Protein 6D9T (pdb70)

Radius of gyration: 21.42 Å; Cα contacts (8 Å, |Δi|>4): 744; chains: 1; bounding box: 48×50×57 Å

Nearest PDB structures (foldseek):
  6n1x-assembly1_A  TM=1.001E+00  e=7.919E-74  Staphylococcus aureus subsp. aureus CN1
  3mbo-assembly3_E  TM=9.743E-01  e=3.933E-44  Bacillus anthracis
  3mbo-assembly2_C  TM=9.658E-01  e=1.595E-43  Bacillus anthracis
  3mbo-assembly4_H  TM=9.726E-01  e=4.560E-43  Bacillus anthracis
  3mbo-assembly3_F  TM=9.568E-01  e=1.901E-43  Bacillus anthracis

B-factor: mean 25.34, std 11.76, range [9.3, 77.99]

Sequence (376 aa):
QGHMKIGITCYPSMGGSGIIATELGIKLAERGHEVHFITSNIPFRIRKPLPNMIFHQVEVNQYAVFQYPPYDITLSTKIAEVIKEYDLDLLHMHYAVPHAICGILAREMSGKDIKIMTTLHGTDITVLGYDHSSLQGAIKFGIEKSDIVTSVSKSLAQETHEIIETNKEIIPIYNFVRENEFPTKHNTALKSQFGIAPDEKVLIHVSNFRQVKRIDTIIETFAKVREKIPSKLILLGDGPELVPMRQLTKELNVEEDVLFLGKQDCCVSEFYQLSDLVLLLSEKESFGLTLLEAMKTGVVPIGSNAGGIKEVIKHGETGFVVDVGDCDSASDYAIRLLEDKVLYNKLQKNMLADIAERFGSELITDQYEYYYQKMLNE

Secondary structure (DSSP, 8-state):
----EEEEE--TTSHHHHHHHHHHHHHHHHTT-EEEEEEES-----SS--TTEEEEEE----TTT-SS--HHHHHHHHHHHHHHHHT-SEEEEESIIIIIHHHHHHHHHHTS--EEEEEE-SHHHHHHHH-GGGHHHHHHHHHHSSEEEESSHHHHHHHHHHH-----EEE------GGGS-S----TTTGGGT--TTSEEEEEES---GGG-HHHHHHHHHHHHHHS-EEEEEE---TTHHHHHHHHHHTT-GGGEEEEE--S-HHHHHTT-SEEEE--SS-SS-HHHHHHHHHTPEEEEESSTTHHHHS-BTTTBEEE-TT-HHHHHHHHHHHHH-HHHHHHHHHHHHHHHHHHH-HHHHHHHHHHHHHHHHT-

Solvent-accessible surface area: 16340 Å² total; per-residue (Å²): 201,40,113,4,46,0,0,0,0,2,72,10,75,44,54,28,12,0,81,1,0,13,31,0,0,22,18,0,4,97,82,38,12,39,0,0,0,0,0,13,81,65,107,42,79,50,106,64,122,54,129,37,12,57,61,22,67,18,110,41,69,87,148,100,119,77,158,176,75,18,39,76,96,31,0,0,70,44,0,4,83,2,2,136,128,78,75,0,32,0,0,0,0,1,19,0,19,28,0,0,48,1,0,15,63,0,35,124,78,16,75,67,115,1,30,0,0,0,0,2,21,12,46,6,24,74,49,3,71,182,75,131,100,75,48,48,33,0,74,83,0,0,56,103,3,52,13,1,0,0,2,0,121,24,2,10,117,44,3,69,112,63,3,126,14,158,48,117,12,27,55,2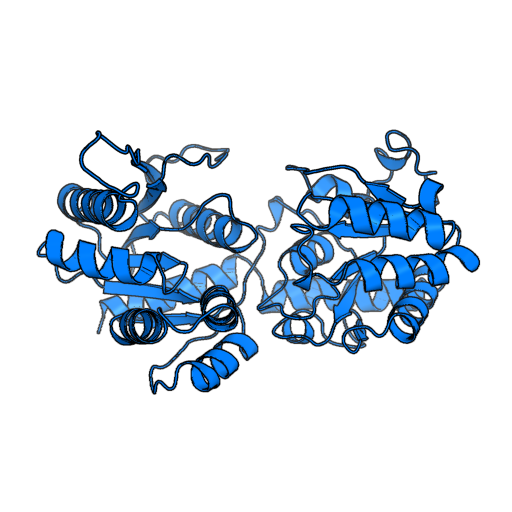,27,8,3,11,34,66,119,91,19,50,64,106,104,53,58,73,48,4,86,146,65,53,2,47,88,113,26,69,0,0,0,0,19,16,54,0,136,136,50,27,54,4,40,1,0,0,57,0,0,17,77,0,75,138,141,15,89,0,26,0,0,0,1,6,65,28,98,34,23,112,61,15,107,86,24,2,93,122,64,122,8,89,118,8,9,29,34,41,27,157,59,156,65,23,13,77,10,1,16,1,3,23,0,0,1,2,1,0,78,126,32,20,4,5,15,27,0,2,16,0,0,35,4,6,4,0,0,0,0,0,55,10,21,0,0,105,30,0,1,75,97,41,93,1,0,10,21,8,86,53,31,41,20,84,36,0,4,80,41,0,24,114,4,14,123,56,131,124,42,16,73,118,4,51,148,52,0,50,68,13,7,71,129,55,3,11,3,97,66,1,0,70,59,0,34,130,45,0,37,77,2,63,116,134

CATH classification: 3.40.50.2000 (+1 more: 3.40.50.2000)

InterPro domains:
  IPR001296 Glycosyl transferase, family 1 [PF00534] (186-345)
  IPR023881 N-acetyl-alpha-D-glucosaminyl L-malate synthase BshA [TIGR03999] (1-371)
  IPR028098 Glycosyltransferase subfamily 4-like, N-terminal domain [PF13439] (11-173)
  IPR050194 Glycosyltransferase group 1 [PTHR45947] (8-377)

Organism: Staphylococcus aureus (NCBI:txid1280)

Structure (mmCIF, N/CA/C/O backbone):
data_6D9T
#
_entry.id   6D9T
#
_cell.length_a   135.380
_cell.length_b   135.380
_cell.length_c   135.380
_cell.angle_alpha   90.000
_cell.angle_beta   90.000
_cell.angle_gamma   90.000
#
_symmetry.space_group_name_H-M   'P 2 3'
#
loop_
_entity.id
_entity.type
_entity.pdbx_description
1 polymer 'Glycosyl transferase'
2 non-polymer "URIDINE-5'-DIPHOSPHATE"
3 water water
#
loop_
_atom_site.group_PDB
_atom_site.id
_atom_site.type_symbol
_atom_site.label_atom_id
_atom_site.label_alt_id
_atom_site.label_comp_id
_atom_site.label_asym_id
_atom_site.label_entity_id
_atom_site.label_seq_id
_atom_site.pdbx_PDB_ins_code
_atom_site.Cartn_x
_atom_site.Cartn_y
_atom_site.Cartn_z
_atom_site.occupancy
_atom_site.B_iso_or_equiv
_atom_site.auth_seq_id
_atom_site.auth_comp_id
_atom_site.auth_asym_id
_atom_site.auth_atom_id
_atom_site.pdbx_PDB_model_num
ATOM 1 N N . GLN A 1 18 ? -42.338 -3.442 -34.147 1.00 42.67 -2 GLN A N 1
ATOM 2 C CA . GLN A 1 18 ? -41.506 -3.800 -32.998 1.00 46.26 -2 GLN A CA 1
ATOM 3 C C . GLN A 1 18 ? -40.732 -2.598 -32.447 1.00 41.79 -2 GLN A C 1
ATOM 4 O O . GLN A 1 18 ? -40.640 -1.550 -33.092 1.00 43.85 -2 GLN A O 1
ATOM 10 N N . GLY A 1 19 ? -40.168 -2.760 -31.252 1.00 24.91 -1 GLY A N 1
ATOM 11 C CA . GLY A 1 19 ? -39.479 -1.671 -30.594 1.00 27.51 -1 GLY A CA 1
ATOM 12 C C . GLY A 1 19 ? -40.242 -1.060 -29.431 1.00 25.82 -1 GLY A C 1
ATOM 13 O O . GLY A 1 19 ? -41.029 -1.736 -28.760 1.00 23.87 -1 GLY A O 1
ATOM 14 N N . HIS A 1 20 ? -40.005 0.229 -29.201 1.00 17.14 0 HIS A N 1
ATOM 15 C CA . HIS A 1 20 ? -40.522 0.938 -28.036 1.00 18.85 0 HIS A CA 1
ATOM 16 C C . HIS A 1 20 ? -42.050 0.939 -28.023 1.00 17.37 0 HIS A C 1
ATOM 17 O O . HIS A 1 20 ? -42.699 1.139 -29.056 1.00 17.85 0 HIS A O 1
ATOM 24 N N . MET A 1 21 ? -42.622 0.692 -26.844 1.00 17.24 1 MET A N 1
ATOM 25 C CA . MET A 1 21 ? -44.066 0.717 -26.650 1.00 17.83 1 MET A CA 1
ATOM 26 C C . MET A 1 21 ? -44.437 1.636 -25.489 1.00 16.59 1 MET A C 1
ATOM 27 O O . MET A 1 21 ? -43.676 1.809 -24.525 1.00 15.64 1 MET A O 1
ATOM 32 N N . LYS A 1 22 ? -45.624 2.230 -25.600 1.00 14.87 2 LYS A N 1
ATOM 33 C CA . LYS A 1 22 ? -46.224 3.042 -24.546 1.00 16.73 2 LYS A CA 1
ATOM 34 C C . LYS A 1 22 ? -47.337 2.197 -23.927 1.00 14.42 2 LYS A C 1
ATOM 35 O O . LYS A 1 22 ? -48.343 1.909 -24.585 1.00 14.67 2 LYS A O 1
ATOM 41 N N . ILE A 1 23 ? -47.154 1.792 -22.674 1.00 13.42 3 ILE A N 1
ATOM 42 C CA . ILE A 1 23 ? -47.937 0.719 -22.061 1.00 11.96 3 ILE A CA 1
ATOM 43 C C . ILE A 1 23 ? -48.635 1.257 -20.815 1.00 12.92 3 ILE A C 1
ATOM 44 O O . ILE A 1 23 ? -47.986 1.867 -19.962 1.00 15.19 3 ILE A O 1
ATOM 49 N N . GLY A 1 24 ? -49.936 0.995 -20.691 1.00 13.99 4 GLY A N 1
ATOM 50 C CA . GLY A 1 24 ? -50.672 1.223 -19.450 1.00 14.21 4 GLY A CA 1
ATOM 51 C C . GLY A 1 24 ? -50.944 -0.093 -18.740 1.00 13.31 4 GLY A C 1
ATOM 52 O O . GLY A 1 24 ? -51.450 -1.041 -19.346 1.00 16.35 4 GLY A O 1
ATOM 53 N N . ILE A 1 25 ? -50.603 -0.140 -17.451 1.00 12.07 5 ILE A N 1
ATOM 54 C CA . ILE A 1 25 ? -50.726 -1.349 -16.637 1.00 14.58 5 ILE A CA 1
ATOM 55 C C . ILE A 1 25 ? -51.689 -1.057 -15.495 1.00 12.38 5 ILE A C 1
ATOM 56 O O . ILE A 1 25 ? -51.532 -0.058 -14.785 1.00 12.20 5 ILE A O 1
ATOM 61 N N . THR A 1 26 ? -52.661 -1.936 -15.297 1.00 11.20 6 THR A N 1
ATOM 62 C CA . THR A 1 26 ? -53.552 -1.807 -14.153 1.00 10.73 6 THR A CA 1
ATOM 63 C C . THR A 1 26 ? -53.582 -3.119 -13.392 1.00 13.73 6 THR A C 1
ATOM 64 O O . THR A 1 26 ? -53.778 -4.183 -13.984 1.00 12.03 6 THR A O 1
ATOM 68 N N . CYS A 1 27 ? -53.377 -3.031 -12.084 1.00 12.31 7 CYS A N 1
ATOM 69 C CA . CYS A 1 27 ? -53.482 -4.162 -11.176 1.00 13.67 7 CYS A CA 1
ATOM 70 C C . CYS A 1 27 ? -53.868 -3.607 -9.812 1.00 17.32 7 CYS A C 1
ATOM 71 O O . CYS A 1 27 ? -54.016 -2.396 -9.641 1.00 17.31 7 CYS A O 1
ATOM 74 N N . TYR A 1 28 ? -54.040 -4.506 -8.841 1.00 15.40 8 TYR A N 1
ATOM 75 C CA . TYR A 1 28 ? -54.070 -4.113 -7.438 1.00 23.77 8 TYR A CA 1
ATOM 76 C C . TYR A 1 28 ? -52.636 -4.222 -6.926 1.00 25.78 8 TYR A C 1
ATOM 77 O O . TYR A 1 28 ? -52.173 -5.333 -6.658 1.00 22.09 8 TYR A O 1
ATOM 86 N N . PRO A 1 29 ? -51.897 -3.120 -6.777 1.00 27.85 9 PRO A N 1
ATOM 87 C CA . PRO A 1 29 ? -50.452 -3.251 -6.487 1.00 36.11 9 PRO A CA 1
ATOM 88 C C . PRO A 1 29 ? -50.130 -4.008 -5.197 1.00 41.48 9 PRO A C 1
ATOM 89 O O . PRO A 1 29 ? -49.034 -4.571 -5.084 1.00 38.56 9 PRO A O 1
ATOM 93 N N . SER A 1 30 ? -51.053 -4.088 -4.241 1.00 37.14 10 SER A N 1
ATOM 94 C CA . SER A 1 30 ? -50.760 -4.729 -2.965 1.00 58.30 10 SER A CA 1
ATOM 95 C C . SER A 1 30 ? -51.424 -6.082 -2.760 1.00 54.13 10 SER A C 1
ATOM 96 O O . SER A 1 30 ? -51.123 -6.750 -1.766 1.00 60.53 10 SER A O 1
ATOM 99 N N . MET A 1 31 ? -52.255 -6.506 -3.670 1.00 46.38 11 MET A N 1
ATOM 100 C CA . MET A 1 31 ? -52.904 -7.760 -3.472 1.00 53.88 11 MET A CA 1
ATOM 101 C C . MET A 1 31 ? -52.064 -8.923 -3.987 1.00 53.87 11 MET A C 1
ATOM 102 O O . MET A 1 31 ? -51.958 -9.133 -5.175 1.00 40.69 11 MET A O 1
ATOM 104 N N . GLY A 1 32 ? -51.469 -9.628 -3.040 1.00 47.53 12 GLY A N 1
ATOM 105 C CA . GLY A 1 32 ? -50.666 -10.804 -3.271 1.00 39.46 12 GLY A CA 1
ATOM 106 C C . GLY A 1 32 ? -49.655 -10.818 -4.383 1.00 34.89 12 GLY A C 1
ATOM 107 O O . GLY A 1 32 ? -49.049 -9.829 -4.746 1.00 26.18 12 GLY A O 1
ATOM 108 N N . GLY A 1 33 ? -49.500 -12.015 -4.911 1.00 27.78 13 GLY A N 1
ATOM 109 C CA . GLY A 1 33 ? -48.590 -12.276 -5.969 1.00 25.50 13 GLY A CA 1
ATOM 110 C C . GLY A 1 33 ? -48.859 -11.490 -7.224 1.00 23.06 13 GLY A C 1
ATOM 111 O O . GLY A 1 33 ? -47.966 -10.987 -7.810 1.00 19.66 13 GLY A O 1
ATOM 112 N N . SER A 1 34 ? -50.122 -11.401 -7.597 1.00 21.17 14 SER A N 1
ATOM 113 C CA . SER A 1 34 ? -50.497 -10.709 -8.783 1.00 17.19 14 SER A CA 1
ATOM 114 C C . SER A 1 34 ? -50.016 -9.266 -8.834 1.00 18.29 14 SER A C 1
ATOM 115 O O . SER A 1 34 ? -49.523 -8.834 -9.807 1.00 19.12 14 SER A O 1
ATOM 118 N N . GLY A 1 35 ? -50.172 -8.548 -7.745 1.00 18.52 15 GLY A N 1
ATOM 119 C CA . GLY A 1 35 ? -49.739 -7.158 -7.732 1.00 19.45 15 GLY A CA 1
ATOM 120 C C . GLY A 1 35 ? -48.230 -7.024 -7.819 1.00 24.27 15 GLY A C 1
ATOM 121 O O . GLY A 1 35 ? -47.717 -6.084 -8.433 1.00 19.55 15 GLY A O 1
ATOM 122 N N . ILE A 1 36 ? -47.501 -7.960 -7.198 1.00 16.81 16 ILE A N 1
ATOM 123 C CA . ILE A 1 36 ? -46.040 -7.983 -7.287 1.00 19.33 16 ILE A CA 1
ATOM 124 C C . ILE A 1 36 ? -45.606 -8.244 -8.724 1.00 16.35 16 ILE A C 1
ATOM 125 O O . ILE A 1 36 ? -44.708 -7.583 -9.254 1.00 19.22 16 ILE A O 1
ATOM 130 N N . ILE A 1 37 ? -46.217 -9.246 -9.355 1.00 15.56 17 ILE A N 1
ATOM 131 C CA . ILE A 1 37 ? -45.873 -9.609 -10.729 1.00 15.96 17 ILE A CA 1
ATOM 132 C C . ILE A 1 37 ? -46.110 -8.437 -11.669 1.00 17.21 17 ILE A C 1
ATOM 133 O O . ILE A 1 37 ? -45.245 -8.086 -12.482 1.00 14.58 17 ILE A O 1
ATOM 138 N N . ALA A 1 38 ? -47.303 -7.834 -11.597 1.00 15.31 18 ALA A N 1
ATOM 139 C CA . ALA A 1 38 ? -47.619 -6.743 -12.515 1.00 16.28 18 ALA A CA 1
ATOM 140 C C . ALA A 1 38 ? -46.649 -5.583 -12.338 1.00 15.26 18 ALA A C 1
ATOM 141 O O . ALA A 1 38 ? -46.224 -4.962 -13.319 1.00 14.97 18 ALA A O 1
ATOM 143 N N . THR A 1 39 ? -46.299 -5.272 -11.091 1.00 14.74 19 THR A N 1
ATOM 144 C CA . THR A 1 39 ? -45.386 -4.166 -10.829 1.00 14.97 19 THR A CA 1
ATOM 145 C C . THR A 1 39 ? -43.977 -4.496 -11.329 1.00 18.56 19 THR A C 1
ATOM 146 O O . THR A 1 39 ? -43.362 -3.704 -12.052 1.00 14.27 19 THR A O 1
ATOM 150 N N . GLU A 1 40 ? -43.458 -5.676 -10.963 1.00 15.51 20 GLU A N 1
ATOM 151 C CA . GLU A 1 40 ? -42.101 -6.051 -11.375 1.00 21.08 20 GLU A CA 1
ATOM 152 C C . GLU A 1 40 ? -41.995 -6.162 -12.890 1.00 17.11 20 GLU A C 1
ATOM 153 O O . GLU A 1 40 ? -40.978 -5.778 -13.473 1.00 18.15 20 GLU A O 1
ATOM 159 N N . LEU A 1 41 ? -43.049 -6.654 -13.556 1.00 13.45 21 LEU A N 1
ATOM 160 C CA . LEU A 1 41 ? -43.040 -6.666 -15.019 1.00 14.26 21 LEU A CA 1
ATOM 161 C C . LEU A 1 41 ? -42.929 -5.251 -15.587 1.00 16.10 21 LEU A C 1
ATOM 162 O O . LEU A 1 41 ? -42.127 -4.990 -16.497 1.00 13.50 21 LEU A O 1
ATOM 167 N N . GLY A 1 42 ? -43.733 -4.319 -15.067 1.00 14.75 22 GLY A N 1
ATOM 168 C CA . GLY A 1 42 ? -43.624 -2.940 -15.524 1.00 14.86 22 GLY A CA 1
ATOM 169 C C . GLY A 1 42 ? -42.233 -2.367 -15.309 1.00 16.47 22 GLY A C 1
ATOM 170 O O . GLY A 1 42 ? -41.697 -1.665 -16.172 1.00 16.74 22 GLY A O 1
ATOM 171 N N . ILE A 1 43 ? -41.619 -2.678 -14.167 1.00 15.27 23 ILE A N 1
ATOM 172 C CA . ILE A 1 43 ? -40.262 -2.192 -13.906 1.00 18.90 23 ILE A CA 1
ATOM 173 C C . ILE A 1 43 ? -39.279 -2.766 -14.925 1.00 15.88 23 ILE A C 1
ATOM 174 O O . ILE A 1 43 ? -38.444 -2.038 -15.476 1.00 17.90 23 ILE A O 1
ATOM 179 N N . LYS A 1 44 ? -39.363 -4.078 -15.191 1.00 15.40 24 LYS A N 1
ATOM 180 C CA . LYS A 1 44 ? -38.507 -4.691 -16.208 1.00 19.93 24 LYS A CA 1
ATOM 181 C C . LYS A 1 44 ? -38.682 -4.015 -17.562 1.00 21.57 24 LYS A C 1
ATOM 182 O O . LYS A 1 44 ? -37.697 -3.744 -18.262 1.00 15.55 24 LYS A O 1
ATOM 188 N N . LEU A 1 45 ? -39.934 -3.751 -17.958 1.00 12.73 25 LEU A N 1
ATOM 189 C CA . LEU A 1 45 ? -40.188 -3.098 -19.239 1.00 11.72 25 LEU A CA 1
ATOM 190 C C . LEU A 1 45 ? -39.622 -1.687 -19.256 1.00 14.91 25 LEU A C 1
ATOM 191 O O . LEU A 1 45 ? -39.047 -1.252 -20.267 1.00 14.70 25 LEU A O 1
ATOM 196 N N . ALA A 1 46 ? -39.769 -0.952 -18.141 1.00 12.57 26 ALA A N 1
ATOM 197 C CA . ALA A 1 46 ? -39.238 0.408 -18.083 1.00 15.84 26 ALA A CA 1
ATOM 198 C C . ALA A 1 46 ? -37.712 0.403 -18.125 1.00 15.56 26 ALA A C 1
ATOM 199 O O . ALA A 1 46 ? -37.102 1.276 -18.751 1.00 17.87 26 ALA A O 1
ATOM 201 N N . GLU A 1 47 ? -37.081 -0.580 -17.477 1.00 17.34 27 GLU A N 1
ATOM 202 C CA . GLU A 1 47 ? -35.622 -0.664 -17.520 1.00 23.40 27 GLU A CA 1
ATOM 203 C C . GLU A 1 47 ? -35.118 -0.930 -18.938 1.00 22.28 27 GLU A C 1
ATOM 204 O O . GLU A 1 47 ? -34.003 -0.532 -19.288 1.00 24.28 27 GLU A O 1
ATOM 210 N N . ARG A 1 48 ? -35.932 -1.565 -19.779 1.00 18.04 28 ARG A N 1
ATOM 211 C CA . ARG A 1 48 ? -35.571 -1.750 -21.183 1.00 19.88 28 ARG A CA 1
ATOM 212 C C . ARG A 1 48 ? -35.746 -0.499 -22.014 1.00 23.78 28 ARG A C 1
ATOM 213 O O . ARG A 1 48 ? -35.255 -0.459 -23.150 1.00 24.95 28 ARG A O 1
ATOM 221 N N . GLY A 1 49 ? -36.449 0.502 -21.491 1.00 18.54 29 GLY A N 1
ATOM 222 C CA . GLY A 1 49 ? -36.707 1.726 -22.208 1.00 18.09 29 GLY A CA 1
ATOM 223 C C . GLY A 1 49 ? -38.133 1.911 -22.683 1.00 19.66 29 GLY A C 1
ATOM 224 O O . GLY A 1 49 ? -38.417 2.947 -23.288 1.00 17.23 29 GLY A O 1
ATOM 225 N N . HIS A 1 50 ? -39.039 0.959 -22.449 1.00 17.71 30 HIS A N 1
ATOM 226 C CA . HIS A 1 50 ? -40.441 1.217 -22.775 1.00 17.22 30 HIS A CA 1
ATOM 227 C C . HIS A 1 50 ? -40.985 2.319 -21.867 1.00 15.66 30 HIS A C 1
ATOM 228 O O . HIS A 1 50 ? -40.477 2.560 -20.771 1.00 15.80 30 HIS A O 1
ATOM 235 N N . GLU A 1 51 ? -42.033 2.994 -22.332 1.00 16.43 31 GLU A N 1
ATOM 236 C CA . GLU A 1 51 ? -42.685 4.015 -21.521 1.00 14.28 31 GLU A CA 1
ATOM 237 C C . GLU A 1 51 ? -43.848 3.356 -20.786 1.00 16.57 31 GLU A C 1
ATOM 238 O O . GLU A 1 51 ? -44.820 2.912 -21.410 1.00 16.06 31 GLU A O 1
ATOM 244 N N . VAL A 1 52 ? -43.739 3.280 -19.464 1.00 11.75 32 VAL A N 1
ATOM 245 C CA . VAL A 1 52 ? -44.624 2.460 -18.645 1.00 12.89 32 VAL A CA 1
ATOM 246 C C . VAL A 1 52 ? -45.445 3.375 -17.741 1.00 19.28 32 VAL A C 1
ATOM 247 O O . VAL A 1 52 ? -44.888 4.195 -16.997 1.00 15.04 32 VAL A O 1
ATOM 251 N N . HIS A 1 53 ? -46.769 3.240 -17.819 1.00 14.26 33 HIS A N 1
ATOM 252 C CA . HIS A 1 53 ? -47.710 4.005 -16.997 1.00 12.62 33 HIS A CA 1
ATOM 253 C C . HIS A 1 53 ? -48.522 3.024 -16.168 1.00 13.09 33 HIS A C 1
ATOM 254 O O . HIS A 1 53 ? -49.292 2.235 -16.728 1.00 18.56 33 HIS A O 1
ATOM 261 N N . PHE A 1 54 ? -48.366 3.071 -14.846 1.00 12.25 34 PHE A N 1
ATOM 262 C CA . PHE A 1 54 ? -49.296 2.363 -13.969 1.00 12.74 34 PHE A CA 1
ATOM 263 C C . PHE A 1 54 ? -50.510 3.240 -13.718 1.00 16.94 34 PHE A C 1
ATOM 264 O O . PHE A 1 54 ? -50.383 4.452 -13.558 1.00 14.93 34 PHE A O 1
ATOM 272 N N . ILE A 1 55 ? -51.689 2.629 -13.703 1.00 13.45 35 ILE A N 1
ATOM 273 C CA . ILE A 1 55 ? -52.927 3.337 -13.387 1.00 11.94 35 ILE A CA 1
ATOM 274 C C . ILE A 1 55 ? -53.674 2.467 -12.395 1.00 16.16 35 ILE A C 1
ATOM 275 O O . ILE A 1 55 ? -54.213 1.417 -12.763 1.00 13.83 35 ILE A O 1
ATOM 280 N N . THR A 1 56 ? -53.667 2.873 -11.135 1.00 13.68 36 THR A N 1
ATOM 281 C CA . THR A 1 56 ? -54.251 2.084 -10.062 1.00 19.87 36 THR A CA 1
ATOM 282 C C . THR A 1 56 ? -55.042 3.029 -9.164 1.00 22.43 36 THR A C 1
ATOM 283 O O . THR A 1 56 ? -55.069 4.247 -9.383 1.00 20.80 36 THR A O 1
ATOM 287 N N . SER A 1 57 ? -55.720 2.466 -8.167 1.00 21.12 37 SER A N 1
ATOM 288 C CA . SER A 1 57 ? -56.261 3.311 -7.116 1.00 26.63 37 SER A CA 1
ATOM 289 C C . SER A 1 57 ? -55.110 3.752 -6.217 1.00 31.92 37 SER A C 1
ATOM 290 O O . SER A 1 57 ? -53.970 3.307 -6.379 1.00 29.87 37 SER A O 1
ATOM 293 N N . ASN A 1 58 ? -55.393 4.650 -5.270 1.00 33.65 38 ASN A N 1
ATOM 294 C CA . ASN A 1 58 ? -54.308 5.203 -4.455 1.00 38.69 38 ASN A CA 1
ATOM 295 C C . ASN A 1 58 ? -53.879 4.144 -3.440 1.00 49.41 38 ASN A C 1
ATOM 296 O O . ASN A 1 58 ? -54.236 4.161 -2.260 1.00 49.40 38 ASN A O 1
ATOM 301 N N . ILE A 1 59 ? -53.088 3.199 -3.934 1.00 52.08 39 ILE A N 1
ATOM 302 C CA . ILE A 1 59 ? -52.515 2.104 -3.160 1.00 48.38 39 ILE A CA 1
ATOM 303 C C . ILE A 1 59 ? -51.010 2.128 -3.420 1.00 53.02 39 ILE A C 1
ATOM 304 O O . ILE A 1 59 ? -50.586 2.110 -4.586 1.00 50.43 39 ILE A O 1
ATOM 309 N N . PRO A 1 60 ? -50.239 2.243 -2.359 1.00 64.53 40 PRO A N 1
ATOM 310 C CA . PRO A 1 60 ? -48.771 2.296 -2.356 1.00 60.75 40 PRO A CA 1
ATOM 311 C C . PRO A 1 60 ? -48.065 1.198 -3.176 1.00 63.69 40 PRO A C 1
ATOM 312 O O . PRO A 1 60 ? -48.597 0.134 -3.325 1.00 55.61 40 PRO A O 1
ATOM 316 N N . PHE A 1 61 ? -46.843 1.501 -3.615 1.00 68.40 41 PHE A N 1
ATOM 317 C CA . PHE A 1 61 ? -45.994 0.709 -4.501 1.00 64.70 41 PHE A CA 1
ATOM 318 C C . PHE A 1 61 ? -44.530 0.402 -4.064 1.00 68.96 41 PHE A C 1
ATOM 319 O O . PHE A 1 61 ? -43.982 -0.612 -4.381 1.00 62.52 41 PHE A O 1
ATOM 327 N N . ARG A 1 62 ? -43.873 1.316 -3.391 1.00 68.62 42 ARG A N 1
ATOM 328 C CA . ARG A 1 62 ? -42.529 1.106 -2.889 1.00 71.95 42 ARG A CA 1
ATOM 329 C C . ARG A 1 62 ? -41.406 1.011 -3.910 1.00 71.81 42 ARG A C 1
ATOM 330 O O . ARG A 1 62 ? -40.521 0.236 -3.716 1.00 74.92 42 ARG A O 1
ATOM 331 N N . ILE A 1 63 ? -41.471 1.767 -4.994 1.00 66.52 43 ILE A N 1
ATOM 332 C CA . ILE A 1 63 ? -40.462 1.752 -6.041 1.00 67.28 43 ILE A CA 1
ATOM 333 C C . ILE A 1 63 ? -39.179 2.333 -5.489 1.00 66.71 43 ILE A C 1
ATOM 334 O O . ILE A 1 63 ? -39.195 3.400 -4.938 1.00 67.47 43 ILE A O 1
ATOM 339 N N . ARG A 1 64 ? -38.072 1.651 -5.690 1.00 65.63 44 ARG A N 1
ATOM 340 C CA . ARG A 1 64 ? -36.787 2.085 -5.181 1.00 62.38 44 ARG A CA 1
ATOM 341 C C . ARG A 1 64 ? -36.038 3.099 -6.020 1.00 57.73 44 ARG A C 1
ATOM 342 O O . ARG A 1 64 ? -35.397 3.952 -5.489 1.00 57.68 44 ARG A O 1
ATOM 344 N N . LYS A 1 65 ? -36.100 2.985 -7.328 1.00 55.75 45 LYS A N 1
ATOM 345 C CA . LYS A 1 65 ? -35.391 3.933 -8.183 1.00 53.67 45 LYS A CA 1
ATOM 346 C C . LYS A 1 65 ? -36.402 4.607 -9.098 1.00 48.33 45 LYS A C 1
ATOM 347 O O . LYS A 1 65 ? -37.071 3.916 -9.895 1.00 38.35 45 LYS A O 1
ATOM 349 N N . PRO A 1 66 ? -36.572 5.925 -9.015 1.00 43.30 46 PRO A N 1
ATOM 350 C CA . PRO A 1 66 ? -37.450 6.608 -9.973 1.00 33.88 46 PRO A CA 1
ATOM 351 C C . PRO A 1 66 ? -36.876 6.543 -11.379 1.00 32.99 46 PRO A C 1
ATOM 352 O O . PRO A 1 66 ? -35.665 6.644 -11.586 1.00 33.11 46 PRO A O 1
ATOM 356 N N . LEU A 1 67 ? -37.758 6.346 -12.350 1.00 24.53 47 LEU A N 1
ATOM 357 C CA . LEU A 1 67 ? -37.346 6.403 -13.738 1.00 22.06 47 LEU A CA 1
ATOM 358 C C . LEU A 1 67 ? -38.191 7.427 -14.474 1.00 25.82 47 LEU A C 1
ATOM 359 O O . LEU A 1 67 ? -39.406 7.500 -14.242 1.00 25.72 47 LEU A O 1
ATOM 364 N N . PRO A 1 68 ? -37.590 8.226 -15.363 1.00 25.85 48 PRO A N 1
ATOM 365 C CA . PRO A 1 68 ? -38.382 9.218 -16.103 1.00 23.90 48 PRO A CA 1
ATOM 366 C C . PRO A 1 68 ? -39.408 8.601 -17.026 1.00 25.46 48 PRO A C 1
ATOM 367 O O . PRO A 1 68 ? -40.387 9.271 -17.369 1.00 25.77 48 PRO A O 1
ATOM 371 N N . ASN A 1 69 ? -39.224 7.347 -17.438 1.00 22.32 49 ASN A N 1
ATOM 372 C CA . ASN A 1 69 ? -40.132 6.691 -18.369 1.00 21.61 49 ASN A CA 1
ATOM 373 C C . ASN A 1 69 ? -41.088 5.729 -17.668 1.00 21.57 49 ASN A C 1
ATOM 374 O O . ASN A 1 69 ? -41.681 4.864 -18.326 1.00 23.20 49 ASN A O 1
ATOM 379 N N . MET A 1 70 ? -41.230 5.846 -16.345 1.00 20.09 50 MET A N 1
ATOM 380 C CA . MET A 1 70 ? -42.158 5.028 -15.565 1.00 19.61 50 MET A CA 1
ATOM 381 C C . MET A 1 70 ? -42.966 5.943 -14.653 1.00 24.93 50 MET A C 1
ATOM 382 O O . MET A 1 70 ? -42.424 6.498 -13.692 1.00 26.16 50 MET A O 1
ATOM 387 N N . ILE A 1 71 ? -44.263 6.082 -14.932 1.00 16.50 51 ILE A N 1
ATOM 388 C CA . ILE A 1 71 ? -45.114 7.043 -14.237 1.00 15.78 51 ILE A CA 1
ATOM 389 C C . ILE A 1 71 ? -46.263 6.300 -13.567 1.00 19.72 51 ILE A C 1
ATOM 390 O O . ILE A 1 71 ? -46.941 5.482 -14.204 1.00 13.45 51 ILE A O 1
ATOM 395 N N . PHE A 1 72 ? -46.496 6.616 -12.297 1.00 16.63 52 PHE A N 1
ATOM 396 C CA . PHE A 1 72 ? -47.546 6.000 -11.495 1.00 15.11 52 PHE A CA 1
ATOM 397 C C . PHE A 1 72 ? -48.703 6.980 -11.389 1.00 18.24 52 PHE A C 1
ATOM 398 O O . PHE A 1 72 ? -48.584 8.036 -10.755 1.00 16.09 52 PHE A O 1
ATOM 406 N N . HIS A 1 73 ? -49.797 6.651 -12.057 1.00 15.02 53 HIS A N 1
ATOM 407 C CA . HIS A 1 73 ? -51.028 7.424 -11.994 1.00 14.23 53 HIS A CA 1
ATOM 408 C C . HIS A 1 73 ? -51.954 6.762 -10.986 1.00 20.33 53 HIS A C 1
ATOM 409 O O . HIS A 1 73 ? -52.112 5.537 -10.992 1.00 17.36 53 HIS A O 1
ATOM 416 N N . GLN A 1 74 ? -52.545 7.554 -10.104 1.00 18.30 54 GLN A N 1
ATOM 417 C CA . GLN A 1 74 ? -53.378 6.960 -9.074 1.00 20.03 54 GLN A CA 1
ATOM 418 C C . GLN A 1 74 ? -54.650 7.768 -8.907 1.00 27.99 54 GLN A C 1
ATOM 419 O O . GLN A 1 74 ? -54.670 8.987 -9.088 1.00 23.59 54 GLN A O 1
ATOM 425 N N . VAL A 1 75 ? -55.712 7.071 -8.555 1.00 21.35 55 VAL A N 1
ATOM 426 C CA . VAL A 1 75 ? -57.032 7.669 -8.526 1.00 29.35 55 VAL A CA 1
ATOM 427 C C . VAL A 1 75 ? -57.641 7.428 -7.151 1.00 26.98 55 VAL A C 1
ATOM 428 O O . VAL A 1 75 ? -57.454 6.358 -6.562 1.00 25.33 55 VAL A O 1
ATOM 432 N N . GLU A 1 76 ? -58.291 8.462 -6.602 1.00 24.97 56 GLU A N 1
ATOM 433 C CA . GLU A 1 76 ? -59.077 8.340 -5.377 1.00 32.06 56 GLU A CA 1
ATOM 434 C C . GLU A 1 76 ? -60.484 7.871 -5.726 1.00 22.19 56 GLU A C 1
ATOM 435 O O . GLU A 1 76 ? -61.070 8.332 -6.707 1.00 27.06 56 GLU A O 1
ATOM 441 N N . VAL A 1 77 ? -61.029 6.965 -4.920 1.00 20.68 57 VAL A N 1
ATOM 442 C CA . VAL A 1 77 ? -62.409 6.497 -5.076 1.00 30.09 57 VAL A CA 1
ATOM 443 C C . VAL A 1 77 ? -63.233 7.028 -3.895 1.00 28.16 57 VAL A C 1
ATOM 444 O O . VAL A 1 77 ? -63.082 6.546 -2.770 1.00 33.58 57 VAL A O 1
ATOM 448 N N . ASN A 1 78 ? -63.915 8.120 -4.116 1.00 43.43 58 ASN A N 1
ATOM 449 C CA . ASN A 1 78 ? -64.701 8.730 -3.075 1.00 36.63 58 ASN A CA 1
ATOM 450 C C . ASN A 1 78 ? -66.161 8.400 -3.185 1.00 38.19 58 ASN A C 1
ATOM 451 O O . ASN A 1 78 ? -66.601 8.107 -4.220 1.00 44.45 58 ASN A O 1
ATOM 456 N N . GLN A 1 79 ? -66.938 8.499 -2.108 1.00 54.95 59 GLN A N 1
ATOM 457 C CA . GLN A 1 79 ? -68.383 8.175 -2.168 1.00 56.40 59 GLN A CA 1
ATOM 458 C C . GLN A 1 79 ? -69.393 9.298 -2.502 1.00 53.42 59 GLN A C 1
ATOM 459 O O . GLN A 1 79 ? -70.440 8.959 -3.032 1.00 60.20 59 GLN A O 1
ATOM 465 N N . TYR A 1 80 ? -69.148 10.561 -2.118 1.00 61.40 60 TYR A N 1
ATOM 466 C CA . TYR A 1 80 ? -69.982 11.796 -2.457 1.00 57.46 60 TYR A CA 1
ATOM 467 C C . TYR A 1 80 ? -71.438 12.099 -1.987 1.00 56.46 60 TYR A C 1
ATOM 468 O O . TYR A 1 80 ? -72.010 13.188 -2.233 1.00 61.71 60 TYR A O 1
ATOM 477 N N . ALA A 1 81 ? -72.036 11.123 -1.396 1.00 47.95 61 ALA A N 1
ATOM 478 C CA . ALA A 1 81 ? -73.433 11.058 -0.960 1.00 46.70 61 ALA A CA 1
ATOM 479 C C . ALA A 1 81 ? -74.405 10.731 -2.069 1.00 46.22 61 ALA A C 1
ATOM 480 O O . ALA A 1 81 ? -75.543 10.551 -1.771 1.00 54.45 61 ALA A O 1
ATOM 482 N N . VAL A 1 82 ? -73.964 10.665 -3.304 1.00 32.06 62 VAL A N 1
ATOM 483 C CA . VAL A 1 82 ? -74.832 10.258 -4.357 1.00 33.41 62 VAL A CA 1
ATOM 484 C C . VAL A 1 82 ? -74.600 8.796 -4.754 1.00 28.57 62 VAL A C 1
ATOM 485 O O . VAL A 1 82 ? -75.485 8.116 -4.992 1.00 29.90 62 VAL A O 1
ATOM 489 N N . PHE A 1 83 ? -73.380 8.332 -4.805 1.00 33.47 63 PHE A N 1
ATOM 490 C CA . PHE A 1 83 ? -73.119 6.938 -5.157 1.00 29.43 63 PHE A CA 1
ATOM 491 C C . PHE A 1 83 ? -73.473 6.023 -3.983 1.00 31.52 63 PHE A C 1
ATOM 492 O O . PHE A 1 83 ? -73.095 6.304 -2.842 1.00 28.64 63 PHE A O 1
ATOM 500 N N . GLN A 1 84 ? -74.170 4.909 -4.260 1.00 23.45 64 GLN A N 1
ATOM 501 C CA . GLN A 1 84 ? -74.408 3.929 -3.200 1.00 29.75 64 GLN A CA 1
ATOM 502 C C . GLN A 1 84 ? -73.148 3.151 -2.869 1.00 27.18 64 GLN A C 1
ATOM 503 O O . GLN A 1 84 ? -72.987 2.688 -1.740 1.00 24.36 64 GLN A O 1
ATOM 509 N N . TYR A 1 85 ? -72.266 2.967 -3.844 1.00 24.31 65 TYR A N 1
ATOM 510 C CA . TYR A 1 85 ? -70.991 2.292 -3.684 1.00 25.51 65 TYR A CA 1
ATOM 511 C C . TYR A 1 85 ? -69.890 3.162 -4.269 1.00 27.05 65 TYR A C 1
ATOM 512 O O . TYR A 1 85 ? -70.132 3.908 -5.222 1.00 25.40 65 TYR A O 1
ATOM 521 N N . PRO A 1 86 ? -68.681 3.091 -3.719 1.00 30.12 66 PRO A N 1
ATOM 522 C CA . PRO A 1 86 ? -67.547 3.807 -4.321 1.00 29.57 66 PRO A CA 1
ATOM 523 C C . PRO A 1 86 ? -67.325 3.347 -5.752 1.00 21.29 66 PRO A C 1
ATOM 524 O O . PRO A 1 86 ? -67.190 2.144 -6.020 1.00 23.76 66 PRO A O 1
ATOM 528 N N . PRO A 1 87 ? -67.331 4.268 -6.707 1.00 21.41 67 PRO A N 1
ATOM 529 C CA . PRO A 1 87 ? -67.332 3.875 -8.134 1.00 22.62 67 PRO A CA 1
ATOM 530 C C . PRO A 1 87 ? -65.921 3.618 -8.659 1.00 19.37 67 PRO A C 1
ATOM 531 O O . PRO A 1 87 ? -65.388 4.356 -9.500 1.00 17.45 67 PRO A O 1
ATOM 535 N N . TYR A 1 88 ? -65.324 2.529 -8.172 1.00 21.36 68 TYR A N 1
ATOM 536 C CA . TYR A 1 88 ? -63.976 2.139 -8.578 1.00 21.17 68 TYR A CA 1
ATOM 537 C C . TYR A 1 88 ? -63.883 1.960 -10.085 1.00 19.96 68 TYR A C 1
ATOM 538 O O . TYR A 1 88 ? -63.021 2.557 -10.744 1.00 18.35 68 TYR A O 1
ATOM 547 N N . ASP A 1 89 ? -64.749 1.111 -10.645 1.00 13.64 69 ASP A N 1
ATOM 548 C CA . ASP A 1 89 ? -64.640 0.762 -12.054 1.00 20.82 69 ASP A CA 1
ATOM 549 C C . ASP A 1 89 ? -64.665 2.019 -12.919 1.00 22.63 69 ASP A C 1
ATOM 550 O O . ASP A 1 89 ? -63.804 2.206 -13.784 1.00 20.90 69 ASP A O 1
ATOM 555 N N . ILE A 1 90 ? -65.588 2.942 -12.637 1.00 15.93 70 ILE A N 1
ATOM 556 C CA . ILE A 1 90 ? -65.731 4.122 -13.489 1.00 17.59 70 ILE A CA 1
ATOM 557 C C . ILE A 1 90 ? -64.579 5.097 -13.286 1.00 18.72 70 ILE A C 1
ATOM 558 O O . ILE A 1 90 ? -64.064 5.680 -14.248 1.00 19.28 70 ILE A O 1
ATOM 563 N N . THR A 1 91 ? -64.203 5.347 -12.032 1.00 14.31 71 THR A N 1
ATOM 564 C CA . THR A 1 91 ? -63.104 6.264 -11.757 1.00 17.86 71 THR A CA 1
ATOM 565 C C . THR A 1 91 ? -61.796 5.754 -12.357 1.00 17.19 71 THR A C 1
ATOM 566 O O . THR A 1 91 ? -61.031 6.527 -12.944 1.00 17.70 71 THR A O 1
ATOM 570 N N . LEU A 1 92 ? -61.531 4.451 -12.230 1.00 15.00 72 LEU A N 1
ATOM 571 C CA . LEU A 1 92 ? -60.326 3.877 -12.824 1.00 17.40 72 LEU A CA 1
ATOM 572 C C . LEU A 1 92 ? -60.369 3.961 -14.346 1.00 17.24 72 LEU A C 1
ATOM 573 O O . LEU A 1 92 ? -59.391 4.371 -14.982 1.00 14.46 72 LEU A O 1
ATOM 578 N N . SER A 1 93 ? -61.502 3.587 -14.951 1.00 16.17 73 SER A N 1
ATOM 579 C CA . SER A 1 93 ? -61.586 3.628 -16.409 1.00 16.61 73 SER A CA 1
ATOM 580 C C . SER A 1 93 ? -61.403 5.048 -16.929 1.00 16.28 73 SER A C 1
ATOM 581 O O . SER A 1 93 ? -60.762 5.261 -17.968 1.00 13.56 73 SER A O 1
ATOM 584 N N . THR A 1 94 ? -61.964 6.034 -16.218 1.00 13.61 74 THR A N 1
ATOM 585 C CA . THR A 1 94 ? -61.790 7.428 -16.624 1.00 14.01 74 THR A CA 1
ATOM 586 C C . THR A 1 94 ? -60.320 7.825 -16.569 1.00 15.93 74 THR A C 1
ATOM 587 O O . THR A 1 94 ? -59.818 8.530 -17.455 1.00 13.38 74 THR A O 1
ATOM 591 N N . LYS A 1 95 ? -59.617 7.390 -15.526 1.00 13.52 75 LYS A N 1
ATOM 592 C CA . LYS A 1 95 ? -58.206 7.737 -15.404 1.00 13.83 75 LYS A CA 1
ATOM 593 C C . LYS A 1 95 ? -57.374 7.058 -16.492 1.00 12.90 75 LYS A C 1
ATOM 594 O O . LYS A 1 95 ? -56.500 7.692 -17.095 1.00 17.44 75 LYS A O 1
ATOM 600 N N . ILE A 1 96 ? -57.629 5.774 -16.763 1.00 13.34 76 ILE A N 1
ATOM 601 C CA . ILE A 1 96 ? -56.930 5.100 -17.855 1.00 11.03 76 ILE A CA 1
ATOM 602 C C . ILE A 1 96 ? -57.147 5.851 -19.162 1.00 17.92 76 ILE A C 1
ATOM 603 O O . ILE A 1 96 ? -56.203 6.107 -19.919 1.00 14.39 76 ILE A O 1
ATOM 608 N N . ALA A 1 97 ? -58.398 6.240 -19.433 1.00 14.06 77 ALA A N 1
ATOM 609 C CA . ALA A 1 97 ? -58.696 6.933 -20.681 1.00 17.12 77 ALA A CA 1
ATOM 610 C C . ALA A 1 97 ? -57.957 8.261 -20.754 1.00 16.45 77 ALA A C 1
ATOM 611 O O . ALA A 1 97 ? -57.493 8.670 -21.823 1.00 16.10 77 ALA A O 1
ATOM 613 N N . GLU A 1 98 ? -57.819 8.943 -19.617 1.00 14.85 78 GLU A N 1
ATOM 614 C CA . GLU A 1 98 ? -57.119 10.219 -19.621 1.00 17.67 78 GLU A CA 1
ATOM 615 C C . GLU A 1 98 ? -55.624 10.023 -19.891 1.00 21.81 78 GLU A C 1
ATOM 616 O O . GLU A 1 98 ? -54.999 10.841 -20.579 1.00 16.24 78 GLU A O 1
ATOM 622 N N . VAL A 1 99 ? -55.042 8.927 -19.388 1.00 15.09 79 VAL A N 1
ATOM 623 C CA . VAL A 1 99 ? -53.643 8.630 -19.697 1.00 15.51 79 VAL A CA 1
ATOM 624 C C . VAL A 1 99 ? -53.478 8.223 -21.160 1.00 14.47 79 VAL A C 1
ATOM 625 O O . VAL A 1 99 ? -52.491 8.595 -21.810 1.00 17.55 79 VAL A O 1
ATOM 629 N N . ILE A 1 100 ? -54.413 7.425 -21.691 1.00 13.95 80 ILE A N 1
ATOM 630 C CA . ILE A 1 100 ? -54.370 7.065 -23.112 1.00 16.60 80 ILE A CA 1
ATOM 631 C C . ILE A 1 100 ? -54.297 8.315 -23.975 1.00 22.02 80 ILE A C 1
ATOM 632 O O . ILE A 1 100 ? -53.512 8.396 -24.926 1.00 20.83 80 ILE A O 1
ATOM 637 N N . LYS A 1 101 ? -55.140 9.301 -23.671 1.00 16.66 81 LYS A N 1
ATOM 638 C CA . LYS A 1 101 ? -55.204 10.496 -24.505 1.00 23.26 81 LYS A CA 1
ATOM 639 C C . LYS A 1 101 ? -53.982 11.381 -24.295 1.00 21.81 81 LYS A C 1
ATOM 640 O O . LYS A 1 101 ? -53.427 11.926 -25.259 1.00 23.69 81 LYS A O 1
ATOM 646 N N . GLU A 1 102 ? -53.537 11.523 -23.044 1.00 17.29 82 GLU A N 1
ATOM 647 C CA . GLU A 1 102 ? -52.430 12.424 -22.754 1.00 17.86 82 GLU A CA 1
ATOM 648 C C . GLU A 1 102 ? -51.097 11.882 -23.259 1.00 23.12 82 GLU A C 1
ATOM 649 O O . GLU A 1 102 ? -50.229 12.662 -23.658 1.00 19.16 82 GLU A O 1
ATOM 655 N N . TYR A 1 103 ? -50.893 10.565 -23.232 1.00 18.65 83 TYR A N 1
ATOM 656 C CA . TYR A 1 103 ? -49.594 10.001 -23.571 1.00 19.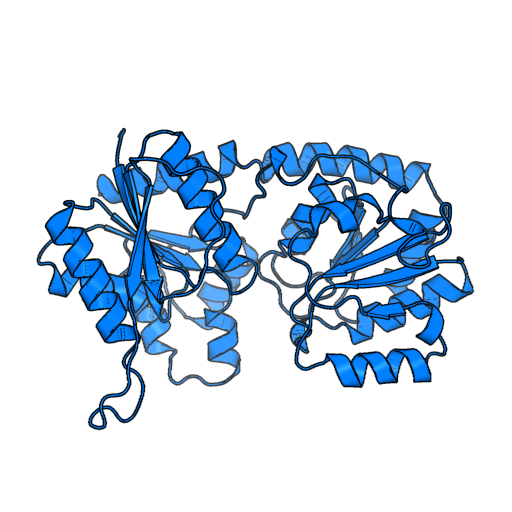77 83 TYR A CA 1
ATOM 657 C C . TYR A 1 103 ? -49.623 9.128 -24.820 1.00 22.45 83 TYR A C 1
ATOM 658 O O . TYR A 1 103 ? -48.590 8.553 -25.174 1.00 20.92 83 TYR A O 1
ATOM 667 N N . ASP A 1 104 ? -50.774 9.015 -25.486 1.00 16.24 84 ASP A N 1
ATOM 668 C CA . ASP A 1 104 ? -50.930 8.248 -26.723 1.00 21.36 84 ASP A CA 1
ATOM 669 C C . ASP A 1 104 ? -50.467 6.797 -26.553 1.00 25.89 84 ASP A C 1
ATOM 670 O O . ASP A 1 104 ? -49.676 6.271 -27.346 1.00 20.98 84 ASP A O 1
ATOM 675 N N . LEU A 1 105 ? -50.994 6.139 -25.515 1.00 21.27 85 LEU A N 1
ATOM 676 C CA . LEU A 1 105 ? -50.616 4.760 -25.210 1.00 15.90 85 LEU A CA 1
ATOM 677 C C . LEU A 1 105 ? -50.902 3.822 -26.379 1.00 16.10 85 LEU A C 1
ATOM 678 O O . LEU A 1 105 ? -51.907 3.970 -27.084 1.00 16.15 85 LEU A O 1
ATOM 683 N N . ASP A 1 106 ? -50.015 2.834 -26.562 1.00 14.85 86 ASP A N 1
ATOM 684 C CA . ASP A 1 106 ? -50.202 1.803 -27.584 1.00 15.60 86 ASP A CA 1
ATOM 685 C C . ASP A 1 106 ? -51.092 0.661 -27.106 1.00 18.13 86 ASP A C 1
ATOM 686 O O . ASP A 1 106 ? -51.841 0.075 -27.901 1.00 17.06 86 ASP A O 1
ATOM 691 N N . LEU A 1 107 ? -50.989 0.289 -25.833 1.00 13.21 87 LEU A N 1
ATOM 692 C CA . LEU A 1 107 ? -51.686 -0.898 -25.365 1.00 16.02 87 LEU A CA 1
ATOM 693 C C . LEU A 1 107 ? -51.910 -0.790 -23.867 1.00 14.74 87 LEU A C 1
ATOM 694 O O . LEU A 1 107 ? -51.241 -0.025 -23.164 1.00 13.91 87 LEU A O 1
ATOM 699 N N . LEU A 1 108 ? -52.868 -1.582 -23.401 1.00 14.10 88 LEU A N 1
ATOM 700 C CA . LEU A 1 108 ? -53.159 -1.749 -21.993 1.00 13.61 88 LEU A CA 1
ATOM 701 C C . LEU A 1 108 ? -52.816 -3.176 -21.597 1.00 16.09 88 LEU A C 1
ATOM 702 O O . LEU A 1 108 ? -53.059 -4.118 -22.360 1.00 13.69 88 LEU A O 1
ATOM 707 N N . HIS A 1 109 ? -52.272 -3.335 -20.403 1.00 10.62 89 HIS A N 1
ATOM 708 C CA . HIS A 1 109 ? -52.077 -4.653 -19.812 1.00 13.97 89 HIS A CA 1
ATOM 709 C C . HIS A 1 109 ? -52.869 -4.662 -18.504 1.00 11.34 89 HIS A C 1
ATOM 710 O O . HIS A 1 109 ? -52.442 -4.060 -17.510 1.00 12.74 89 HIS A O 1
ATOM 717 N N . MET A 1 110 ? -54.022 -5.338 -18.525 1.00 9.99 90 MET A N 1
ATOM 718 C CA . MET A 1 110 ? -54.935 -5.437 -17.384 1.00 12.58 90 MET A CA 1
ATOM 719 C C . MET A 1 110 ? -54.730 -6.766 -16.666 1.00 13.98 90 MET A C 1
ATOM 720 O O . MET A 1 110 ? -54.691 -7.822 -17.304 1.00 13.12 90 MET A O 1
ATOM 725 N N . HIS A 1 111 ? -54.628 -6.719 -15.344 1.00 10.45 91 HIS A N 1
ATOM 726 C CA . HIS A 1 111 ? -54.500 -7.926 -14.542 1.00 11.89 91 HIS A CA 1
ATOM 727 C C . HIS A 1 111 ? -55.835 -8.218 -13.860 1.00 11.17 91 HIS A C 1
ATOM 728 O O . HIS A 1 111 ? -56.308 -7.407 -13.054 1.00 13.09 91 HIS A O 1
ATOM 735 N N . TYR A 1 112 ? -56.405 -9.388 -14.177 1.00 10.66 92 TYR A N 1
ATOM 736 C CA . TYR A 1 112 ? -57.716 -9.908 -13.768 1.00 12.90 92 TYR A CA 1
ATOM 737 C C . TYR A 1 112 ? -58.747 -9.577 -14.835 1.00 14.38 92 TYR A C 1
ATOM 738 O O . TYR A 1 112 ? -58.805 -8.435 -15.307 1.00 13.96 92 TYR A O 1
ATOM 747 N N . ALA A 1 113 ? -59.566 -10.559 -15.213 1.00 11.64 93 ALA A N 1
ATOM 748 C CA . ALA A 1 113 ? -60.692 -10.270 -16.093 1.00 14.64 93 ALA A CA 1
ATOM 749 C C . ALA A 1 113 ? -61.660 -9.284 -15.440 1.00 13.49 93 ALA A C 1
ATOM 750 O O . ALA A 1 113 ? -62.137 -8.353 -16.098 1.00 15.72 93 ALA A O 1
ATOM 752 N N . VAL A 1 114 ? -61.962 -9.464 -14.155 1.00 12.10 94 VAL A N 1
ATOM 753 C CA . VAL A 1 114 ? -62.754 -8.509 -13.389 1.00 14.05 94 VAL A CA 1
ATOM 754 C C . VAL A 1 114 ? -61.944 -8.094 -12.168 1.00 13.12 94 VAL A C 1
ATOM 755 O O . VAL A 1 114 ? -61.365 -8.953 -11.501 1.00 13.95 94 VAL A O 1
ATOM 759 N N . PRO A 1 115 ? -61.866 -6.798 -11.848 1.00 14.41 95 PRO A N 1
ATOM 760 C CA . PRO A 1 115 ? -62.577 -5.791 -12.645 1.00 13.24 95 PRO A CA 1
ATOM 761 C C . PRO A 1 115 ? -61.780 -5.267 -13.857 1.00 16.57 95 PRO A C 1
ATOM 762 O O . PRO A 1 115 ? -62.338 -4.564 -14.700 1.00 12.70 95 PRO A O 1
ATOM 766 N N . HIS A 1 116 ? -60.498 -5.639 -13.974 1.00 12.48 96 HIS A N 1
ATOM 767 C CA . HIS A 1 116 ? -59.583 -4.774 -14.722 1.00 13.01 96 HIS A CA 1
ATOM 768 C C . HIS A 1 116 ? -59.678 -4.923 -16.233 1.00 10.78 96 HIS A C 1
ATOM 769 O O . HIS A 1 116 ? -59.581 -3.915 -16.938 1.00 12.42 96 HIS A O 1
ATOM 776 N N . ALA A 1 117 ? -59.895 -6.132 -16.773 1.00 9.33 97 ALA A N 1
ATOM 777 C CA . ALA A 1 117 ? -60.151 -6.213 -18.213 1.00 12.09 97 ALA A CA 1
ATOM 778 C C . ALA A 1 117 ? -61.345 -5.344 -18.608 1.00 13.32 97 ALA A C 1
ATOM 779 O O . ALA A 1 117 ? -61.307 -4.640 -19.628 1.00 11.74 97 ALA A O 1
ATOM 781 N N . ILE A 1 118 ? -62.407 -5.366 -17.801 1.00 13.17 98 ILE A N 1
ATOM 782 C CA . ILE A 1 118 ? -63.587 -4.559 -18.113 1.00 11.10 98 ILE A CA 1
ATOM 783 C C . ILE A 1 118 ? -63.245 -3.075 -18.057 1.00 13.71 98 ILE A C 1
ATOM 784 O O . ILE A 1 118 ? -63.654 -2.300 -18.929 1.00 15.24 98 ILE A O 1
ATOM 789 N N . CYS A 1 119 ? -62.483 -2.657 -17.032 1.00 11.64 99 CYS A N 1
ATOM 790 C CA . CYS A 1 119 ? -62.039 -1.265 -16.957 1.00 12.43 99 CYS A CA 1
ATOM 791 C C . CYS A 1 119 ? -61.258 -0.858 -18.200 1.00 13.56 99 CYS A C 1
ATOM 792 O O . CYS A 1 119 ? -61.455 0.240 -18.732 1.00 14.75 99 CYS A O 1
ATOM 795 N N . GLY A 1 120 ? -60.351 -1.717 -18.666 1.00 13.80 100 GLY A N 1
ATOM 796 C CA . GLY A 1 120 ? -59.596 -1.386 -19.864 1.00 12.50 100 GLY A CA 1
ATOM 797 C C . GLY A 1 120 ? -60.485 -1.280 -21.088 1.00 12.96 100 GLY A C 1
ATOM 798 O O . GLY A 1 120 ? -60.311 -0.390 -21.928 1.00 12.54 100 GLY A O 1
ATOM 799 N N . ILE A 1 121 ? -61.447 -2.192 -21.205 1.00 13.92 101 ILE A N 1
ATOM 800 C CA . ILE A 1 121 ? -62.391 -2.158 -22.317 1.00 15.77 101 ILE A CA 1
ATOM 801 C C . ILE A 1 121 ? -63.227 -0.884 -22.269 1.00 16.19 101 ILE A C 1
ATOM 802 O O . ILE A 1 121 ? -63.440 -0.222 -23.292 1.00 13.90 101 ILE A O 1
ATOM 807 N N . LEU A 1 122 ? -63.702 -0.511 -21.080 1.00 14.80 102 LEU A N 1
ATOM 808 C CA . LEU A 1 122 ? -64.428 0.749 -20.951 1.00 15.35 102 LEU A CA 1
ATOM 809 C C . LEU A 1 122 ? -63.528 1.941 -21.262 1.00 17.52 102 LEU A C 1
ATOM 810 O O . LEU A 1 122 ? -63.939 2.874 -21.964 1.00 15.37 102 LEU A O 1
ATOM 815 N N . ALA A 1 123 ? -62.289 1.927 -20.755 1.00 15.47 103 ALA A N 1
ATOM 816 C CA . ALA A 1 123 ? -61.374 3.037 -21.024 1.00 15.06 103 ALA A CA 1
ATOM 817 C C . ALA A 1 123 ? -61.083 3.169 -22.514 1.00 15.53 103 ALA A C 1
ATOM 818 O O . ALA A 1 123 ? -60.923 4.280 -23.028 1.00 15.19 103 ALA A O 1
ATOM 820 N N . ARG A 1 124 ? -61.003 2.046 -23.229 1.00 16.44 104 ARG A N 1
ATOM 821 C CA . ARG A 1 124 ? -60.840 2.122 -24.678 1.00 17.05 104 ARG A CA 1
ATOM 822 C C . ARG A 1 124 ? -61.981 2.909 -25.318 1.00 19.65 104 ARG A C 1
ATOM 823 O O . ARG A 1 124 ? -61.748 3.791 -26.154 1.00 19.59 104 ARG A O 1
ATOM 831 N N . GLU A 1 125 ? -63.225 2.612 -24.928 1.00 17.57 105 GLU A N 1
ATOM 832 C CA . GLU A 1 125 ? -64.366 3.369 -25.443 1.00 19.39 105 GLU A CA 1
ATOM 833 C C . GLU A 1 125 ? -64.244 4.838 -25.084 1.00 18.18 105 GLU A C 1
ATOM 834 O O . GLU A 1 125 ? -64.404 5.714 -25.938 1.00 18.62 105 GLU A O 1
ATOM 840 N N . MET A 1 126 ? -63.959 5.124 -23.813 1.00 17.09 106 MET A N 1
ATOM 841 C CA . MET A 1 126 ? -63.877 6.508 -23.368 1.00 16.17 106 MET A CA 1
ATOM 842 C C . MET A 1 126 ? -62.777 7.278 -24.089 1.00 22.30 106 MET A C 1
ATOM 843 O O . MET A 1 126 ? -62.915 8.484 -24.304 1.00 23.75 106 MET A O 1
ATOM 848 N N . SER A 1 127 ? -61.679 6.610 -24.462 1.00 18.12 107 SER A N 1
ATOM 849 C CA . SER A 1 127 ? -60.556 7.313 -25.073 1.00 16.21 107 SER A CA 1
ATOM 850 C C . SER A 1 127 ? -60.788 7.628 -26.542 1.00 23.12 107 SER A C 1
ATOM 851 O O . SER A 1 127 ? -60.124 8.520 -27.084 1.00 26.55 107 SER A O 1
ATOM 854 N N . GLY A 1 128 ? -61.692 6.908 -27.198 1.00 18.63 108 GLY A N 1
ATOM 855 C CA . GLY A 1 128 ? -61.862 7.036 -28.627 1.00 25.65 108 GLY A CA 1
ATOM 856 C C . GLY A 1 128 ? -60.727 6.477 -29.459 1.00 32.15 108 GLY A C 1
ATOM 857 O O . GLY A 1 128 ? -60.738 6.652 -30.680 1.00 30.77 108 GLY A O 1
ATOM 858 N N . LYS A 1 129 ? -59.743 5.820 -28.849 1.00 26.17 109 LYS A N 1
ATOM 859 C CA . LYS A 1 129 ? -58.631 5.213 -29.570 1.00 26.94 109 LYS A CA 1
ATOM 860 C C . LYS A 1 129 ? -58.794 3.698 -29.565 1.00 29.54 109 LYS A C 1
ATOM 861 O O . LYS A 1 129 ? -59.147 3.112 -28.540 1.00 27.55 109 LYS A O 1
ATOM 867 N N . ASP A 1 130 ? -58.525 3.058 -30.703 1.00 28.30 110 ASP A N 1
ATOM 868 C CA . ASP A 1 130 ? -58.579 1.599 -30.771 1.00 35.66 110 ASP A CA 1
ATOM 869 C C . ASP A 1 130 ? -57.259 1.027 -30.244 1.00 33.44 110 ASP A C 1
ATOM 870 O O . ASP A 1 130 ? -56.410 0.516 -30.977 1.00 37.08 110 ASP A O 1
ATOM 875 N N . ILE A 1 131 ? -57.102 1.131 -28.937 1.00 22.73 111 ILE A N 1
ATOM 876 C CA . ILE A 1 131 ? -55.935 0.614 -28.234 1.00 18.51 111 ILE A CA 1
ATOM 877 C C . ILE A 1 131 ? -56.068 -0.901 -28.069 1.00 21.62 111 ILE A C 1
ATOM 878 O O . ILE A 1 131 ? -57.173 -1.441 -27.963 1.00 18.12 111 ILE A O 1
ATOM 883 N N . LYS A 1 132 ? -54.938 -1.605 -28.076 1.00 16.22 112 LYS A N 1
ATOM 884 C CA . LYS A 1 132 ? -54.917 -3.047 -27.865 1.00 17.89 112 LYS A CA 1
ATOM 885 C C . LYS A 1 132 ? -54.896 -3.353 -26.370 1.00 15.33 112 LYS A C 1
ATOM 886 O O . LYS A 1 132 ? -54.342 -2.593 -25.576 1.00 14.87 112 LYS A O 1
ATOM 892 N N . ILE A 1 133 ? -55.506 -4.473 -25.985 1.00 13.28 113 ILE A N 1
ATOM 893 C CA . ILE A 1 133 ? -55.621 -4.835 -24.574 1.00 11.16 113 ILE A CA 1
ATOM 894 C C . ILE A 1 133 ? -55.162 -6.274 -24.391 1.00 11.85 113 ILE A C 1
ATOM 895 O O . ILE A 1 133 ? -55.752 -7.192 -24.969 1.00 13.65 113 ILE A O 1
ATOM 900 N N . MET A 1 134 ? -54.132 -6.470 -23.573 1.00 12.46 114 MET A N 1
ATOM 901 C CA . MET A 1 134 ? -53.791 -7.787 -23.060 1.00 11.25 114 MET A CA 1
ATOM 902 C C . MET A 1 134 ? -54.373 -7.920 -21.659 1.00 12.59 114 MET A C 1
ATOM 903 O O . MET A 1 134 ? -54.246 -7.002 -20.844 1.00 11.11 114 MET A O 1
ATOM 908 N N . THR A 1 135 ? -55.009 -9.054 -21.382 1.00 12.38 115 THR A N 1
ATOM 909 C CA . THR A 1 135 ? -55.467 -9.376 -20.036 1.00 11.77 115 THR A CA 1
ATOM 910 C C . THR A 1 135 ? -54.716 -10.599 -19.542 1.00 12.78 115 THR A C 1
ATOM 911 O O . THR A 1 135 ? -54.598 -11.589 -20.270 1.00 12.86 115 THR A O 1
ATOM 915 N N . THR A 1 136 ? -54.201 -10.525 -18.317 1.00 11.08 116 THR A N 1
ATOM 916 C CA . THR A 1 136 ? -53.553 -11.659 -17.664 1.00 12.31 116 THR A CA 1
ATOM 917 C C . THR A 1 136 ? -54.428 -12.184 -16.534 1.00 13.09 116 THR A C 1
ATOM 918 O O . THR A 1 136 ? -54.844 -11.424 -15.651 1.00 12.04 116 THR A O 1
ATOM 922 N N . LEU A 1 137 ? -54.711 -13.480 -16.587 1.00 11.74 117 LEU A N 1
ATOM 923 C CA . LEU A 1 137 ? -55.494 -14.178 -15.578 1.00 10.34 117 LEU A CA 1
ATOM 924 C C . LEU A 1 137 ? -54.567 -14.728 -14.506 1.00 15.90 117 LEU A C 1
ATOM 925 O O . LEU A 1 137 ? -53.571 -15.388 -14.817 1.00 12.15 117 LEU A O 1
ATOM 930 N N . HIS A 1 138 ? -54.902 -14.465 -13.246 1.00 13.04 118 HIS A N 1
ATOM 931 C CA . HIS A 1 138 ? -54.114 -14.942 -12.122 1.00 14.30 118 HIS A CA 1
ATOM 932 C C . HIS A 1 138 ? -54.849 -15.991 -11.301 1.00 18.95 118 HIS A C 1
ATOM 933 O O . HIS A 1 138 ? -54.272 -16.546 -10.364 1.00 16.26 118 HIS A O 1
ATOM 940 N N . GLY A 1 139 ? -56.094 -16.296 -11.637 1.00 16.10 119 GLY A N 1
ATOM 941 C CA . GLY A 1 139 ? -56.873 -17.266 -10.904 1.00 13.36 119 GLY A CA 1
ATOM 942 C C . GLY A 1 139 ? -57.999 -16.662 -10.092 1.00 16.70 119 GLY A C 1
ATOM 943 O O . GLY A 1 139 ? -58.914 -17.396 -9.702 1.00 15.48 119 GLY A O 1
ATOM 944 N N . THR A 1 140 ? -57.983 -15.340 -9.855 1.00 12.62 120 THR A N 1
ATOM 945 C CA . THR A 1 140 ? -59.032 -14.729 -9.034 1.00 15.58 120 THR A CA 1
ATOM 946 C C . THR A 1 140 ? -60.398 -14.817 -9.701 1.00 16.74 120 THR A C 1
ATOM 947 O O . THR A 1 140 ? -61.425 -14.816 -9.008 1.00 13.91 120 THR A O 1
ATOM 951 N N . ASP A 1 141 ? -60.441 -14.863 -11.037 1.00 14.55 121 ASP A N 1
ATOM 952 C CA . ASP A 1 141 ? -61.733 -14.966 -11.707 1.00 17.27 121 ASP A CA 1
ATOM 953 C C . ASP A 1 141 ? -62.394 -16.314 -11.442 1.00 22.18 121 ASP A C 1
ATOM 954 O O . ASP A 1 141 ? -63.624 -16.383 -11.334 1.00 19.03 121 ASP A O 1
ATOM 959 N N . ILE A 1 142 ? -61.604 -17.384 -11.294 1.00 15.12 122 ILE A N 1
ATOM 960 C CA . ILE A 1 142 ? -62.164 -18.667 -10.871 1.00 17.50 122 ILE A CA 1
ATOM 961 C C . ILE A 1 142 ? -62.701 -18.563 -9.451 1.00 17.46 122 ILE A C 1
ATOM 962 O O . ILE A 1 142 ? -63.815 -19.013 -9.157 1.00 17.92 122 ILE A O 1
ATOM 967 N N . THR A 1 143 ? -61.914 -17.960 -8.556 1.00 16.68 123 THR A N 1
ATOM 968 C CA . THR A 1 143 ? -62.298 -17.808 -7.154 1.00 15.30 123 THR A CA 1
ATOM 969 C C . THR A 1 143 ? -63.634 -17.083 -7.008 1.00 22.64 123 THR A C 1
ATOM 970 O O . THR A 1 143 ? -64.511 -17.519 -6.256 1.00 18.54 123 THR A O 1
ATOM 974 N N . VAL A 1 144 ? -63.785 -15.953 -7.699 1.00 16.51 124 VAL A N 1
ATOM 975 C CA . VAL A 1 144 ? -65.028 -15.178 -7.657 1.00 20.07 124 VAL A CA 1
ATOM 976 C C . VAL A 1 144 ? -66.222 -16.058 -8.014 1.00 23.72 124 VAL A C 1
ATOM 977 O O . VAL A 1 144 ? -67.270 -16.025 -7.355 1.00 22.56 124 VAL A O 1
ATOM 981 N N . LEU A 1 145 ? -66.084 -16.844 -9.083 1.00 22.17 125 LEU A N 1
ATOM 982 C CA . LEU A 1 145 ? -67.195 -17.663 -9.555 1.00 25.01 125 LEU A CA 1
ATOM 983 C C . LEU A 1 145 ? -67.494 -18.808 -8.607 1.00 28.89 125 LEU A C 1
ATOM 984 O O . LEU A 1 145 ? -68.629 -19.296 -8.569 1.00 30.84 125 LEU A O 1
ATOM 989 N N . GLY A 1 146 ? -66.494 -19.261 -7.852 1.00 26.91 126 GLY A N 1
ATOM 990 C CA . GLY A 1 146 ? -66.763 -20.223 -6.802 1.00 25.20 126 GLY A CA 1
ATOM 991 C C . GLY A 1 146 ? -67.716 -19.686 -5.750 1.00 31.06 126 GLY A C 1
ATOM 992 O O . GLY A 1 146 ? -68.447 -20.455 -5.120 1.00 37.36 126 GLY A O 1
ATOM 993 N N . TYR A 1 147 ? -67.721 -18.367 -5.536 1.00 22.32 127 TYR A N 1
ATOM 994 C CA . TYR A 1 147 ? -68.601 -17.806 -4.513 1.00 28.24 127 TYR A CA 1
ATOM 995 C C . TYR A 1 147 ? -69.994 -17.531 -5.052 1.00 35.74 127 TYR A C 1
ATOM 996 O O . TYR A 1 147 ? -70.987 -17.859 -4.391 1.00 34.63 127 TYR A O 1
ATOM 1005 N N . ASP A 1 148 ? -70.089 -16.946 -6.243 1.00 25.16 128 ASP A N 1
ATOM 1006 C CA . ASP A 1 148 ? -71.385 -16.838 -6.898 1.00 33.60 128 ASP A CA 1
ATOM 1007 C C . ASP A 1 148 ? -71.187 -16.483 -8.363 1.00 27.61 128 ASP A C 1
ATOM 1008 O O . ASP A 1 148 ? -70.182 -15.888 -8.757 1.00 27.20 128 ASP A O 1
ATOM 1013 N N . HIS A 1 149 ? -72.183 -16.833 -9.157 1.00 18.11 129 HIS A N 1
ATOM 1014 C CA . HIS A 1 149 ? -72.084 -16.755 -10.601 1.00 25.22 129 HIS A CA 1
ATOM 1015 C C . HIS A 1 149 ? -72.592 -15.439 -11.187 1.00 20.00 129 HIS A C 1
ATOM 1016 O O . HIS A 1 149 ? -72.773 -15.364 -12.403 1.00 24.21 129 HIS A O 1
ATOM 1023 N N A SER A 1 150 ? -72.823 -14.405 -10.368 0.56 22.38 130 SER A N 1
ATOM 1024 N N B SER A 1 150 ? -72.782 -14.397 -10.366 0.44 22.37 130 SER A N 1
ATOM 1025 C CA A SER A 1 150 ? -73.279 -13.135 -10.935 0.56 23.21 130 SER A CA 1
ATOM 1026 C CA B SER A 1 150 ? -73.271 -13.124 -10.898 0.44 23.23 130 SER A CA 1
ATOM 1027 C C A SER A 1 150 ? -72.345 -12.655 -12.046 0.56 24.63 130 SER A C 1
ATOM 1028 C C B SER A 1 150 ? -72.335 -12.538 -11.954 0.44 24.60 130 SER A C 1
ATOM 1029 O O A SER A 1 150 ? -72.807 -12.185 -13.092 0.56 23.35 130 SER A O 1
ATOM 1030 O O B SER A 1 150 ? -72.795 -11.832 -12.859 0.44 22.97 130 SER A O 1
ATOM 1035 N N . LEU A 1 151 ? -71.032 -12.810 -11.860 1.00 18.26 131 LEU A N 1
ATOM 1036 C CA . LEU A 1 151 ? -70.040 -12.228 -12.767 1.00 23.48 131 LEU A CA 1
ATOM 1037 C C . LEU A 1 151 ? -69.619 -13.154 -13.909 1.00 19.70 131 LEU A C 1
ATOM 1038 O O . LEU A 1 151 ? -68.686 -12.820 -14.650 1.00 19.59 131 LEU A O 1
ATOM 1043 N N . GLN A 1 152 ? -70.285 -14.296 -14.078 1.00 16.75 132 GLN A N 1
ATOM 1044 C CA . GLN A 1 152 ? -69.923 -15.229 -15.143 1.00 18.79 132 GLN A CA 1
ATOM 1045 C C . GLN A 1 152 ? -69.856 -14.540 -16.505 1.00 19.31 132 GLN A C 1
ATOM 1046 O O . GLN A 1 152 ? -68.896 -14.719 -17.266 1.00 18.29 132 GLN A O 1
ATOM 1052 N N . GLY A 1 153 ? -70.875 -13.740 -16.828 1.00 16.10 133 GLY A N 1
ATOM 1053 C CA . GLY A 1 153 ? -70.909 -13.087 -18.131 1.00 18.54 133 GLY A CA 1
ATOM 1054 C C . GLY A 1 153 ? -69.891 -11.972 -18.278 1.00 16.53 133 GLY A C 1
ATOM 1055 O O . GLY A 1 153 ? -69.397 -11.716 -19.380 1.00 14.27 133 GLY A O 1
ATOM 1056 N N . ALA A 1 154 ? -69.585 -11.280 -17.185 1.00 16.50 134 ALA A N 1
ATOM 1057 C CA . ALA A 1 154 ? -68.562 -10.240 -17.221 1.00 17.96 134 ALA A CA 1
ATOM 1058 C C . ALA A 1 154 ? -67.181 -10.843 -17.456 1.00 12.08 134 ALA A C 1
ATOM 1059 O O . ALA A 1 154 ? -66.382 -10.301 -18.230 1.00 14.83 134 ALA A O 1
ATOM 10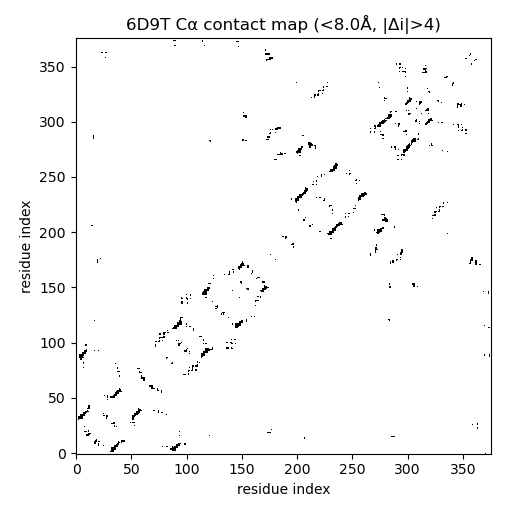61 N N . ILE A 1 155 ? -66.895 -11.977 -16.811 1.00 13.33 135 ILE A N 1
ATOM 1062 C CA . ILE A 1 155 ? -65.598 -12.623 -16.982 1.00 12.90 135 ILE A CA 1
ATOM 1063 C C . ILE A 1 155 ? -65.437 -13.120 -18.413 1.00 16.39 135 ILE A C 1
ATOM 1064 O O . ILE A 1 155 ? -64.399 -12.893 -19.044 1.00 13.45 135 ILE A O 1
ATOM 1069 N N . LYS A 1 156 ? -66.471 -13.771 -18.962 1.00 12.21 136 LYS A N 1
ATOM 1070 C CA . LYS A 1 156 ? -66.432 -14.186 -20.366 1.00 16.22 136 LYS A CA 1
ATOM 1071 C C . LYS A 1 156 ? -66.218 -13.000 -21.299 1.00 16.86 136 LYS A C 1
ATOM 1072 O O . LYS A 1 156 ? -65.411 -13.078 -22.236 1.00 18.59 136 LYS A O 1
ATOM 1078 N N . PHE A 1 157 ? -66.922 -11.889 -21.054 1.00 12.75 137 PHE A N 1
ATOM 1079 C CA . PHE A 1 157 ? -66.783 -10.705 -21.899 1.00 14.22 137 PHE A CA 1
ATOM 1080 C C . PHE A 1 157 ? -65.383 -10.103 -21.799 1.00 18.79 137 PHE A C 1
ATOM 1081 O O . PHE A 1 157 ? -64.773 -9.745 -22.816 1.00 18.49 137 PHE A O 1
ATOM 1089 N N . GLY A 1 158 ? -64.868 -9.953 -20.579 1.00 15.66 138 GLY A N 1
ATOM 1090 C CA . GLY A 1 158 ? -63.537 -9.379 -20.422 1.00 16.50 138 GLY A CA 1
ATOM 1091 C C . GLY A 1 158 ? -62.470 -10.209 -21.112 1.00 15.42 138 GLY A C 1
ATOM 1092 O O . GLY A 1 158 ? -61.561 -9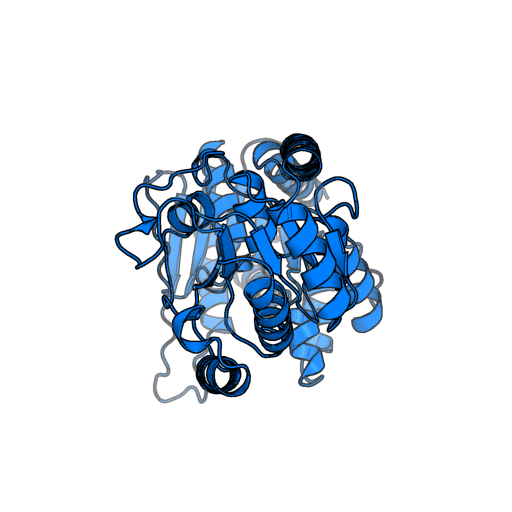.669 -21.751 1.00 16.12 138 GLY A O 1
ATOM 1093 N N . ILE A 1 159 ? -62.590 -11.537 -21.021 1.00 12.89 139 ILE A N 1
ATOM 1094 C CA . ILE A 1 159 ? -61.679 -12.435 -21.728 1.00 16.40 139 ILE A CA 1
ATOM 1095 C C . ILE A 1 159 ? -61.841 -12.286 -23.242 1.00 19.44 139 ILE A C 1
ATOM 1096 O O . ILE A 1 159 ? -60.865 -12.093 -23.979 1.00 15.16 139 ILE A O 1
ATOM 1101 N N . GLU A 1 160 ? -63.080 -12.360 -23.731 1.00 15.82 140 GLU A N 1
ATOM 1102 C CA . GLU A 1 160 ? -63.276 -12.449 -25.173 1.00 20.54 140 GLU A CA 1
ATOM 1103 C C . GLU A 1 160 ? -63.051 -11.117 -25.871 1.00 17.43 140 GLU A C 1
ATOM 1104 O O . GLU A 1 160 ? -62.682 -11.104 -27.046 1.00 19.12 140 GLU A O 1
ATOM 1110 N N . LYS A 1 161 ? -63.246 -9.994 -25.188 1.00 15.07 141 LYS A N 1
ATOM 1111 C CA . LYS A 1 161 ? -63.007 -8.705 -25.829 1.00 16.01 141 LYS A CA 1
ATOM 1112 C C . LYS A 1 161 ? -61.587 -8.195 -25.619 1.00 17.70 141 LYS A C 1
ATOM 1113 O O . LYS A 1 161 ? -61.245 -7.133 -26.149 1.00 18.83 141 LYS A O 1
ATOM 1119 N N . SER A 1 162 ? -60.758 -8.912 -24.855 1.00 17.08 142 SER A N 1
ATOM 1120 C CA . SER A 1 162 ? -59.326 -8.619 -24.834 1.00 13.96 142 SER A CA 1
ATOM 1121 C C . SER A 1 162 ? -58.682 -9.083 -26.138 1.00 21.56 142 SER A C 1
ATOM 1122 O O . SER A 1 162 ? -59.124 -10.047 -26.765 1.00 20.40 142 SER A O 1
ATOM 1125 N N . ASP A 1 163 ? -57.628 -8.379 -26.560 1.00 15.78 143 ASP A N 1
ATOM 1126 C CA . ASP A 1 163 ? -56.970 -8.789 -27.797 1.00 21.46 143 ASP A CA 1
ATOM 1127 C C . ASP A 1 163 ? -56.106 -10.031 -27.600 1.00 20.85 143 ASP A C 1
ATOM 1128 O O . ASP A 1 163 ? -56.123 -10.934 -28.444 1.00 18.67 143 ASP A O 1
ATOM 1133 N N . ILE A 1 164 ? -55.384 -10.122 -26.483 1.00 15.63 144 ILE A N 1
ATOM 1134 C CA . ILE A 1 164 ? -54.667 -11.339 -26.104 1.00 14.84 144 ILE A CA 1
ATOM 1135 C C . ILE A 1 164 ? -54.943 -11.620 -24.633 1.00 13.85 144 ILE A C 1
ATOM 1136 O O . ILE A 1 164 ? -54.995 -10.693 -23.819 1.00 13.80 144 ILE A O 1
ATOM 1141 N N . VAL A 1 165 ? -55.130 -12.890 -24.286 1.00 10.50 145 VAL A N 1
ATOM 1142 C CA . VAL A 1 165 ? -55.332 -13.297 -22.897 1.00 14.13 145 VAL A CA 1
ATOM 1143 C C . VAL A 1 165 ? -54.203 -14.247 -22.527 1.00 15.48 145 VAL A C 1
ATOM 1144 O O . VAL A 1 165 ? -53.914 -15.188 -23.277 1.00 14.98 145 VAL A O 1
ATOM 1148 N N . THR A 1 166 ? -53.554 -13.994 -21.388 1.00 12.16 146 THR A N 1
ATOM 1149 C CA . THR A 1 166 ? -52.535 -14.890 -20.865 1.00 11.72 146 THR A CA 1
ATOM 1150 C C . THR A 1 166 ? -52.970 -15.440 -19.515 1.00 15.82 146 THR A C 1
ATOM 1151 O O . THR A 1 166 ? -53.897 -14.925 -18.880 1.00 12.40 146 THR A O 1
ATOM 1155 N N . SER A 1 167 ? -52.308 -16.516 -19.086 1.00 12.04 147 SER A N 1
ATOM 1156 C CA . SER A 1 167 ? -52.548 -17.082 -17.761 1.00 13.94 147 SER A CA 1
ATOM 1157 C C . SER A 1 167 ? -51.208 -17.447 -17.141 1.00 15.83 147 SER A C 1
ATOM 1158 O O . SER A 1 167 ? -50.264 -17.799 -17.853 1.00 13.79 147 SER A O 1
ATOM 1161 N N . VAL A 1 168 ? -51.129 -17.363 -15.807 1.00 13.47 148 VAL A N 1
ATOM 1162 C CA . VAL A 1 168 ? -49.851 -17.588 -15.135 1.00 12.91 148 VAL A CA 1
ATOM 1163 C C . VAL A 1 168 ? -49.476 -19.061 -15.050 1.00 17.47 148 VAL A C 1
ATOM 1164 O O . VAL A 1 168 ? -48.362 -19.372 -14.619 1.00 14.16 148 VAL A O 1
ATOM 1168 N N . SER A 1 169 ? -50.348 -19.982 -15.468 1.00 14.26 149 SER A N 1
ATOM 1169 C CA . SER A 1 169 ? -49.948 -21.384 -15.594 1.00 16.80 149 SER A CA 1
ATOM 1170 C C . SER A 1 169 ? -50.799 -22.069 -16.659 1.00 19.32 149 SER A C 1
ATOM 1171 O O . SER A 1 169 ? -51.827 -21.541 -17.099 1.00 14.90 149 SER A O 1
ATOM 1174 N N . LYS A 1 170 ? -50.357 -23.268 -17.076 1.00 15.14 150 LYS A N 1
ATOM 1175 C CA . LYS A 1 170 ? -51.155 -24.044 -18.026 1.00 18.72 150 LYS A CA 1
ATOM 1176 C C . LYS A 1 170 ? -52.418 -24.565 -17.358 1.00 18.94 150 LYS A C 1
ATOM 1177 O O . LYS A 1 170 ? -53.487 -24.625 -17.982 1.00 17.43 150 LYS A O 1
ATOM 1183 N N . SER A 1 171 ? -52.297 -24.968 -16.095 1.00 16.36 151 SER A N 1
ATOM 1184 C CA . SER A 1 171 ? -53.450 -25.413 -15.320 1.00 18.44 151 SER A CA 1
ATOM 1185 C C . SER A 1 171 ? -54.543 -24.352 -15.301 1.00 21.48 151 SER A C 1
ATOM 1186 O O . SER A 1 171 ? -55.726 -24.652 -15.509 1.00 20.81 151 SER A O 1
ATOM 1189 N N . LEU A 1 172 ? -54.162 -23.092 -15.070 1.00 18.16 152 LEU A N 1
ATOM 1190 C CA . LEU A 1 172 ? -55.160 -22.028 -15.042 1.00 16.36 152 LEU A CA 1
ATOM 1191 C C . LEU A 1 172 ? -55.812 -21.839 -16.412 1.00 16.87 152 LEU A C 1
ATOM 1192 O O . LEU A 1 172 ? -57.027 -21.610 -16.498 1.00 17.96 152 LEU A O 1
ATOM 1197 N N . ALA A 1 173 ? -55.034 -21.930 -17.498 1.00 15.08 153 ALA A N 1
ATOM 1198 C CA . ALA A 1 173 ? -55.653 -21.822 -18.821 1.00 18.41 153 ALA A CA 1
ATOM 1199 C C . ALA A 1 173 ? -56.691 -22.920 -19.029 1.00 21.25 153 ALA A C 1
ATOM 1200 O O . ALA A 1 173 ? -57.782 -22.664 -19.551 1.00 20.02 153 ALA A O 1
ATOM 1202 N N . GLN A 1 174 ? -56.381 -24.133 -18.609 1.00 22.19 154 GLN A N 1
ATOM 1203 C CA . GLN A 1 174 ? -57.283 -25.277 -18.737 1.00 23.53 154 GLN A CA 1
ATOM 1204 C C . GLN A 1 174 ? -58.568 -25.075 -17.915 1.00 23.05 154 GLN A C 1
ATOM 1205 O O . GLN A 1 174 ? -59.628 -25.208 -18.398 1.00 19.71 154 GLN A O 1
ATOM 1211 N N . GLU A 1 175 ? -58.396 -24.724 -16.668 1.00 17.49 155 GLU A N 1
ATOM 1212 C CA . GLU A 1 175 ? -59.470 -24.440 -15.763 1.00 25.51 155 GLU A CA 1
ATOM 1213 C C . GLU A 1 175 ? -60.386 -23.308 -16.263 1.00 22.68 155 GLU A C 1
ATOM 1214 O O . GLU A 1 175 ? -61.536 -23.384 -16.136 1.00 23.50 155 GLU A O 1
ATOM 1220 N N . THR A 1 176 ? -59.818 -22.284 -16.853 1.00 18.53 156 THR A N 1
ATOM 1221 C CA . THR A 1 176 ? -60.566 -21.197 -17.389 1.00 18.10 156 THR A CA 1
ATOM 1222 C C . THR A 1 176 ? -61.496 -21.699 -18.497 1.00 24.83 156 THR A C 1
ATOM 1223 O O . THR A 1 176 ? -62.645 -21.398 -18.484 1.00 22.05 156 THR A O 1
ATOM 1227 N N . HIS A 1 177 ? -60.961 -22.483 -19.420 1.00 21.21 157 HIS A N 1
ATOM 1228 C CA . HIS A 1 177 ? -61.760 -23.039 -20.501 1.00 28.61 157 HIS A CA 1
ATOM 1229 C C . HIS A 1 177 ? -62.873 -23.907 -20.013 1.00 25.24 157 HIS A C 1
ATOM 1230 O O . HIS A 1 177 ? -63.894 -23.922 -20.566 1.00 32.68 157 HIS A O 1
ATOM 1237 N N . GLU A 1 178 ? -62.640 -24.613 -18.948 1.00 28.24 158 GLU A N 1
ATOM 1238 C CA . GLU A 1 178 ? -63.596 -25.490 -18.356 1.00 28.76 158 GLU A CA 1
ATOM 1239 C C . GLU A 1 178 ? -64.749 -24.752 -17.702 1.00 39.19 158 GLU A C 1
ATOM 1240 O O . GLU A 1 178 ? -65.874 -25.100 -17.884 1.00 36.87 158 GLU A O 1
ATOM 1246 N N . ILE A 1 179 ? -64.423 -23.744 -16.930 1.0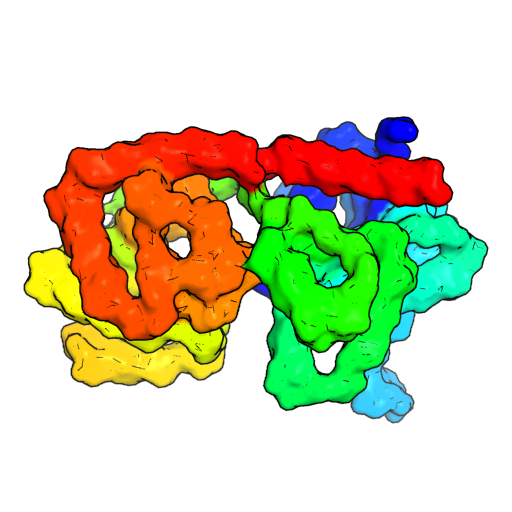0 25.53 159 ILE A N 1
ATOM 1247 C CA . ILE A 1 179 ? -65.356 -23.002 -16.166 1.00 26.83 159 ILE A CA 1
ATOM 1248 C C . ILE A 1 179 ? -66.057 -21.832 -16.876 1.00 29.51 159 ILE A C 1
ATOM 1249 O O . ILE A 1 179 ? -67.168 -21.582 -16.637 1.00 26.66 159 ILE A O 1
ATOM 1254 N N . ILE A 1 180 ? -65.368 -21.176 -17.771 1.00 24.16 160 ILE A N 1
ATOM 1255 C CA . ILE A 1 180 ? -65.883 -20.042 -18.473 1.00 28.37 160 ILE A CA 1
ATOM 1256 C C . ILE A 1 180 ? -66.555 -20.428 -19.762 1.00 37.82 160 ILE A C 1
ATOM 1257 O O . ILE A 1 180 ? -67.414 -19.778 -20.200 1.00 46.15 160 ILE A O 1
ATOM 1262 N N . GLU A 1 181 ? -66.115 -21.453 -20.405 1.00 31.53 161 GLU A N 1
ATOM 1263 C CA . GLU A 1 181 ? -66.766 -21.924 -21.624 1.00 42.25 161 GLU A CA 1
ATOM 1264 C C . GLU A 1 181 ? -66.573 -20.895 -22.731 1.00 39.15 161 GLU A C 1
ATOM 1265 O O . GLU A 1 181 ? -67.506 -20.194 -23.139 1.00 37.98 161 GLU A O 1
ATOM 1271 N N . THR A 1 182 ? -65.333 -20.795 -23.205 1.00 36.12 162 THR A N 1
ATOM 1272 C CA . THR A 1 182 ? -64.946 -19.832 -24.218 1.00 32.13 162 THR A CA 1
ATOM 1273 C C . THR A 1 182 ? -63.950 -20.489 -25.159 1.00 29.62 162 THR A C 1
ATOM 1274 O O . THR A 1 182 ? -63.152 -21.335 -24.751 1.00 32.87 162 THR A O 1
ATOM 1278 N N . ASN A 1 183 ? -63.962 -20.092 -26.399 1.00 32.84 163 ASN A N 1
ATOM 1279 C CA . ASN A 1 183 ? -63.024 -20.601 -27.351 1.00 38.79 163 ASN A CA 1
ATOM 1280 C C . ASN A 1 183 ? -61.752 -19.717 -27.419 1.00 35.36 163 ASN A C 1
ATOM 1281 O O . ASN A 1 183 ? -60.865 -20.011 -28.150 1.00 25.53 163 ASN A O 1
ATOM 1286 N N . LYS A 1 184 ? -61.718 -18.634 -26.651 1.00 24.48 164 LYS A N 1
ATOM 1287 C CA . LYS A 1 184 ? -60.626 -17.716 -26.646 1.00 23.27 164 LYS A CA 1
ATOM 1288 C C . LYS A 1 184 ? -59.290 -18.355 -26.329 1.00 18.40 164 LYS A C 1
ATOM 1289 O O . LYS A 1 184 ? -59.177 -19.031 -25.406 1.00 21.30 164 LYS A O 1
ATOM 1295 N N . GLU A 1 185 ? -58.307 -18.098 -27.147 1.00 18.65 165 GLU A N 1
ATOM 1296 C CA . GLU A 1 185 ? -56.981 -18.587 -26.911 1.00 20.10 165 GLU A CA 1
ATOM 1297 C C . GLU A 1 185 ? -56.364 -17.950 -25.637 1.00 21.55 165 GLU A C 1
ATOM 1298 O O . GLU A 1 185 ? -56.396 -16.791 -25.465 1.00 17.71 165 GLU A O 1
ATOM 1304 N N . ILE A 1 186 ? -55.859 -18.770 -24.756 1.00 18.31 166 ILE A N 1
ATOM 1305 C CA . ILE A 1 186 ? -55.231 -18.288 -23.529 1.00 18.77 166 ILE A CA 1
ATOM 1306 C C . ILE A 1 186 ? -53.783 -18.748 -23.550 1.00 21.05 166 ILE A C 1
ATOM 1307 O O . ILE A 1 186 ? -53.511 -19.951 -23.636 1.00 25.41 166 ILE A O 1
ATOM 1312 N N . ILE A 1 187 ? -52.858 -17.794 -23.494 1.00 16.92 167 ILE A N 1
ATOM 1313 C CA . ILE A 1 187 ? -51.433 -18.066 -23.640 1.00 18.61 167 ILE A CA 1
ATOM 1314 C C . ILE A 1 187 ? -50.846 -18.254 -22.241 1.00 16.59 167 ILE A C 1
ATOM 1315 O O . ILE A 1 187 ? -50.820 -17.283 -21.468 1.00 17.19 167 ILE A O 1
ATOM 1320 N N . PRO A 1 188 ? -50.366 -19.441 -21.881 1.00 18.40 168 PRO A N 1
ATOM 1321 C CA . PRO A 1 188 ? -49.687 -19.573 -20.581 1.00 15.10 168 PRO A CA 1
ATOM 1322 C C . PRO A 1 188 ? -48.352 -18.842 -20.616 1.00 17.44 168 PRO A C 1
ATOM 1323 O O . PRO A 1 188 ? -47.516 -19.090 -21.485 1.00 15.10 168 PRO A O 1
ATOM 1327 N N . ILE A 1 189 ? -48.174 -17.902 -19.694 1.00 13.57 169 ILE A N 1
ATOM 1328 C CA . ILE A 1 189 ? -46.890 -17.240 -19.470 1.00 13.78 169 ILE A CA 1
ATOM 1329 C C . ILE A 1 189 ? -46.637 -17.262 -17.973 1.00 14.84 169 ILE A C 1
ATOM 1330 O O . ILE A 1 189 ? -47.392 -16.651 -17.210 1.00 14.88 169 ILE A O 1
ATOM 1335 N N . TYR A 1 190 ? -45.581 -17.960 -17.558 1.00 14.00 170 TYR A N 1
ATOM 1336 C CA . TYR A 1 190 ? -45.314 -18.195 -16.147 1.00 12.84 170 TYR A CA 1
ATOM 1337 C C . TYR A 1 190 ? -44.951 -16.903 -15.409 1.00 16.15 170 TYR A C 1
ATOM 1338 O O . TYR A 1 190 ? -44.557 -15.893 -16.005 1.00 13.04 170 TYR A O 1
ATOM 1347 N N . ASN A 1 191 ? -45.094 -16.950 -14.082 1.00 11.35 171 ASN A N 1
ATOM 1348 C CA . ASN A 1 191 ? -44.578 -15.906 -13.216 1.00 14.63 171 ASN A CA 1
ATOM 1349 C C . ASN A 1 191 ? -43.057 -16.035 -13.095 1.00 16.98 171 ASN A C 1
ATOM 1350 O O . ASN A 1 191 ? -42.453 -17.028 -13.518 1.00 14.73 171 ASN A O 1
ATOM 1355 N N . PHE A 1 192 ? -42.451 -15.020 -12.480 1.00 15.17 172 PHE A N 1
ATOM 1356 C CA . PHE A 1 192 ? -41.005 -14.883 -12.334 1.00 15.59 172 PHE A CA 1
ATOM 1357 C C . PHE A 1 192 ? -40.736 -14.111 -11.049 1.00 17.29 172 PHE A C 1
ATOM 1358 O O . PHE A 1 192 ? -41.633 -13.477 -10.491 1.00 15.68 172 PHE A O 1
ATOM 1366 N N . VAL A 1 193 ? -39.484 -14.132 -10.600 1.00 14.75 173 VAL A N 1
ATOM 1367 C CA . VAL A 1 193 ? -39.032 -13.228 -9.548 1.00 14.02 173 VAL A CA 1
ATOM 1368 C C . VAL A 1 193 ? -37.847 -12.455 -10.103 1.00 17.21 173 VAL A C 1
ATOM 1369 O O . VAL A 1 193 ? -37.144 -12.924 -11.006 1.00 19.58 173 VAL A O 1
ATOM 1373 N N . ARG A 1 194 ? -37.651 -11.246 -9.594 1.00 18.27 174 ARG A N 1
ATOM 1374 C CA . ARG A 1 194 ? -36.485 -10.469 -9.987 1.00 25.82 174 ARG A CA 1
ATOM 1375 C C . ARG A 1 194 ? -35.288 -10.992 -9.213 1.00 22.43 174 ARG A C 1
ATOM 1376 O O . ARG A 1 194 ? -35.279 -10.984 -7.977 1.00 18.78 174 ARG A O 1
ATOM 1384 N N . GLU A 1 195 ? -34.289 -11.455 -9.955 1.00 23.57 175 GLU A N 1
ATOM 1385 C CA . GLU A 1 195 ? -33.238 -12.278 -9.372 1.00 23.41 175 GLU A CA 1
ATOM 1386 C C . GLU A 1 195 ? -32.454 -11.514 -8.311 1.00 26.51 175 GLU A C 1
ATOM 1387 O O . GLU A 1 195 ? -32.145 -12.068 -7.250 1.00 27.28 175 GLU A O 1
ATOM 1393 N N . ASN A 1 196 ? -32.178 -10.227 -8.537 1.00 22.48 176 ASN A N 1
ATOM 1394 C CA . ASN A 1 196 ? -31.413 -9.499 -7.527 1.00 33.39 176 ASN A CA 1
ATOM 1395 C C . ASN A 1 196 ? -32.224 -9.169 -6.278 1.00 31.53 176 ASN A C 1
ATOM 1396 O O . ASN A 1 196 ? -31.625 -8.795 -5.267 1.00 33.14 176 ASN A O 1
ATOM 1401 N N . GLU A 1 197 ? -33.555 -9.281 -6.319 1.00 26.06 177 GLU A N 1
ATOM 1402 C CA . GLU A 1 197 ? -34.352 -9.175 -5.100 1.00 27.43 177 GLU A CA 1
ATOM 1403 C C . GLU A 1 197 ? -34.260 -10.430 -4.243 1.00 21.09 177 GLU A C 1
ATOM 1404 O O . GLU A 1 197 ? -34.586 -10.387 -3.050 1.00 22.86 177 GLU A O 1
ATOM 1410 N N . PHE A 1 198 ? -33.852 -11.549 -4.828 1.00 16.31 178 PHE A N 1
ATOM 1411 C CA . PHE A 1 198 ? -33.808 -12.835 -4.135 1.00 19.98 178 PHE A CA 1
ATOM 1412 C C . PHE A 1 198 ? -32.474 -13.503 -4.428 1.00 26.95 178 PHE A C 1
ATOM 1413 O O . PHE A 1 198 ? -32.402 -14.489 -5.175 1.00 24.40 178 PHE A O 1
ATOM 1421 N N . PRO A 1 199 ? -31.390 -12.977 -3.857 1.00 25.18 179 PRO A N 1
ATOM 1422 C CA . PRO A 1 199 ? -30.088 -13.635 -3.999 1.00 25.81 179 PRO A CA 1
ATOM 1423 C C . PRO A 1 199 ? -30.134 -15.058 -3.458 1.00 28.62 179 PRO A C 1
ATOM 1424 O O . PRO A 1 199 ? -30.770 -15.337 -2.438 1.00 24.21 179 PRO A O 1
ATOM 1428 N N . THR A 1 200 ? -29.461 -15.964 -4.156 1.00 23.28 180 THR A N 1
ATOM 1429 C CA . THR A 1 200 ? -29.363 -17.345 -3.695 1.00 21.49 180 THR A CA 1
ATOM 1430 C C . THR A 1 200 ? -28.326 -17.387 -2.579 1.00 28.83 180 THR A C 1
ATOM 1431 O O . THR A 1 200 ? -27.120 -17.351 -2.833 1.00 28.52 180 THR A O 1
ATOM 1435 N N . LYS A 1 201 ? -28.786 -17.443 -1.334 1.00 27.26 181 LYS A N 1
ATOM 1436 C CA . LYS A 1 201 ? -27.843 -17.441 -0.225 1.00 30.05 181 LYS A CA 1
ATOM 1437 C C . LYS A 1 201 ? -28.556 -17.877 1.041 1.00 32.79 181 LYS A C 1
ATOM 1438 O O . LYS A 1 201 ? -29.77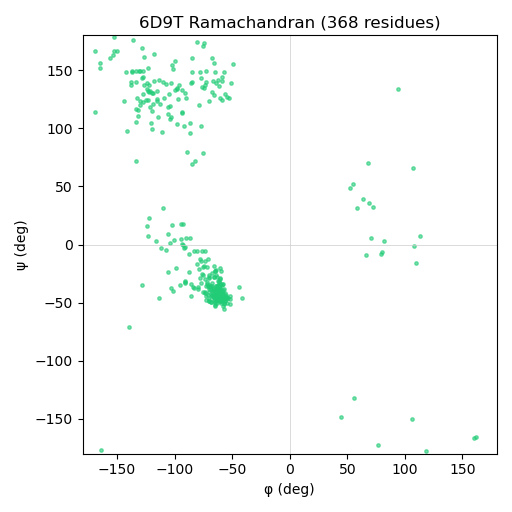1 -17.696 1.181 1.00 26.73 181 LYS A O 1
ATOM 1444 N N . HIS A 1 202 ? -27.785 -18.467 1.948 1.00 26.53 182 HIS A N 1
ATOM 1445 C CA . HIS A 1 202 ? -28.252 -18.848 3.271 1.00 32.05 182 HIS A CA 1
ATOM 1446 C C . HIS A 1 202 ? -27.583 -17.938 4.292 1.00 38.07 182 HIS A C 1
ATOM 1447 O O . HIS A 1 202 ? -26.404 -17.600 4.154 1.00 35.11 182 HIS A O 1
ATOM 1454 N N . ASN A 1 203 ? -28.345 -17.514 5.297 1.00 30.29 183 ASN A N 1
ATOM 1455 C CA . ASN A 1 203 ? -27.822 -16.642 6.342 1.00 36.24 183 ASN A CA 1
ATOM 1456 C C . ASN A 1 203 ? -28.470 -17.015 7.665 1.00 36.93 183 ASN A C 1
ATOM 1457 O O . ASN A 1 203 ? -29.698 -17.015 7.775 1.00 33.33 183 ASN A O 1
ATOM 1462 N N . THR A 1 204 ? -27.653 -17.332 8.667 1.00 34.83 184 THR A N 1
ATOM 1463 C CA . THR A 1 204 ? -28.166 -17.673 9.989 1.00 36.84 184 THR A CA 1
ATOM 1464 C C . THR A 1 204 ? -28.070 -16.515 10.975 1.00 35.79 184 THR A C 1
ATOM 1465 O O . THR A 1 204 ? -28.423 -16.689 12.146 1.00 36.56 184 THR A O 1
ATOM 1469 N N . ALA A 1 205 ? -27.622 -15.338 10.525 1.00 34.81 185 ALA A N 1
ATOM 1470 C CA . ALA A 1 205 ? -27.345 -14.237 11.444 1.00 40.59 185 ALA A CA 1
ATOM 1471 C C . ALA A 1 205 ? -28.606 -13.754 12.148 1.00 43.53 185 ALA A C 1
ATOM 1472 O O . ALA A 1 205 ? -28.565 -13.402 13.333 1.00 42.81 185 ALA A O 1
ATOM 1474 N N . LEU A 1 206 ? -29.734 -13.715 11.438 1.00 39.01 186 LEU A N 1
ATOM 1475 C CA . LEU A 1 206 ? -30.977 -13.233 12.024 1.00 36.81 186 LEU A CA 1
ATOM 1476 C C . LEU A 1 206 ? -31.726 -14.289 12.818 1.00 34.80 186 LEU A C 1
ATOM 1477 O O . LEU A 1 206 ? -32.741 -13.950 13.435 1.00 31.57 186 LEU A O 1
ATOM 1482 N N . LYS A 1 207 ? -31.267 -15.547 12.818 1.00 28.92 187 LYS A N 1
ATOM 1483 C CA . LYS A 1 207 ? -32.046 -16.604 13.453 1.00 29.16 187 LYS A CA 1
ATOM 1484 C C . LYS A 1 207 ? -32.206 -16.352 14.941 1.00 29.46 187 LYS A C 1
ATOM 1485 O O . LYS A 1 207 ? -33.311 -16.476 15.480 1.00 24.95 187 LYS A O 1
ATOM 1491 N N . SER A 1 208 ? -31.118 -15.972 15.616 1.00 31.25 188 SER A N 1
ATOM 1492 C CA . SER A 1 208 ? -31.155 -15.811 17.068 1.00 35.48 188 SER A CA 1
ATOM 1493 C C . SER A 1 208 ? -32.128 -14.708 17.486 1.00 31.30 188 SER A C 1
ATOM 1494 O O . SER A 1 208 ? -32.911 -14.889 18.427 1.00 36.39 188 SER A O 1
ATOM 1497 N N . GLN A 1 209 ? -32.085 -13.556 16.799 1.00 35.04 189 GLN A N 1
ATOM 1498 C CA . GLN A 1 209 ? -33.063 -12.477 16.984 1.00 31.94 189 GLN A CA 1
ATOM 1499 C C . GLN A 1 209 ? -34.486 -12.992 17.136 1.00 34.95 189 GLN A C 1
ATOM 1500 O O . GLN A 1 209 ? -35.253 -12.533 17.994 1.00 30.75 189 GLN A O 1
ATOM 1506 N N . PHE A 1 210 ? -34.870 -13.920 16.265 1.00 28.51 190 PHE A N 1
ATOM 1507 C CA . PHE A 1 210 ? -36.233 -14.421 16.223 1.00 28.77 190 PHE A CA 1
ATOM 1508 C C . PHE A 1 210 ? -36.407 -15.686 17.052 1.00 31.48 190 PHE A C 1
ATOM 1509 O O . PHE A 1 210 ? -37.408 -16.395 16.892 1.00 37.37 190 PHE A O 1
ATOM 1517 N N . GLY A 1 211 ? -35.473 -15.957 17.960 1.00 34.14 191 GLY A N 1
ATOM 1518 C CA . GLY A 1 211 ? -35.609 -17.090 18.854 1.00 32.81 191 GLY A CA 1
ATOM 1519 C C . GLY A 1 211 ? -35.408 -18.431 18.191 1.00 36.56 191 GLY A C 1
ATOM 1520 O O . GLY A 1 211 ? -36.043 -19.413 18.592 1.00 34.46 191 GLY A O 1
ATOM 1521 N N . ILE A 1 212 ? -34.552 -18.501 17.175 1.00 32.39 192 ILE A N 1
ATOM 1522 C CA . ILE A 1 212 ? -34.239 -19.751 16.492 1.00 32.14 192 ILE A CA 1
ATOM 1523 C C . ILE A 1 212 ? -32.768 -20.063 16.737 1.00 29.12 192 ILE A C 1
ATOM 1524 O O . ILE A 1 212 ? -31.892 -19.263 16.383 1.00 30.80 192 ILE A O 1
ATOM 1529 N N . ALA A 1 213 ? -32.464 -21.212 17.284 1.00 35.09 193 ALA A N 1
ATOM 1530 C CA . ALA A 1 213 ? -31.066 -21.568 17.456 1.00 39.09 193 ALA A CA 1
ATOM 1531 C C . ALA A 1 213 ? -30.413 -21.692 16.093 1.00 48.45 193 ALA A C 1
ATOM 1532 O O . ALA A 1 213 ? -30.963 -22.246 15.192 1.00 43.07 193 ALA A O 1
ATOM 1534 N N . PRO A 1 214 ? -29.200 -21.196 15.970 1.00 52.73 194 PRO A N 1
ATOM 1535 C CA . PRO A 1 214 ? -28.427 -21.171 14.722 1.00 56.84 194 PRO A CA 1
ATOM 1536 C C . PRO A 1 214 ? -28.410 -22.438 13.835 1.00 56.19 194 PRO A C 1
ATOM 1537 O O . PRO A 1 214 ? -28.419 -22.313 12.617 1.00 48.67 194 PRO A O 1
ATOM 1541 N N . ASP A 1 215 ? -28.400 -23.598 14.458 1.00 50.75 195 ASP A N 1
ATOM 1542 C CA . ASP A 1 215 ? -28.418 -24.858 13.805 1.00 57.76 195 ASP A CA 1
ATOM 1543 C C . ASP A 1 215 ? -29.780 -25.415 13.485 1.00 57.03 195 ASP A C 1
ATOM 1544 O O . ASP A 1 215 ? -29.858 -26.186 12.573 1.00 50.22 195 ASP A O 1
ATOM 1549 N N . GLU A 1 216 ? -30.836 -25.004 14.214 1.00 47.48 196 GLU A N 1
ATOM 1550 C CA . GLU A 1 216 ? -32.211 -25.501 14.135 1.00 41.98 196 GLU A CA 1
ATOM 1551 C C . GLU A 1 216 ? -32.763 -25.510 12.734 1.00 23.23 196 GLU A C 1
ATOM 1552 O O . GLU A 1 216 ? -32.505 -24.633 12.011 1.00 31.48 196 GLU A O 1
ATOM 1558 N N . LYS A 1 217 ? -33.482 -26.534 12.348 1.00 24.98 197 LYS A N 1
ATOM 1559 C CA . LYS A 1 217 ? -34.069 -26.548 11.012 1.00 24.62 197 LYS A CA 1
ATOM 1560 C C . LYS A 1 217 ? -35.297 -25.635 10.986 1.00 25.70 197 LYS A C 1
ATOM 1561 O O . LYS A 1 217 ? -36.037 -25.550 11.965 1.00 23.04 197 LYS A O 1
ATOM 1567 N N . VAL A 1 218 ? -35.508 -24.942 9.868 1.00 22.90 198 VAL A N 1
ATOM 1568 C CA . VAL A 1 218 ? -36.586 -23.959 9.754 1.00 19.64 198 VAL A CA 1
ATOM 1569 C C . VAL A 1 218 ? -37.454 -24.301 8.553 1.00 17.97 198 VAL A C 1
ATOM 1570 O O . VAL A 1 218 ? -36.952 -24.420 7.429 1.00 18.34 198 VAL A O 1
ATOM 1574 N N . LEU A 1 219 ? -38.752 -24.466 8.793 1.00 15.86 199 LEU A N 1
ATOM 1575 C CA . LEU A 1 219 ? -39.749 -24.559 7.738 1.00 18.71 199 LEU A CA 1
ATOM 1576 C C . LEU A 1 219 ? -40.487 -23.223 7.665 1.00 17.11 199 LEU A C 1
ATOM 1577 O O . LEU A 1 219 ? -40.774 -22.616 8.697 1.00 17.99 199 LEU A O 1
ATOM 1582 N N . ILE A 1 220 ? -40.765 -22.748 6.451 1.00 14.20 200 ILE A N 1
ATOM 1583 C CA . ILE A 1 220 ? -41.413 -21.448 6.289 1.00 15.35 200 ILE A CA 1
ATOM 1584 C C . ILE A 1 220 ? -42.649 -21.591 5.409 1.00 17.95 200 ILE A C 1
ATOM 1585 O O . ILE A 1 220 ? -42.675 -22.397 4.469 1.00 14.89 200 ILE A O 1
ATOM 1590 N N . HIS A 1 221 ? -43.685 -20.817 5.740 1.00 15.79 201 HIS A N 1
ATOM 1591 C CA . HIS A 1 221 ? -44.851 -20.644 4.893 1.00 16.92 201 HIS A CA 1
ATOM 1592 C C . HIS A 1 221 ? -45.225 -19.167 4.915 1.00 14.28 201 HIS A C 1
ATOM 1593 O O . HIS A 1 221 ? -45.174 -18.525 5.966 1.00 15.72 201 HIS A O 1
ATOM 1600 N N . VAL A 1 222 ? -45.603 -18.644 3.753 1.00 13.68 202 VAL A N 1
ATOM 1601 C CA . VAL A 1 222 ? -45.886 -17.223 3.545 1.00 14.18 202 VAL A CA 1
ATOM 1602 C C . VAL A 1 222 ? -47.200 -17.127 2.781 1.00 15.81 202 VAL A C 1
ATOM 1603 O O . VAL A 1 222 ? -47.272 -17.586 1.636 1.00 13.62 202 VAL A O 1
ATOM 1607 N N . SER A 1 223 ? -48.233 -16.533 3.390 1.00 15.00 203 SER A N 1
ATOM 1608 C CA . SER A 1 223 ? -49.496 -16.393 2.664 1.00 16.37 203 SER A CA 1
ATOM 1609 C C . SER A 1 223 ? -50.407 -15.365 3.332 1.00 18.25 203 SER A C 1
ATOM 1610 O O . SER A 1 223 ? -50.058 -14.734 4.335 1.00 15.06 203 SER A O 1
ATOM 1613 N N . ASN A 1 224 ? -51.608 -15.238 2.754 1.00 19.03 204 ASN A N 1
ATOM 1614 C CA . ASN A 1 224 ? -52.700 -14.393 3.221 1.00 20.54 204 ASN A CA 1
ATOM 1615 C C . ASN A 1 224 ? -53.583 -15.089 4.251 1.00 20.20 204 ASN A C 1
ATOM 1616 O O . ASN A 1 224 ? -54.619 -14.535 4.636 1.00 18.02 204 ASN A O 1
ATOM 1621 N N . PHE A 1 225 ? -53.218 -16.298 4.693 1.00 11.17 205 PHE A N 1
ATOM 1622 C CA . PHE A 1 225 ? -53.940 -16.979 5.772 1.00 14.41 205 PHE A CA 1
ATOM 1623 C C . PHE A 1 225 ? -55.423 -17.186 5.433 1.00 15.39 205 PHE A C 1
ATOM 1624 O O . PHE A 1 225 ? -56.278 -17.208 6.318 1.00 15.78 205 PHE A O 1
ATOM 1632 N N . ARG A 1 226 ? -55.747 -17.368 4.156 1.00 14.59 206 ARG A N 1
ATOM 1633 C CA . ARG A 1 226 ? -57.101 -17.780 3.820 1.00 18.35 206 ARG A CA 1
ATOM 1634 C C . ARG A 1 226 ? -57.225 -19.301 3.914 1.00 19.84 206 ARG A C 1
ATOM 1635 O O . ARG A 1 226 ? -56.226 -20.032 3.894 1.00 15.64 206 ARG A O 1
ATOM 1643 N N . GLN A 1 227 ? -58.478 -19.777 4.029 1.00 17.84 207 GLN A N 1
ATOM 1644 C CA . GLN A 1 227 ? -58.713 -21.215 4.200 1.00 19.16 207 GLN A CA 1
ATOM 1645 C C . GLN A 1 227 ? -58.148 -22.021 3.035 1.00 13.59 207 GLN A C 1
ATOM 1646 O O . GLN A 1 227 ? -57.662 -23.141 3.235 1.00 18.63 207 GLN A O 1
ATOM 1652 N N . VAL A 1 228 ? -58.176 -21.457 1.824 1.00 11.83 208 VAL A N 1
ATOM 1653 C CA . VAL A 1 228 ? -57.659 -22.139 0.640 1.00 17.86 208 VAL A CA 1
ATOM 1654 C C . VAL A 1 228 ? -56.171 -22.471 0.758 1.00 20.18 208 VAL A C 1
ATOM 1655 O O . VAL A 1 228 ? -55.674 -23.356 0.049 1.00 19.84 208 VAL A O 1
ATOM 1659 N N . LYS A 1 229 ? -55.440 -21.793 1.648 1.00 15.75 209 LYS A N 1
ATOM 1660 C CA . LYS A 1 229 ? -54.014 -22.078 1.792 1.00 15.96 209 LYS A CA 1
ATOM 1661 C C . LYS A 1 229 ? -53.740 -23.346 2.591 1.00 16.82 209 LYS A C 1
ATOM 1662 O O . LYS A 1 229 ? -52.598 -23.825 2.588 1.00 16.41 209 LYS A O 1
ATOM 1668 N N . ARG A 1 230 ? -54.750 -23.891 3.272 1.00 16.85 210 ARG A N 1
ATOM 1669 C CA . ARG A 1 230 ? -54.626 -25.132 4.038 1.00 18.48 210 ARG A CA 1
ATOM 1670 C C . ARG A 1 230 ? -53.443 -25.070 5.006 1.00 20.72 210 ARG A C 1
ATOM 1671 O O . ARG A 1 230 ? -52.618 -25.983 5.081 1.00 18.06 210 ARG A O 1
ATOM 1679 N N . ILE A 1 231 ? -53.364 -23.971 5.764 1.00 15.89 211 ILE A N 1
ATOM 1680 C CA . ILE A 1 231 ? -52.353 -23.879 6.814 1.00 15.67 211 ILE A CA 1
ATOM 1681 C C . ILE A 1 231 ? -52.580 -24.935 7.891 1.00 18.84 211 ILE A C 1
ATOM 1682 O O . ILE A 1 231 ? -51.631 -25.331 8.586 1.00 17.52 211 ILE A O 1
ATOM 1687 N N . ASP A 1 232 ? -53.811 -25.451 8.011 1.00 18.29 212 ASP A N 1
ATOM 1688 C CA . ASP A 1 232 ? -54.034 -26.596 8.891 1.00 19.56 212 ASP A CA 1
ATOM 1689 C C . ASP A 1 232 ? -53.178 -27.790 8.472 1.00 20.72 212 ASP A C 1
ATOM 1690 O O . ASP A 1 232 ? -52.574 -28.449 9.323 1.00 17.82 212 ASP A O 1
ATOM 1695 N N . THR A 1 233 ? -53.100 -28.077 7.167 1.00 18.05 213 THR A N 1
ATOM 1696 C CA . THR A 1 233 ? -52.238 -29.164 6.705 1.00 21.78 213 THR A CA 1
ATOM 1697 C C . THR A 1 233 ? -50.771 -28.856 6.990 1.00 18.75 213 THR A C 1
ATOM 1698 O O . THR A 1 233 ? -49.988 -29.755 7.325 1.00 19.62 213 THR A O 1
ATOM 1702 N N . ILE A 1 234 ? -50.388 -27.583 6.871 1.00 16.59 214 ILE A N 1
ATOM 1703 C CA . ILE A 1 234 ? -49.004 -27.175 7.097 1.00 16.91 214 ILE A CA 1
ATOM 1704 C C . ILE A 1 234 ? -48.614 -27.350 8.560 1.00 18.76 214 ILE A C 1
ATOM 1705 O O . ILE A 1 234 ? -47.517 -27.831 8.871 1.00 18.46 214 ILE A O 1
ATOM 1710 N N . ILE A 1 235 ? -49.489 -26.947 9.479 1.00 15.63 215 ILE A N 1
ATOM 1711 C CA . ILE A 1 235 ? -49.190 -27.098 10.898 1.00 18.12 215 ILE A CA 1
ATOM 1712 C C . ILE A 1 235 ? -49.231 -28.572 11.308 1.00 19.20 215 ILE A C 1
ATOM 1713 O O . ILE A 1 235 ? -48.438 -29.015 12.149 1.00 20.28 215 ILE A O 1
ATOM 1718 N N . GLU A 1 236 ? -50.149 -29.355 10.724 1.00 18.92 216 GLU A N 1
ATOM 1719 C CA . GLU A 1 236 ? -50.172 -30.794 10.993 1.00 22.63 216 GLU A CA 1
ATOM 1720 C C . GLU A 1 236 ? -48.905 -31.466 10.477 1.00 25.70 216 GLU A C 1
ATOM 1721 O O . GLU A 1 236 ? -48.317 -32.318 11.155 1.00 21.68 216 GLU A O 1
ATOM 1727 N N . THR A 1 237 ? -48.480 -31.104 9.265 1.00 21.26 217 THR A N 1
ATOM 1728 C CA . THR A 1 237 ? -47.195 -31.558 8.748 1.00 20.45 217 THR A CA 1
ATOM 1729 C C . THR A 1 237 ? -46.064 -31.225 9.710 1.00 21.09 217 THR A C 1
ATOM 1730 O O . THR A 1 237 ? -45.261 -32.092 10.067 1.00 22.98 217 THR A O 1
ATOM 1734 N N . PHE A 1 238 ? -45.992 -29.968 10.150 1.00 17.82 218 PHE A N 1
ATOM 1735 C CA . PHE A 1 238 ? -44.904 -29.560 11.028 1.00 18.97 218 PHE A CA 1
ATOM 1736 C C . PHE A 1 238 ? -44.907 -30.330 12.342 1.00 25.13 218 PHE A C 1
ATOM 1737 O O . PHE A 1 238 ? -43.839 -30.642 12.886 1.00 21.13 218 PHE A O 1
ATOM 1745 N N . ALA A 1 239 ? -46.093 -30.598 12.895 1.00 19.42 219 ALA A N 1
ATOM 1746 C CA . ALA A 1 239 ? -46.160 -31.329 14.156 1.00 26.47 219 ALA A CA 1
ATOM 1747 C C . ALA A 1 239 ? -45.534 -32.711 14.017 1.00 27.04 219 ALA A C 1
ATOM 1748 O O . ALA A 1 239 ? -44.803 -33.160 14.908 1.00 28.97 219 ALA A O 1
ATOM 1750 N N . LYS A 1 240 ? -45.792 -33.392 12.896 1.00 26.35 220 LYS A N 1
ATOM 1751 C CA . LYS A 1 240 ? -45.151 -34.684 12.659 1.00 26.28 220 LYS A CA 1
ATOM 1752 C C . LYS A 1 240 ? -43.644 -34.535 12.477 1.00 32.10 220 LYS A C 1
ATOM 1753 O O . LYS A 1 240 ? -42.869 -35.349 12.994 1.00 31.31 220 LYS A O 1
ATOM 1759 N N . VAL A 1 241 ? -43.205 -33.493 11.766 1.00 25.22 221 VAL A N 1
ATOM 1760 C CA . VAL A 1 241 ? -41.771 -33.240 11.627 1.00 22.48 221 VAL A CA 1
ATOM 1761 C C . VAL A 1 241 ? -41.138 -33.011 12.992 1.00 32.01 221 VAL A C 1
ATOM 1762 O O . VAL A 1 241 ? -40.078 -33.567 13.311 1.00 29.34 221 VAL A O 1
ATOM 1766 N N . ARG A 1 242 ? -41.778 -32.168 13.809 1.00 26.72 222 ARG A N 1
ATOM 1767 C CA . ARG A 1 242 ? -41.177 -31.698 15.053 1.00 27.88 222 ARG A CA 1
ATOM 1768 C C . ARG A 1 242 ? -40.889 -32.840 16.025 1.00 34.89 222 ARG A C 1
ATOM 1769 O O . ARG A 1 242 ? -39.928 -32.764 16.801 1.00 35.44 222 ARG A O 1
ATOM 1777 N N . GLU A 1 243 ? -41.693 -33.903 16.009 1.00 29.29 223 GLU A N 1
ATOM 1778 C CA . GLU A 1 243 ? -41.403 -34.970 16.955 1.00 41.16 223 GLU A CA 1
ATOM 1779 C C . GLU A 1 243 ? -40.193 -35.796 16.544 1.00 42.23 223 GLU A C 1
ATOM 1780 O O . GLU A 1 243 ? -39.619 -36.474 17.399 1.00 39.70 223 GLU A O 1
ATOM 1786 N N . LYS A 1 244 ? -39.770 -35.738 15.279 1.00 35.56 224 LYS A N 1
ATOM 1787 C CA . LYS A 1 244 ? -38.509 -36.352 14.881 1.00 37.65 224 LYS A CA 1
ATOM 1788 C C . LYS A 1 244 ? -37.337 -35.381 14.876 1.00 42.03 224 LYS A C 1
ATOM 1789 O O . LYS A 1 244 ? -36.218 -35.781 15.210 1.00 38.53 224 LYS A O 1
ATOM 1795 N N . ILE A 1 245 ? -37.557 -34.114 14.517 1.00 34.32 225 ILE A N 1
ATOM 1796 C CA . ILE A 1 245 ? -36.478 -33.169 14.273 1.00 31.12 225 ILE A CA 1
ATOM 1797 C C . ILE A 1 245 ? -36.727 -31.876 15.040 1.00 35.41 225 ILE A C 1
ATOM 1798 O O . ILE A 1 245 ? -37.780 -31.252 14.871 1.00 32.31 225 ILE A O 1
ATOM 1803 N N . PRO A 1 246 ? -35.803 -31.434 15.895 1.00 36.46 226 PRO A N 1
ATOM 1804 C CA . PRO A 1 246 ? -35.926 -30.097 16.491 1.00 35.82 226 PRO A CA 1
ATOM 1805 C C . PRO A 1 246 ? -35.914 -29.032 15.407 1.00 36.83 226 PRO A C 1
ATOM 1806 O O . PRO A 1 246 ? -35.003 -28.972 14.575 1.00 30.45 226 PRO A O 1
ATOM 1810 N N . SER A 1 247 ? -36.938 -28.187 15.420 1.00 31.30 227 SER A N 1
ATOM 1811 C CA . SER A 1 247 ? -37.194 -27.336 14.268 1.00 29.88 227 SER A CA 1
ATOM 1812 C C . SER A 1 247 ? -38.232 -26.292 14.656 1.00 23.14 227 SER A C 1
ATOM 1813 O O . SER A 1 247 ? -38.905 -26.404 15.684 1.00 22.47 227 SER A O 1
ATOM 1816 N N . LYS A 1 248 ? -38.349 -25.279 13.805 1.00 22.11 228 LYS A N 1
ATOM 1817 C CA . LYS A 1 248 ? -39.297 -24.186 13.957 1.00 20.57 228 LYS A CA 1
ATOM 1818 C C . LYS A 1 248 ? -40.084 -24.030 12.665 1.00 20.82 228 LYS A C 1
ATOM 1819 O O . LYS A 1 248 ? -39.541 -24.221 11.572 1.00 18.14 228 LYS A O 1
ATOM 1825 N N . LEU A 1 249 ? -41.365 -23.697 12.796 1.00 21.03 229 LEU A N 1
ATOM 1826 C CA . LEU A 1 249 ? -42.209 -23.327 11.665 1.00 18.94 229 LEU A CA 1
ATOM 1827 C C . LEU A 1 249 ? -42.425 -21.821 11.721 1.00 19.63 229 LEU A C 1
ATOM 1828 O O . LEU A 1 249 ? -42.966 -21.306 12.703 1.00 21.91 229 LEU A O 1
ATOM 1833 N N . ILE A 1 250 ? -41.969 -21.117 10.694 1.00 17.93 230 ILE A N 1
ATOM 1834 C CA . ILE A 1 250 ? -42.193 -19.683 10.573 1.00 17.41 230 ILE A CA 1
ATOM 1835 C C . ILE A 1 250 ? -43.396 -19.473 9.668 1.00 19.41 230 ILE A C 1
ATOM 1836 O O . ILE A 1 250 ? -43.405 -19.945 8.524 1.00 17.12 230 ILE A O 1
ATOM 1841 N N . LEU A 1 251 ? -44.395 -18.744 10.158 1.00 18.47 231 LEU A N 1
ATOM 1842 C CA . LEU A 1 251 ? -45.572 -18.394 9.368 1.00 15.47 231 LEU A CA 1
ATOM 1843 C C . LEU A 1 251 ? -45.583 -16.881 9.166 1.00 17.70 231 LEU A C 1
ATOM 1844 O O . LEU A 1 251 ? -45.783 -16.119 10.122 1.00 16.40 231 LEU A O 1
ATOM 1849 N N . LEU A 1 252 ? -45.330 -16.446 7.931 1.00 14.53 232 LEU A N 1
ATOM 1850 C CA . LEU A 1 252 ? -45.363 -15.034 7.575 1.00 12.86 232 LEU A CA 1
ATOM 1851 C C . LEU A 1 252 ? -46.720 -14.696 6.973 1.00 16.48 232 LEU A C 1
ATOM 1852 O O . LEU A 1 252 ? -47.257 -15.452 6.155 1.00 17.74 232 LEU A O 1
ATOM 1857 N N . GLY A 1 253 ? -47.259 -13.556 7.371 1.00 17.33 233 GLY A N 1
ATOM 1858 C CA . GLY A 1 253 ? -48.518 -13.066 6.855 1.00 17.35 233 GLY A CA 1
ATOM 1859 C C . GLY A 1 253 ? -49.562 -12.936 7.945 1.00 15.97 233 GLY A C 1
ATOM 1860 O O . GLY A 1 253 ? -49.317 -13.184 9.125 1.00 15.03 233 GLY A O 1
ATOM 1861 N N . ASP A 1 254 ? -50.755 -12.539 7.517 1.00 18.74 234 ASP A N 1
ATOM 1862 C CA . ASP A 1 254 ? -51.889 -12.431 8.421 1.00 20.62 234 ASP A CA 1
ATOM 1863 C C . ASP A 1 254 ? -53.143 -12.615 7.585 1.00 17.58 234 ASP A C 1
ATOM 1864 O O . ASP A 1 254 ? -53.104 -12.525 6.354 1.00 17.30 234 ASP A O 1
ATOM 1869 N N . GLY A 1 255 ? -54.252 -12.897 8.259 1.00 18.03 235 GLY A N 1
ATOM 1870 C CA . GLY A 1 255 ? -55.499 -13.083 7.562 1.00 16.37 235 GLY A CA 1
ATOM 1871 C C . GLY A 1 255 ? -56.520 -13.851 8.376 1.00 16.27 235 GLY A C 1
ATOM 1872 O O . GLY A 1 255 ? -56.368 -14.069 9.584 1.00 16.49 235 GLY A O 1
ATOM 1873 N N . PRO A 1 256 ? -57.579 -14.299 7.695 1.00 16.24 236 PRO A N 1
ATOM 1874 C CA . PRO A 1 256 ? -58.774 -14.803 8.401 1.00 17.12 236 PRO A CA 1
ATOM 1875 C C . PRO A 1 256 ? -58.530 -16.021 9.275 1.00 20.47 236 PRO A C 1
ATOM 1876 O O . PRO A 1 256 ? -59.210 -16.188 10.296 1.00 20.52 236 PRO A O 1
ATOM 1880 N N . GLU A 1 257 ? -57.589 -16.885 8.907 1.00 17.74 237 GLU A N 1
ATOM 1881 C CA . GLU A 1 257 ? -57.365 -18.126 9.637 1.00 15.88 237 GLU A CA 1
ATOM 1882 C C . GLU A 1 257 ? -56.342 -18.004 10.765 1.00 19.85 237 GLU A C 1
ATOM 1883 O O . GLU A 1 257 ? -56.023 -19.019 11.386 1.00 18.05 237 GLU A O 1
ATOM 1889 N N . LEU A 1 258 ? -55.839 -16.802 11.061 1.00 17.43 238 LEU A N 1
ATOM 1890 C CA . LEU A 1 258 ? -54.738 -16.669 12.017 1.00 18.97 238 LEU A CA 1
ATOM 1891 C C . LEU A 1 258 ? -55.100 -17.263 13.377 1.00 20.28 238 LEU A C 1
ATOM 1892 O O . LEU A 1 258 ? -54.363 -18.103 13.914 1.00 19.16 238 LEU A O 1
ATOM 1897 N N . VAL A 1 259 ? -56.232 -16.848 13.952 1.00 17.61 239 VAL A N 1
ATOM 1898 C CA . VAL A 1 259 ? -56.629 -17.301 15.291 1.00 18.81 239 VAL A CA 1
ATOM 1899 C C . VAL A 1 259 ? -56.933 -18.796 15.316 1.00 18.82 239 VAL A C 1
ATOM 1900 O O . VAL A 1 259 ? -56.455 -19.494 16.219 1.00 22.35 239 VAL A O 1
ATOM 1904 N N . PRO A 1 260 ? -57.717 -19.346 14.382 1.00 20.39 240 PRO A N 1
ATOM 1905 C CA . PRO A 1 260 ? -57.859 -20.813 14.355 1.00 18.91 240 PRO A CA 1
ATOM 1906 C C . PRO A 1 260 ? -56.534 -21.541 14.195 1.00 22.82 240 PRO A C 1
ATOM 1907 O O . PRO A 1 260 ? -56.370 -22.638 14.745 1.00 21.10 240 PRO A O 1
ATOM 1911 N N . MET A 1 261 ? -55.577 -20.971 13.457 1.00 17.72 241 MET A N 1
ATOM 1912 C CA . MET A 1 261 ? -54.291 -21.649 13.312 1.00 16.90 241 MET A CA 1
ATOM 1913 C C . MET A 1 261 ? -53.473 -21.569 14.600 1.00 20.07 241 MET A C 1
ATOM 1914 O O . MET A 1 261 ? -52.832 -22.550 14.989 1.00 18.48 241 MET A O 1
ATOM 1919 N N . ARG A 1 262 ? -53.563 -20.467 15.311 1.00 18.21 242 ARG A N 1
ATOM 1920 C CA . ARG A 1 262 ? -52.907 -20.342 16.593 1.00 23.37 242 ARG A CA 1
ATOM 1921 C C . ARG A 1 262 ? -53.452 -21.411 17.509 1.00 28.19 242 ARG A C 1
ATOM 1922 O O . ARG A 1 262 ? -52.721 -22.116 18.104 1.00 32.04 242 ARG A O 1
ATOM 1930 N N . GLN A 1 263 ? -54.762 -21.541 17.554 1.00 25.09 243 GLN A N 1
ATOM 1931 C CA . GLN A 1 263 ? -55.398 -22.550 18.386 1.00 27.38 243 GLN A CA 1
ATOM 1932 C C . GLN A 1 263 ? -54.962 -23.954 17.987 1.00 31.54 243 GLN A C 1
ATOM 1933 O O . GLN A 1 263 ? -54.782 -24.822 18.848 1.00 28.18 243 GLN A O 1
ATOM 1939 N N . LEU A 1 264 ? -54.787 -24.202 16.687 1.00 23.00 244 LEU A N 1
ATOM 1940 C CA . LEU A 1 264 ? -54.348 -25.522 16.252 1.00 25.08 244 LEU A CA 1
ATOM 1941 C C . LEU A 1 264 ? -52.952 -25.852 16.779 1.00 26.19 244 LEU A C 1
ATOM 1942 O O . LEU A 1 264 ? -52.684 -26.999 17.150 1.00 25.60 244 LEU A O 1
ATOM 1947 N N . THR A 1 265 ? -52.040 -24.872 16.803 1.00 20.98 245 THR A N 1
ATOM 1948 C CA . THR A 1 265 ? -50.709 -25.169 17.333 1.00 27.63 245 THR A CA 1
ATOM 1949 C C . THR A 1 265 ? -50.777 -25.557 18.808 1.00 34.51 245 THR A C 1
ATOM 1950 O O . THR A 1 265 ? -49.934 -26.328 19.286 1.00 30.28 245 THR A O 1
ATOM 1954 N N . LYS A 1 266 ? -51.782 -25.064 19.538 1.00 32.19 246 LYS A N 1
ATOM 1955 C CA . LYS A 1 266 ? -51.954 -25.487 20.924 1.00 32.39 246 LYS A CA 1
ATOM 1956 C C . LYS A 1 266 ? -52.471 -26.919 21.00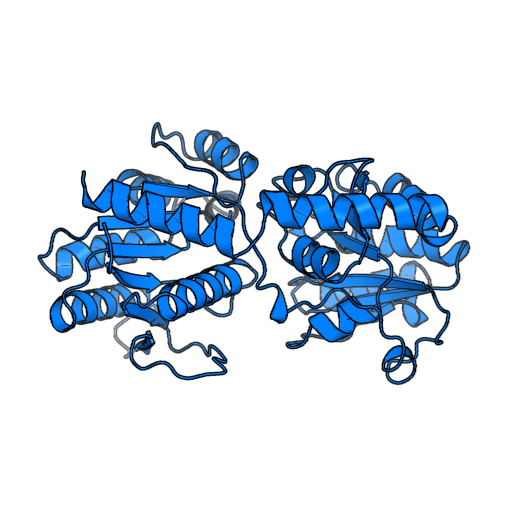0 1.00 35.35 246 LYS A C 1
ATOM 1957 O O . LYS A 1 266 ? -51.930 -27.743 21.745 1.00 34.67 246 LYS A O 1
ATOM 1963 N N . GLU A 1 267 ? -53.507 -27.245 20.220 1.00 33.06 247 GLU A N 1
ATOM 1964 C CA . GLU A 1 267 ? -54.053 -28.597 20.266 1.00 33.40 247 GLU A CA 1
ATOM 1965 C C . GLU A 1 267 ? -53.018 -29.645 19.877 1.00 37.24 247 GLU A C 1
ATOM 1966 O O . GLU A 1 267 ? -53.094 -30.787 20.339 1.00 37.01 247 GLU A O 1
ATOM 1972 N N . LEU A 1 268 ? -52.067 -29.292 19.017 1.00 32.56 248 LEU A N 1
ATOM 1973 C CA . LEU A 1 268 ? -51.022 -30.217 18.598 1.00 33.92 248 LEU A CA 1
ATOM 1974 C C . LEU A 1 268 ? -49.765 -30.111 19.451 1.00 30.96 248 LEU A C 1
ATOM 1975 O O . LEU A 1 268 ? -48.787 -30.821 19.181 1.00 33.98 248 LEU A O 1
ATOM 1980 N N . ASN A 1 269 ? -49.761 -29.213 20.440 1.00 30.82 249 ASN A N 1
ATOM 1981 C CA . ASN A 1 269 ? -48.657 -29.060 21.389 1.00 36.03 249 ASN A CA 1
ATOM 1982 C C . ASN A 1 269 ? -47.363 -28.623 20.700 1.00 41.12 249 ASN A C 1
ATOM 1983 O O . ASN A 1 269 ? -46.269 -29.070 21.052 1.00 34.40 249 ASN A O 1
ATOM 1988 N N . VAL A 1 270 ? -47.475 -27.734 19.714 1.00 30.61 250 VAL A N 1
ATOM 1989 C CA . VAL A 1 270 ? -46.298 -27.171 19.065 1.00 30.12 250 VAL A CA 1
ATOM 1990 C C . VAL A 1 270 ? -46.277 -25.648 19.179 1.00 30.54 250 VAL A C 1
ATOM 1991 O O . VAL A 1 270 ? -45.606 -24.978 18.404 1.00 28.38 250 VAL A O 1
ATOM 1995 N N . GLU A 1 271 ? -46.978 -25.099 20.175 1.00 27.89 251 GLU A N 1
ATOM 1996 C CA . GLU A 1 271 ? -47.166 -23.652 20.246 1.00 29.62 251 GLU A CA 1
ATOM 1997 C C . GLU A 1 271 ? -45.834 -22.915 20.313 1.00 31.02 251 GLU A C 1
ATOM 1998 O O . GLU A 1 271 ? -45.626 -21.914 19.616 1.00 27.22 251 GLU A O 1
ATOM 2004 N N . GLU A 1 272 ? -44.914 -23.394 21.146 1.00 26.61 252 GLU A N 1
ATOM 2005 C CA . GLU A 1 272 ? -43.637 -22.707 21.282 1.00 30.96 252 GLU A CA 1
ATOM 2006 C C . GLU A 1 272 ? -42.752 -22.862 20.048 1.00 26.37 252 GLU A C 1
ATOM 2007 O O . GLU A 1 272 ? -41.770 -22.125 19.918 1.00 29.01 252 GLU A O 1
ATOM 2013 N N . ASP A 1 273 ? -43.082 -23.770 19.130 1.00 21.34 253 ASP A N 1
ATOM 2014 C CA . ASP A 1 273 ? -42.248 -23.989 17.955 1.00 27.19 253 ASP A CA 1
ATOM 2015 C C . ASP A 1 273 ? -42.814 -23.382 16.673 1.00 28.90 253 ASP A C 1
ATOM 2016 O O . ASP A 1 273 ? -42.183 -23.505 15.622 1.00 21.28 253 ASP A O 1
ATOM 2021 N N . VAL A 1 274 ? -43.961 -22.713 16.726 1.00 24.75 254 VAL A N 1
ATOM 2022 C CA . VAL A 1 274 ? -44.547 -22.084 15.545 1.00 22.06 254 VAL A CA 1
ATOM 2023 C C . VAL A 1 274 ? -44.493 -20.582 15.754 1.00 23.95 254 VAL A C 1
ATOM 2024 O O . VAL A 1 274 ? -45.057 -20.067 16.726 1.00 28.86 254 VAL A O 1
ATOM 2028 N N . LEU A 1 275 ? -43.814 -19.878 14.850 1.00 17.99 255 LEU A N 1
ATOM 2029 C CA . LEU A 1 275 ? -43.582 -18.449 14.998 1.00 18.61 255 LEU A CA 1
ATOM 2030 C C . LEU A 1 275 ? -44.513 -17.696 14.048 1.00 24.43 255 LEU A C 1
ATOM 2031 O O . LEU A 1 275 ? -44.312 -17.710 12.827 1.00 19.86 255 LEU A O 1
ATOM 2036 N N . PHE A 1 276 ? -45.532 -17.044 14.614 1.00 21.96 256 PHE A N 1
ATOM 2037 C CA . PHE A 1 276 ? -46.432 -16.168 13.859 1.00 21.79 256 PHE A CA 1
ATOM 2038 C C . PHE A 1 276 ? -45.794 -14.783 13.812 1.00 20.86 256 PHE A C 1
ATOM 2039 O O . PHE A 1 276 ? -45.938 -13.990 14.744 1.00 22.78 256 PHE A O 1
ATOM 2047 N N . LEU A 1 277 ? -45.086 -14.482 12.726 1.00 17.32 257 LEU A N 1
ATOM 2048 C CA . LEU A 1 277 ? -44.282 -13.265 12.661 1.00 21.44 257 LEU A CA 1
ATOM 2049 C C . LEU A 1 277 ? -45.013 -12.083 12.037 1.00 21.87 257 LEU A C 1
ATOM 2050 O O . LEU A 1 277 ? -44.422 -11.000 11.937 1.00 19.59 257 LEU A O 1
ATOM 2055 N N . GLY A 1 278 ? -46.283 -12.255 11.622 1.00 19.06 258 GLY A N 1
ATOM 2056 C CA . GLY A 1 278 ? -47.028 -11.168 11.020 1.00 17.78 258 GLY A CA 1
ATOM 2057 C C . GLY A 1 278 ? -46.610 -10.932 9.580 1.00 18.72 258 GLY A C 1
ATOM 2058 O O . GLY A 1 278 ? -45.848 -11.703 8.992 1.00 17.83 258 GLY A O 1
ATOM 2059 N N . LYS A 1 279 ? -47.132 -9.850 8.999 1.00 18.68 259 LYS A N 1
ATOM 2060 C CA . LYS A 1 279 ? -46.776 -9.502 7.627 1.00 22.83 259 LYS A CA 1
ATOM 2061 C C . LYS A 1 279 ? -45.353 -8.967 7.575 1.00 26.49 259 LYS A C 1
ATOM 2062 O O . LYS A 1 279 ? -44.929 -8.197 8.443 1.00 23.23 259 LYS A O 1
ATOM 2068 N N . GLN A 1 280 ? -44.623 -9.358 6.534 1.00 19.24 260 GLN A N 1
ATOM 2069 C CA . GLN A 1 280 ? -43.235 -8.952 6.350 1.00 23.63 260 GLN A CA 1
ATOM 2070 C C . GLN A 1 280 ? -43.034 -8.484 4.919 1.00 27.57 260 GLN A C 1
ATOM 2071 O O . GLN A 1 280 ? -43.351 -9.214 3.971 1.00 31.83 260 GLN A O 1
ATOM 2077 N N . ASP A 1 281 ? -42.503 -7.270 4.764 1.00 30.72 261 ASP A N 1
ATOM 2078 C CA . ASP A 1 281 ? -42.163 -6.788 3.428 1.00 33.97 261 ASP A CA 1
ATOM 2079 C C . ASP A 1 281 ? -40.872 -7.414 2.908 1.00 32.62 261 ASP A C 1
ATOM 2080 O O . ASP A 1 281 ? -40.774 -7.739 1.719 1.00 31.99 261 ASP A O 1
ATOM 2085 N N A CYS A 1 282 ? -39.868 -7.583 3.770 0.49 30.62 262 CYS A N 1
ATOM 2086 N N B CYS A 1 282 ? -39.883 -7.603 3.780 0.51 30.62 262 CYS A N 1
ATOM 2087 C CA A CYS A 1 282 ? -38.580 -8.143 3.349 0.49 30.77 262 CYS A CA 1
ATOM 2088 C CA B CYS A 1 282 ? -38.585 -8.143 3.371 0.51 30.77 262 CYS A CA 1
ATOM 2089 C C A CYS A 1 282 ? -38.575 -9.658 3.568 0.49 26.97 262 CYS A C 1
ATOM 2090 C C B CYS A 1 282 ? -38.567 -9.662 3.568 0.51 26.95 262 CYS A C 1
ATOM 2091 O O A CYS A 1 282 ? -37.907 -10.199 4.455 0.49 26.43 262 CYS A O 1
ATOM 2092 O O B CYS A 1 282 ? -37.887 -10.209 4.441 0.51 26.42 262 CYS A O 1
ATOM 2097 N N . VAL A 1 283 ? -39.333 -10.350 2.711 1.00 20.09 263 VAL A N 1
ATOM 2098 C CA . VAL A 1 283 ? -39.436 -11.808 2.828 1.00 20.88 263 VAL A CA 1
ATOM 2099 C C . VAL A 1 283 ? -38.117 -12.491 2.463 1.00 19.83 263 VAL A C 1
ATOM 2100 O O . VAL A 1 283 ? -37.837 -13.594 2.942 1.00 17.14 263 VAL A O 1
ATOM 2104 N N . SER A 1 284 ? -37.307 -11.870 1.601 1.00 17.71 264 SER A N 1
ATOM 2105 C CA . SER A 1 284 ? -36.031 -12.461 1.197 1.00 19.73 264 SER A CA 1
ATOM 2106 C C . SER A 1 284 ? -35.186 -12.856 2.406 1.00 20.29 264 SER A C 1
ATOM 2107 O O . SER A 1 284 ? -34.622 -13.956 2.456 1.00 20.13 264 SER A O 1
ATOM 2110 N N . GLU A 1 285 ? -35.115 -11.979 3.405 1.00 18.37 265 GLU A N 1
ATOM 2111 C CA . GLU A 1 285 ? -34.293 -12.262 4.572 1.00 26.97 265 GLU A CA 1
ATOM 2112 C C . GLU A 1 285 ? -34.826 -13.443 5.368 1.00 24.54 265 GLU A C 1
ATOM 2113 O O . GLU A 1 285 ? -34.041 -14.150 6.012 1.00 20.06 265 GLU A O 1
ATOM 2119 N N . PHE A 1 286 ? -36.139 -13.698 5.319 1.00 17.73 266 PHE A N 1
ATOM 2120 C CA . PHE A 1 286 ? -36.655 -14.881 6.003 1.00 16.80 266 PHE A CA 1
ATOM 2121 C C . PHE A 1 286 ? -36.437 -16.144 5.178 1.00 16.54 266 PHE A C 1
ATOM 2122 O O . PHE A 1 286 ? -36.120 -17.197 5.740 1.00 20.02 266 PHE A O 1
ATOM 2130 N N . TYR A 1 287 ? -36.585 -16.074 3.851 1.00 14.37 267 TYR A N 1
ATOM 2131 C CA . TYR A 1 287 ? -36.217 -17.238 3.050 1.00 14.54 267 TYR A CA 1
ATOM 2132 C C . TYR A 1 287 ? -34.751 -17.589 3.257 1.00 20.40 267 TYR A C 1
ATOM 2133 O O . TYR A 1 287 ? -34.389 -18.771 3.259 1.00 16.37 267 TYR A O 1
ATOM 2142 N N . GLN A 1 288 ? -33.900 -16.577 3.452 1.00 17.56 268 GLN A N 1
ATOM 2143 C CA . GLN A 1 288 ? -32.468 -16.825 3.584 1.00 21.09 268 GLN A CA 1
ATOM 2144 C C . GLN A 1 288 ? -32.118 -17.612 4.837 1.00 21.13 268 GLN A C 1
ATOM 2145 O O . GLN A 1 288 ? -31.033 -18.199 4.895 1.00 23.40 268 GLN A O 1
ATOM 2151 N N . LEU A 1 289 ? -33.002 -17.658 5.830 1.00 16.56 269 LEU A N 1
ATOM 2152 C CA . LEU A 1 289 ? -32.746 -18.448 7.025 1.00 19.99 269 LEU A CA 1
ATOM 2153 C C . LEU A 1 289 ? -33.579 -19.721 7.076 1.00 21.89 269 LEU A C 1
ATOM 2154 O O . LEU A 1 289 ? -33.583 -20.400 8.105 1.00 21.08 269 LEU A O 1
ATOM 2159 N N . SER A 1 290 ? -34.280 -20.066 5.996 1.00 18.75 270 SER A N 1
ATOM 2160 C CA . SER A 1 290 ? -35.174 -21.216 5.998 1.00 18.60 270 SER A CA 1
ATOM 2161 C C . SER A 1 290 ? -34.538 -22.410 5.295 1.00 16.90 270 SER A C 1
ATOM 2162 O O . SER A 1 290 ? -33.708 -22.257 4.395 1.00 19.08 270 SER A O 1
ATOM 2165 N N . ASP A 1 291 ? -34.984 -23.603 5.684 1.00 19.04 271 ASP A N 1
ATOM 2166 C CA . ASP A 1 291 ? -34.531 -24.848 5.073 1.00 19.42 271 ASP A CA 1
ATOM 2167 C C . ASP A 1 291 ? -35.541 -25.448 4.108 1.00 21.35 271 ASP A C 1
ATOM 2168 O O . ASP A 1 291 ? -35.143 -26.009 3.086 1.00 22.18 271 ASP A O 1
ATOM 2173 N N . LEU A 1 292 ? -36.836 -25.350 4.410 1.00 15.31 272 LEU A N 1
ATOM 2174 C CA . LEU A 1 292 ? -37.900 -25.820 3.528 1.00 16.07 272 LEU A CA 1
ATOM 2175 C C . LEU A 1 292 ? -38.984 -24.753 3.425 1.00 14.01 272 LEU A C 1
ATOM 2176 O O . LEU A 1 292 ? -39.221 -24.013 4.379 1.00 17.72 272 LEU A O 1
ATOM 2181 N N . VAL A 1 293 ? -39.653 -24.691 2.271 1.00 14.83 273 VAL A N 1
ATOM 2182 C CA . VAL A 1 293 ? -40.832 -23.842 2.094 1.00 16.18 273 VAL A CA 1
ATOM 2183 C C . VAL A 1 293 ? -42.016 -24.748 1.784 1.00 18.51 273 VAL A C 1
ATOM 2184 O O . VAL A 1 293 ? -41.880 -25.743 1.064 1.00 17.47 273 VAL A O 1
ATOM 2188 N N . LEU A 1 294 ? -43.173 -24.419 2.349 1.00 16.93 274 LEU A N 1
ATOM 2189 C CA . LEU A 1 294 ? -44.382 -25.207 2.183 1.00 15.19 274 LEU A CA 1
ATOM 2190 C C . LEU A 1 294 ? -45.489 -24.339 1.600 1.00 20.23 274 LEU A C 1
ATOM 2191 O O . LEU A 1 294 ? -45.742 -23.231 2.091 1.00 16.65 274 LEU A O 1
ATOM 2196 N N . LEU A 1 295 ? -46.157 -24.859 0.575 1.00 14.09 275 LEU A N 1
ATOM 2197 C CA . LEU A 1 295 ? -47.360 -24.247 0.011 1.00 17.62 275 LEU A CA 1
ATOM 2198 C C . LEU A 1 295 ? -48.278 -25.409 -0.340 1.00 17.41 275 LEU A C 1
ATOM 2199 O O . LEU A 1 295 ? -48.104 -26.044 -1.385 1.00 13.96 275 LEU A O 1
ATOM 2204 N N . LEU A 1 296 ? -49.231 -25.707 0.545 1.00 14.06 276 LEU A N 1
ATOM 2205 C CA . LEU A 1 296 ? -50.062 -26.905 0.437 1.00 14.67 276 LEU A CA 1
ATOM 2206 C C . LEU A 1 296 ? -51.503 -26.560 0.076 1.00 15.46 276 LEU A C 1
ATOM 2207 O O . LEU A 1 296 ? -52.446 -27.224 0.513 1.00 16.20 276 LEU A O 1
ATOM 2212 N N . SER A 1 297 ? -51.664 -25.507 -0.666 1.00 17.23 277 SER A N 1
ATOM 2213 C CA . SER A 1 297 ? -52.940 -24.972 -1.040 1.00 18.77 277 SER A CA 1
ATOM 2214 C C . SER A 1 297 ? -53.901 -25.917 -1.770 1.00 21.60 277 SER A C 1
ATOM 2215 O O . SER A 1 297 ? -53.514 -26.737 -2.495 1.00 16.52 277 SER A O 1
ATOM 2218 N N . GLU A 1 298 ? -55.174 -25.714 -1.545 1.00 17.61 278 GLU A N 1
ATOM 2219 C CA . GLU A 1 298 ? -56.236 -26.443 -2.189 1.00 20.98 278 GLU A CA 1
ATOM 2220 C C . GLU A 1 298 ? -56.452 -25.950 -3.628 1.00 22.43 278 GLU A C 1
ATOM 2221 O O . GLU A 1 298 ? -56.852 -26.681 -4.431 1.00 16.71 278 GLU A O 1
ATOM 2227 N N . LYS A 1 299 ? -56.233 -24.673 -3.854 1.00 18.96 279 LYS A N 1
ATOM 2228 C CA . LYS A 1 299 ? -56.310 -24.035 -5.147 1.00 23.52 279 LYS A CA 1
ATOM 2229 C C . LYS A 1 299 ? -55.117 -23.084 -5.240 1.00 19.00 279 LYS A C 1
ATOM 2230 O O . LYS A 1 299 ? -54.835 -22.412 -4.315 1.00 18.16 279 LYS A O 1
ATOM 2236 N N . GLU A 1 300 ? -54.446 -23.051 -6.373 1.00 14.30 280 GLU A N 1
ATOM 2237 C CA . GLU A 1 300 ? -53.281 -22.183 -6.521 1.00 16.43 280 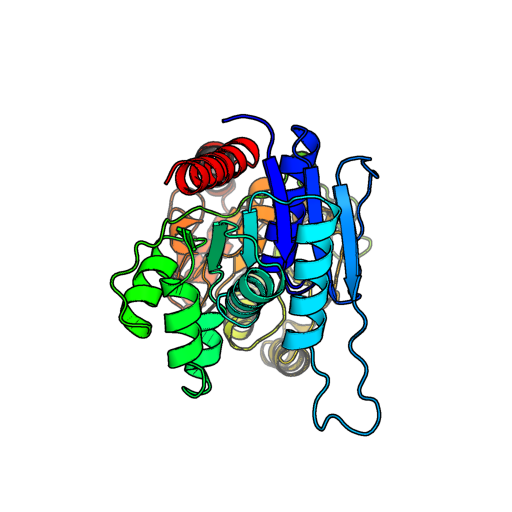GLU A CA 1
ATOM 2238 C C . GLU A 1 300 ? -52.849 -22.134 -7.978 1.00 19.41 280 GLU A C 1
ATOM 2239 O O . GLU A 1 300 ? -52.398 -23.145 -8.523 1.00 18.01 280 GLU A O 1
ATOM 2245 N N . SER A 1 301 ? -52.975 -20.968 -8.619 1.00 12.99 281 SER A N 1
ATOM 2246 C CA . SER A 1 301 ? -52.671 -20.881 -10.044 1.00 15.17 281 SER A CA 1
ATOM 2247 C C . SER A 1 301 ? -51.181 -21.023 -10.323 1.00 14.52 281 SER A C 1
ATOM 2248 O O . SER A 1 301 ? -50.794 -21.542 -11.377 1.00 15.77 281 SER A O 1
ATOM 2251 N N . PHE A 1 302 ? -50.333 -20.503 -9.432 1.00 14.72 282 PHE A N 1
ATOM 2252 C CA . PHE A 1 302 ? -48.890 -20.572 -9.636 1.00 16.56 282 PHE A CA 1
ATOM 2253 C C . PHE A 1 302 ? -48.200 -20.876 -8.317 1.00 20.55 282 PHE A C 1
ATOM 2254 O O . PHE A 1 302 ? -47.688 -21.983 -8.132 1.00 20.20 282 PHE A O 1
ATOM 2262 N N . GLY A 1 303 ? -48.184 -19.905 -7.398 1.00 15.82 283 GLY A N 1
ATOM 2263 C CA . GLY A 1 303 ? -47.528 -20.084 -6.112 1.00 17.03 283 GLY A CA 1
ATOM 2264 C C . GLY A 1 303 ? -46.229 -19.305 -6.021 1.00 21.46 283 GLY A C 1
ATOM 2265 O O . GLY A 1 303 ? -45.141 -19.889 -5.936 1.00 17.77 283 GLY A O 1
ATOM 2266 N N . LEU A 1 304 ? -46.336 -17.977 -6.042 1.00 12.29 284 LEU A N 1
ATOM 2267 C CA . LEU A 1 304 ? -45.148 -17.136 -6.147 1.00 15.38 284 LEU A CA 1
ATOM 2268 C C . LEU A 1 304 ? -44.206 -17.309 -4.958 1.00 16.60 284 LEU A C 1
ATOM 2269 O O . LEU A 1 304 ? -42.981 -17.190 -5.112 1.00 13.84 284 LEU A O 1
ATOM 2274 N N . THR A 1 305 ? -44.746 -17.531 -3.755 1.00 13.01 285 THR A N 1
ATOM 2275 C CA . THR A 1 305 ? -43.866 -17.703 -2.594 1.00 16.29 285 THR A CA 1
ATOM 2276 C C . THR A 1 305 ? -42.946 -18.903 -2.774 1.00 15.09 285 THR A C 1
ATOM 2277 O O . THR A 1 305 ? -41.796 -18.875 -2.318 1.00 14.02 285 THR A O 1
ATOM 2281 N N . LEU A 1 306 ? -43.422 -19.959 -3.442 1.00 15.56 286 LEU A N 1
ATOM 2282 C CA . LEU A 1 306 ? -42.529 -21.074 -3.766 1.00 18.61 286 LEU A CA 1
ATOM 2283 C C . LEU A 1 306 ? -41.333 -20.594 -4.582 1.00 15.62 286 LEU A C 1
ATOM 2284 O O . LEU A 1 306 ? -40.181 -20.911 -4.259 1.00 15.23 286 LEU A O 1
ATOM 2289 N N . LEU A 1 307 ? -41.587 -19.812 -5.641 1.00 15.86 287 LEU A N 1
ATOM 2290 C CA . LEU A 1 307 ? -40.496 -19.399 -6.526 1.00 15.49 287 LEU A CA 1
ATOM 2291 C C . LEU A 1 307 ? -39.547 -18.443 -5.821 1.00 16.32 287 LEU A C 1
ATOM 2292 O O . LEU A 1 307 ? -38.324 -18.508 -6.022 1.00 15.90 287 LEU A O 1
ATOM 2297 N N . GLU A 1 308 ? -40.088 -17.542 -4.994 1.00 14.88 288 GLU A N 1
ATOM 2298 C CA . GLU A 1 308 ? -39.233 -16.648 -4.217 1.00 16.20 288 GLU A CA 1
ATOM 2299 C C . GLU A 1 308 ? -38.286 -17.451 -3.333 1.00 18.80 288 GLU A C 1
ATOM 2300 O O . GLU A 1 308 ? -37.079 -17.174 -3.266 1.00 16.84 288 GLU A O 1
ATOM 2306 N N . ALA A 1 309 ? -38.822 -18.460 -2.651 1.00 14.73 289 ALA A N 1
ATOM 2307 C CA . ALA A 1 309 ? -38.002 -19.295 -1.780 1.00 19.18 289 ALA A CA 1
ATOM 2308 C C . ALA A 1 309 ? -37.016 -20.143 -2.586 1.00 17.57 289 ALA A C 1
ATOM 2309 O O . ALA A 1 309 ? -35.835 -20.249 -2.223 1.00 16.23 289 ALA A O 1
ATOM 2311 N N . MET A 1 310 ? -37.487 -20.747 -3.683 1.00 14.42 290 MET A N 1
ATOM 2312 C CA . MET A 1 310 ? -36.629 -21.575 -4.521 1.00 17.57 290 MET A CA 1
ATOM 2313 C C . MET A 1 310 ? -35.458 -20.772 -5.072 1.00 21.84 290 MET A C 1
ATOM 2314 O O . MET A 1 310 ? -34.314 -21.243 -5.059 1.00 18.22 290 MET A O 1
ATOM 2319 N N . LYS A 1 311 ? -35.717 -19.549 -5.545 1.00 15.05 291 LYS A N 1
ATOM 2320 C CA . LYS A 1 311 ? -34.624 -18.707 -6.027 1.00 16.01 291 LYS A CA 1
ATOM 2321 C C . LYS A 1 311 ? -33.624 -18.410 -4.913 1.00 18.71 291 LYS A C 1
ATOM 2322 O O . LYS A 1 311 ? -32.413 -18.324 -5.158 1.00 17.41 291 LYS A O 1
ATOM 2328 N N . THR A 1 312 ? -34.112 -18.247 -3.683 1.00 16.08 292 THR A N 1
ATOM 2329 C CA . THR A 1 312 ? -33.229 -18.086 -2.532 1.00 18.63 292 THR A CA 1
ATOM 2330 C C . THR A 1 312 ? -32.398 -19.340 -2.259 1.00 20.99 292 THR A C 1
ATOM 2331 O O . THR A 1 312 ? -31.324 -19.246 -1.649 1.00 19.54 292 THR A O 1
ATOM 2335 N N . GLY A 1 313 ? -32.857 -20.500 -2.713 1.00 17.44 293 GLY A N 1
ATOM 2336 C CA . GLY A 1 313 ? -32.166 -21.750 -2.488 1.00 18.88 293 GLY A CA 1
ATOM 2337 C C . GLY A 1 313 ? -32.906 -22.716 -1.595 1.00 23.32 293 GLY A C 1
ATOM 2338 O O . GLY A 1 313 ? -32.344 -23.761 -1.243 1.00 19.62 293 GLY A O 1
ATOM 2339 N N . VAL A 1 314 ? -34.153 -22.406 -1.236 1.00 17.78 294 VAL A N 1
ATOM 2340 C CA . VAL A 1 314 ? -34.947 -23.207 -0.310 1.00 18.77 294 VAL A CA 1
ATOM 2341 C C . VAL A 1 314 ? -35.729 -24.247 -1.098 1.00 20.29 294 VAL A C 1
ATOM 2342 O O . VAL A 1 314 ? -36.475 -23.908 -2.028 1.00 18.00 294 VAL A O 1
ATOM 2346 N N . VAL A 1 315 ? -35.580 -25.511 -0.716 1.00 16.54 295 VAL A N 1
ATOM 2347 C CA . VAL A 1 315 ? -36.239 -26.620 -1.409 1.00 16.02 295 VAL A CA 1
ATOM 2348 C C . VAL A 1 315 ? -37.716 -26.669 -1.020 1.00 16.14 295 VAL A C 1
ATOM 2349 O O . VAL A 1 315 ? -38.049 -26.530 0.172 1.00 16.03 295 VAL A O 1
ATOM 2353 N N . PRO A 1 316 ? -38.643 -26.851 -1.995 1.00 14.99 296 PRO A N 1
ATOM 2354 C CA . PRO A 1 316 ? -40.084 -26.753 -1.693 1.00 17.00 296 PRO A CA 1
ATOM 2355 C C . PRO A 1 316 ? -40.823 -28.076 -1.541 1.00 21.78 296 PRO A C 1
ATOM 2356 O O . PRO A 1 316 ? -40.473 -29.085 -2.164 1.00 15.54 296 PRO A O 1
ATOM 2360 N N . ILE A 1 317 ? -41.877 -28.060 -0.727 1.00 16.39 297 ILE A N 1
ATOM 2361 C CA . ILE A 1 317 ? -42.901 -29.095 -0.722 1.00 14.53 297 ILE A CA 1
ATOM 2362 C C . ILE A 1 317 ? -44.230 -28.398 -0.976 1.00 16.92 297 ILE A C 1
ATOM 2363 O O . ILE A 1 317 ? -44.596 -27.465 -0.245 1.00 16.57 297 ILE A O 1
ATOM 2368 N N . GLY A 1 318 ? -44.948 -28.841 -2.011 1.00 14.59 298 GLY A N 1
ATOM 2369 C CA . GLY A 1 318 ? -46.215 -28.243 -2.367 1.00 15.71 298 GLY A CA 1
ATOM 2370 C C . GLY A 1 318 ? -47.301 -29.296 -2.503 1.00 23.78 298 GLY A C 1
ATOM 2371 O O . GLY A 1 318 ? -47.034 -30.501 -2.499 1.00 18.36 298 GLY A O 1
ATOM 2372 N N . SER A 1 319 ? -48.539 -28.822 -2.597 1.00 17.94 299 SER A N 1
ATOM 2373 C CA . SER A 1 319 ? -49.616 -29.715 -2.989 1.00 15.98 299 SER A CA 1
ATOM 2374 C C . SER A 1 319 ? -49.618 -29.885 -4.510 1.00 18.91 299 SER A C 1
ATOM 2375 O O . SER A 1 319 ? -48.873 -29.222 -5.232 1.00 19.46 299 SER A O 1
ATOM 2378 N N . ASN A 1 320 ? -50.482 -30.769 -5.011 1.00 16.88 300 ASN A N 1
ATOM 2379 C CA . ASN A 1 320 ? -50.622 -30.921 -6.457 1.00 23.03 300 ASN A CA 1
ATOM 2380 C C . ASN A 1 320 ? -51.730 -30.051 -7.042 1.00 25.40 300 ASN A C 1
ATOM 2381 O O . ASN A 1 320 ? -52.170 -30.299 -8.169 1.00 27.91 300 ASN A O 1
ATOM 2386 N N . ALA A 1 321 ? -52.178 -29.032 -6.313 1.00 21.20 301 ALA A N 1
ATOM 2387 C CA . ALA A 1 321 ? -53.222 -28.161 -6.825 1.00 21.28 301 ALA A CA 1
ATOM 2388 C C . ALA A 1 321 ? -52.681 -27.243 -7.913 1.00 23.58 301 ALA A C 1
ATOM 2389 O O . ALA A 1 321 ? -51.589 -26.675 -7.787 1.00 21.75 301 ALA A O 1
ATOM 2391 N N . GLY A 1 322 ? -53.463 -27.095 -8.978 1.00 16.79 302 GLY A N 1
ATOM 2392 C CA . GLY A 1 322 ? -53.254 -26.009 -9.929 1.00 19.77 302 GLY A CA 1
ATOM 2393 C C . GLY A 1 322 ? -51.851 -25.985 -10.503 1.00 20.19 302 GLY A C 1
ATOM 2394 O O . GLY A 1 322 ? -51.312 -27.009 -10.936 1.00 21.00 302 GLY A O 1
ATOM 2395 N N . GLY A 1 323 ? -51.243 -24.795 -10.498 1.00 17.40 303 GLY A N 1
ATOM 2396 C CA . GLY A 1 323 ? -49.915 -24.614 -11.064 1.00 18.11 303 GLY A CA 1
ATOM 2397 C C . GLY A 1 323 ? -48.752 -25.033 -10.175 1.00 17.23 303 GLY A C 1
ATOM 2398 O O . GLY A 1 323 ? -47.607 -25.011 -10.635 1.00 19.49 303 GLY A O 1
ATOM 2399 N N . ILE A 1 324 ? -49.005 -25.418 -8.921 1.00 15.14 304 ILE A N 1
ATOM 2400 C CA . ILE A 1 324 ? -47.889 -25.775 -8.045 1.00 18.36 304 ILE A CA 1
ATOM 2401 C C . ILE A 1 324 ? -47.109 -26.948 -8.634 1.00 21.05 304 ILE A C 1
ATOM 2402 O O . ILE A 1 324 ? -45.872 -26.981 -8.584 1.00 19.39 304 ILE A O 1
ATOM 2407 N N . LYS A 1 325 ? -47.816 -27.908 -9.239 1.00 17.61 305 LYS A N 1
ATOM 2408 C CA . LYS A 1 325 ? -47.163 -29.042 -9.886 1.00 21.81 305 LYS A CA 1
ATOM 2409 C C . LYS A 1 325 ? -46.493 -28.679 -11.211 1.00 25.28 305 LYS A C 1
ATOM 2410 O O . LYS A 1 325 ? -45.842 -29.545 -11.804 1.00 24.50 305 LYS A O 1
ATOM 2416 N N . GLU A 1 326 ? -46.651 -27.446 -11.701 1.00 19.87 306 GLU A N 1
ATOM 2417 C CA . GLU A 1 326 ? -45.817 -26.955 -12.792 1.00 18.43 306 GLU A CA 1
ATOM 2418 C C . GLU A 1 326 ? -44.566 -26.260 -12.280 1.00 19.56 306 GLU A C 1
ATOM 2419 O O . GLU A 1 326 ? -43.517 -26.321 -12.933 1.00 19.73 306 GLU A O 1
ATOM 2425 N N . VAL A 1 327 ? -44.671 -25.589 -11.132 1.00 19.71 307 VAL A N 1
ATOM 2426 C CA . VAL A 1 327 ? -43.523 -24.923 -10.528 1.00 15.99 307 VAL A CA 1
ATOM 2427 C C . VAL A 1 327 ? -42.534 -25.952 -9.993 1.00 21.49 307 VAL A C 1
ATOM 2428 O O . VAL A 1 327 ? -41.325 -25.870 -10.242 1.00 16.90 307 VAL A O 1
ATOM 2432 N N . ILE A 1 328 ? -43.036 -26.918 -9.238 1.00 19.06 308 ILE A N 1
ATOM 2433 C CA . ILE A 1 328 ? -42.225 -27.979 -8.651 1.00 17.71 308 ILE A CA 1
ATOM 2434 C C . ILE A 1 328 ? -42.245 -29.178 -9.586 1.00 20.27 308 ILE A C 1
ATOM 2435 O O . ILE A 1 328 ? -43.316 -29.604 -10.037 1.00 21.42 308 ILE A O 1
ATOM 2440 N N . LYS A 1 329 ? -41.063 -29.752 -9.846 1.00 21.05 309 LYS A N 1
ATOM 2441 C CA . LYS A 1 329 ? -40.947 -31.026 -10.551 1.00 22.10 309 LYS A CA 1
ATOM 2442 C C . LYS A 1 329 ? -40.775 -32.114 -9.492 1.00 19.70 309 LYS A C 1
ATOM 2443 O O . LYS A 1 329 ? -39.702 -32.262 -8.901 1.00 19.62 309 LYS A O 1
ATOM 2449 N N . HIS A 1 330 ? -41.850 -32.856 -9.245 1.00 18.03 310 HIS A N 1
ATOM 2450 C CA . HIS A 1 330 ? -41.880 -33.838 -8.174 1.00 21.69 310 HIS A CA 1
ATOM 2451 C C . HIS A 1 330 ? -40.705 -34.804 -8.282 1.00 28.13 310 HIS A C 1
ATOM 2452 O O . HIS A 1 330 ? -40.465 -35.399 -9.336 1.00 21.31 310 HIS A O 1
ATOM 2459 N N . GLY A 1 331 ? -39.954 -34.929 -7.191 1.00 23.50 311 GLY A N 1
ATOM 2460 C CA . GLY A 1 331 ? -38.801 -35.805 -7.166 1.00 26.47 311 GLY A CA 1
ATOM 2461 C C . GLY A 1 331 ? -37.549 -35.254 -7.813 1.00 29.86 311 GLY A C 1
ATOM 2462 O O . GLY A 1 331 ? -36.487 -35.873 -7.683 1.00 28.13 311 GLY A O 1
ATOM 2463 N N . GLU A 1 332 ? -37.622 -34.111 -8.500 1.00 20.73 312 GLU A N 1
ATOM 2464 C CA . GLU A 1 332 ? -36.453 -33.508 -9.140 1.00 20.97 312 GLU A CA 1
ATOM 2465 C C . GLU A 1 332 ? -36.030 -32.185 -8.528 1.00 23.02 312 GLU A C 1
ATOM 2466 O O . GLU A 1 332 ? -34.828 -31.958 -8.325 1.00 20.25 312 GLU A O 1
ATOM 2472 N N . THR A 1 333 ? -36.978 -31.276 -8.279 1.00 19.88 313 THR A N 1
ATOM 2473 C CA . THR A 1 333 ? -36.661 -29.963 -7.726 1.00 20.93 313 THR A CA 1
ATOM 2474 C C . THR A 1 333 ? -37.421 -29.704 -6.432 1.00 20.06 313 THR A C 1
ATOM 2475 O O . THR A 1 333 ? -37.371 -28.589 -5.897 1.00 20.70 313 THR A O 1
ATOM 2479 N N . GLY A 1 334 ? -38.104 -30.714 -5.921 1.00 16.14 314 GLY A N 1
ATOM 2480 C CA . GLY A 1 334 ? -38.918 -30.614 -4.724 1.00 16.01 314 GLY A CA 1
ATOM 2481 C C . GLY A 1 334 ? -39.874 -31.789 -4.723 1.00 19.58 314 GLY A C 1
ATOM 2482 O O . GLY A 1 334 ? -39.711 -32.721 -5.504 1.00 20.73 314 GLY A O 1
ATOM 2483 N N . PHE A 1 335 ? -40.890 -31.706 -3.866 1.00 15.76 315 PHE A N 1
ATOM 2484 C CA . PHE A 1 335 ? -41.896 -32.752 -3.786 1.00 17.94 315 PHE A CA 1
ATOM 2485 C C . PHE A 1 335 ? -43.294 -32.153 -3.824 1.00 21.56 315 PHE A C 1
ATOM 2486 O O . PHE A 1 335 ? -43.530 -31.041 -3.346 1.00 16.51 315 PHE A O 1
ATOM 2494 N N . VAL A 1 336 ? -44.218 -32.929 -4.375 1.00 17.56 316 VAL A N 1
ATOM 2495 C CA . VAL A 1 336 ? -45.627 -32.576 -4.468 1.00 16.33 316 VAL A CA 1
ATOM 2496 C C . VAL A 1 336 ? -46.446 -33.660 -3.774 1.00 26.02 316 VAL A C 1
ATOM 2497 O O . VAL A 1 336 ? -46.168 -34.850 -3.947 1.00 23.74 316 VAL A O 1
ATOM 2501 N N . VAL A 1 337 ? -47.450 -33.258 -2.985 1.00 21.95 317 VAL A N 1
ATOM 2502 C CA . VAL A 1 337 ? -48.329 -34.195 -2.288 1.00 20.74 317 VAL A CA 1
ATOM 2503 C C . VAL A 1 337 ? -49.785 -33.869 -2.602 1.00 25.82 317 VAL A C 1
ATOM 2504 O O . VAL A 1 337 ? -50.124 -32.762 -3.031 1.00 19.74 317 VAL A O 1
ATOM 2508 N N . ASP A 1 338 ? -50.646 -34.832 -2.368 1.00 19.87 318 ASP A N 1
ATOM 2509 C CA . ASP A 1 338 ? -52.056 -34.609 -2.527 1.00 24.65 318 ASP A CA 1
ATOM 2510 C C . ASP A 1 338 ? -52.497 -33.579 -1.485 1.00 18.68 318 ASP A C 1
ATOM 2511 O O . ASP A 1 338 ? -51.984 -33.524 -0.445 1.00 19.20 318 ASP A O 1
ATOM 2516 N N . VAL A 1 339 ? -53.480 -32.791 -1.835 1.00 22.75 319 VAL A N 1
ATOM 2517 C CA . VAL A 1 339 ? -54.061 -31.816 -0.956 1.00 22.77 319 VAL A CA 1
ATOM 2518 C C . VAL A 1 339 ? -54.513 -32.507 0.328 1.00 23.73 319 VAL A C 1
ATOM 2519 O O . VAL A 1 339 ? -55.176 -33.482 0.278 1.00 21.73 319 VAL A O 1
ATOM 2523 N N . GLY A 1 340 ? -54.067 -31.977 1.439 1.00 18.53 320 GLY A N 1
ATOM 2524 C CA . GLY A 1 340 ? -54.359 -32.468 2.758 1.00 22.39 320 GLY A CA 1
ATOM 2525 C C . GLY A 1 340 ? -53.530 -33.630 3.274 1.00 25.63 320 GLY A C 1
ATOM 2526 O O . GLY A 1 340 ? -53.719 -34.070 4.342 1.00 23.01 320 GLY A O 1
ATOM 2527 N N . ASP A 1 341 ? -52.564 -34.072 2.505 1.00 21.54 321 ASP A N 1
ATOM 2528 C CA . ASP A 1 341 ? -51.779 -35.246 2.898 1.00 20.31 321 ASP A CA 1
ATOM 2529 C C . ASP A 1 341 ? -50.583 -34.810 3.741 1.00 22.98 321 ASP A C 1
ATOM 2530 O O . ASP A 1 341 ? -49.443 -34.744 3.281 1.00 23.81 321 ASP A O 1
ATOM 2535 N N . CYS A 1 342 ? -50.850 -34.545 5.023 1.00 23.98 322 CYS A N 1
ATOM 2536 C CA . CYS A 1 342 ? -49.767 -34.186 5.935 1.00 22.11 322 CYS A CA 1
ATOM 2537 C C . CYS A 1 342 ? -48.868 -35.375 6.268 1.00 23.03 322 CYS A C 1
ATOM 2538 O O . CYS A 1 342 ? -47.731 -35.169 6.707 1.00 23.77 322 CYS A O 1
ATOM 2541 N N . ASP A 1 343 ? -49.342 -36.609 6.060 1.00 24.96 323 ASP A N 1
ATOM 2542 C CA . ASP A 1 343 ? -48.478 -37.775 6.248 1.00 27.94 323 ASP A CA 1
ATOM 2543 C C . ASP A 1 343 ? -47.343 -37.780 5.231 1.00 25.93 323 ASP A C 1
ATOM 2544 O O . ASP A 1 343 ? -46.166 -37.866 5.600 1.00 23.60 323 ASP A O 1
ATOM 2549 N N . SER A 1 344 ? -47.675 -37.675 3.940 1.00 20.86 324 SER A N 1
ATOM 2550 C CA . SER A 1 344 ? -46.630 -37.658 2.918 1.00 24.04 324 SER A CA 1
ATOM 2551 C C . SER A 1 344 ? -45.781 -36.400 3.012 1.00 24.27 324 SER A C 1
ATOM 2552 O O . SER A 1 344 ? -44.557 -36.456 2.821 1.00 21.98 324 SER A O 1
ATOM 2555 N N . ALA A 1 345 ? -46.409 -35.248 3.288 1.00 23.43 325 ALA A N 1
ATOM 2556 C CA . ALA A 1 345 ? -45.638 -34.008 3.350 1.00 22.52 325 ALA A CA 1
ATOM 2557 C C . ALA A 1 345 ? -44.595 -34.077 4.455 1.00 19.37 325 ALA A C 1
ATOM 2558 O O . ALA A 1 345 ? -43.447 -33.658 4.263 1.00 19.62 325 ALA A O 1
ATOM 2560 N N . SER A 1 346 ? -44.967 -34.618 5.618 1.00 18.45 326 SER A N 1
ATOM 2561 C CA . SER A 1 346 ? -44.012 -34.699 6.717 1.00 20.23 326 SER A CA 1
ATOM 2562 C C . SER A 1 346 ? -42.933 -35.736 6.430 1.00 19.80 326 SER A C 1
ATOM 2563 O O . SER A 1 346 ? -41.774 -35.553 6.821 1.00 19.16 326 SER A O 1
ATOM 2566 N N . ASP A 1 347 ? -43.303 -36.835 5.761 1.00 25.78 327 ASP A N 1
ATOM 2567 C CA . ASP A 1 347 ? -42.315 -37.832 5.346 1.00 24.66 327 ASP A CA 1
ATOM 2568 C C . ASP A 1 347 ? -41.242 -37.198 4.475 1.00 25.32 327 ASP A C 1
ATOM 2569 O O . ASP A 1 347 ? -40.044 -37.350 4.736 1.00 23.29 327 ASP A O 1
ATOM 2574 N N . TYR A 1 348 ? -41.661 -36.465 3.438 1.00 23.41 328 TYR A N 1
ATOM 2575 C CA . TYR A 1 348 ? -40.699 -35.771 2.586 1.00 23.49 328 TYR A CA 1
ATOM 2576 C C . TYR A 1 348 ? -39.890 -34.753 3.376 1.00 20.82 328 TYR A C 1
ATOM 2577 O O . TYR A 1 348 ? -38.676 -34.624 3.176 1.00 20.27 328 TYR A O 1
ATOM 2586 N N . ALA A 1 349 ? -40.550 -34.000 4.266 1.00 18.87 329 ALA A N 1
ATOM 2587 C CA . ALA A 1 349 ? -39.846 -32.956 4.998 1.00 18.29 329 ALA A CA 1
ATOM 2588 C C . ALA A 1 349 ? -38.787 -33.555 5.915 1.00 21.76 329 ALA A C 1
ATOM 2589 O O . ALA A 1 349 ? -37.664 -33.042 5.998 1.00 18.13 329 ALA A O 1
ATOM 2591 N N . ILE A 1 350 ? -39.130 -34.642 6.610 1.00 23.02 330 ILE A N 1
ATOM 2592 C CA . ILE A 1 350 ? -38.155 -35.299 7.482 1.00 24.08 330 ILE A CA 1
ATOM 2593 C C . ILE A 1 350 ? -36.964 -35.796 6.669 1.00 17.76 330 ILE A C 1
ATOM 2594 O O . ILE A 1 350 ? -35.805 -35.616 7.066 1.00 22.92 330 ILE A O 1
ATOM 2599 N N . ARG A 1 351 ? -37.224 -36.404 5.507 1.00 24.21 331 ARG A N 1
ATOM 2600 C CA . ARG A 1 351 ? -36.120 -36.869 4.667 1.00 28.02 331 ARG A CA 1
ATOM 2601 C C . ARG A 1 351 ? -35.227 -35.711 4.245 1.00 27.72 331 ARG A C 1
ATOM 2602 O O . ARG A 1 351 ? -34.003 -35.777 4.391 1.00 24.54 331 ARG A O 1
ATOM 2610 N N . LEU A 1 352 ? -35.825 -34.619 3.752 1.00 20.89 332 LEU A N 1
ATOM 2611 C CA . LEU A 1 352 ? -35.020 -33.483 3.313 1.00 20.19 332 LEU A CA 1
ATOM 2612 C C . LEU A 1 352 ? -34.226 -32.883 4.463 1.00 21.88 332 LEU A C 1
ATOM 2613 O O . LEU A 1 352 ? -33.099 -32.412 4.267 1.00 24.98 332 LEU A O 1
ATOM 2618 N N . LEU A 1 353 ? -34.796 -32.873 5.667 1.00 18.03 333 LEU A N 1
ATOM 2619 C CA . LEU A 1 353 ? -34.080 -32.279 6.784 1.00 20.30 333 LEU A CA 1
ATOM 2620 C C . LEU A 1 353 ? -33.031 -33.223 7.369 1.00 27.35 333 LEU A C 1
ATOM 2621 O O . LEU A 1 353 ? -32.133 -32.760 8.078 1.00 27.50 333 LEU A O 1
ATOM 2626 N N . GLU A 1 354 ? -33.107 -34.520 7.067 1.00 23.09 334 GLU A N 1
ATOM 2627 C CA . GLU A 1 354 ? -32.100 -35.472 7.530 1.00 27.68 334 GLU A CA 1
ATOM 2628 C C . GLU A 1 354 ? -31.045 -35.808 6.483 1.00 31.40 334 GLU A C 1
ATOM 2629 O O . GLU A 1 354 ? -29.965 -36.294 6.843 1.00 30.90 334 GLU A O 1
ATOM 2635 N N . ASP A 1 355 ? -31.330 -35.579 5.208 1.00 24.58 335 ASP A N 1
ATOM 2636 C CA . ASP A 1 355 ? -30.535 -36.122 4.109 1.00 22.78 335 ASP A CA 1
ATOM 2637 C C . ASP A 1 355 ? -29.988 -34.957 3.296 1.00 26.57 335 ASP A C 1
ATOM 2638 O O . ASP A 1 355 ? -30.690 -34.414 2.438 1.00 21.59 335 ASP A O 1
ATOM 2643 N N . LYS A 1 356 ? -28.722 -34.604 3.549 1.00 21.16 336 LYS A N 1
ATOM 2644 C CA . LYS A 1 356 ? -28.080 -33.514 2.826 1.00 22.21 336 LYS A CA 1
ATOM 2645 C C . LYS A 1 356 ? -27.801 -33.872 1.370 1.00 25.35 336 LYS A C 1
ATOM 2646 O O . LYS A 1 356 ? -27.735 -32.978 0.515 1.00 16.96 336 LYS A O 1
ATOM 2652 N N . VAL A 1 357 ? -27.616 -35.162 1.069 1.00 20.37 337 VAL A N 1
ATOM 2653 C CA . VAL A 1 357 ? -27.404 -35.588 -0.315 1.00 18.83 337 VAL A CA 1
ATOM 2654 C C . VAL A 1 357 ? -28.647 -35.307 -1.152 1.00 17.87 337 VAL A C 1
ATOM 2655 O O . VAL A 1 357 ? -28.568 -34.721 -2.239 1.00 18.08 337 VAL A O 1
ATOM 2659 N N . LEU A 1 358 ? -29.807 -35.769 -0.678 1.00 14.99 338 LEU A N 1
ATOM 2660 C CA . LEU A 1 358 ? -31.066 -35.488 -1.367 1.00 21.42 338 LEU A CA 1
ATOM 2661 C C . LEU A 1 358 ? -31.304 -33.983 -1.467 1.00 18.47 338 LEU A C 1
ATOM 2662 O O . LEU A 1 358 ? -31.619 -33.460 -2.543 1.00 21.06 338 LEU A O 1
ATOM 2667 N N . TYR A 1 359 ? -31.144 -33.280 -0.346 1.00 17.86 339 TYR A N 1
ATOM 2668 C CA . TYR A 1 359 ? -31.370 -31.837 -0.315 1.00 19.65 339 TYR A CA 1
ATOM 2669 C C . TYR A 1 359 ? -30.496 -31.119 -1.335 1.00 25.31 339 TYR A C 1
ATOM 2670 O O . TYR A 1 359 ? -30.984 -30.304 -2.129 1.00 19.01 339 TYR A O 1
ATOM 2679 N N . ASN A 1 360 ? -29.192 -31.410 -1.330 1.00 20.32 340 ASN A N 1
ATOM 2680 C CA . ASN A 1 360 ? -28.293 -30.744 -2.261 1.00 17.50 340 ASN A CA 1
ATOM 2681 C C . ASN A 1 360 ? -28.654 -31.053 -3.708 1.00 18.88 340 ASN A C 1
ATOM 2682 O O . ASN A 1 360 ? -28.518 -30.192 -4.586 1.00 20.27 340 ASN A O 1
ATOM 2687 N N . LYS A 1 361 ? -29.091 -32.282 -3.985 1.00 17.35 341 LYS A N 1
ATOM 2688 C CA . LYS A 1 361 ? -29.391 -32.644 -5.366 1.00 22.69 341 LYS A CA 1
ATOM 2689 C C . LYS A 1 361 ? -30.640 -31.917 -5.863 1.00 22.59 341 LYS A C 1
ATOM 2690 O O . LYS A 1 361 ? -30.637 -31.325 -6.951 1.00 18.92 341 LYS A O 1
ATOM 2696 N N . LEU A 1 362 ? -31.722 -31.953 -5.080 1.00 19.29 342 LEU A N 1
ATOM 2697 C CA . LEU A 1 362 ? -32.925 -31.231 -5.484 1.00 23.51 342 LEU A CA 1
ATOM 2698 C C . LEU A 1 362 ? -32.642 -29.737 -5.603 1.00 16.04 342 LEU A C 1
ATOM 2699 O O . LEU A 1 362 ? -33.058 -29.103 -6.575 1.00 22.15 342 LEU A O 1
ATOM 2704 N N . GLN A 1 363 ? -31.876 -29.178 -4.660 1.00 16.37 343 GLN A N 1
ATOM 2705 C CA . GLN A 1 363 ? -31.565 -27.752 -4.690 1.00 18.51 343 GLN A CA 1
ATOM 2706 C C . GLN A 1 363 ? -30.771 -27.378 -5.938 1.00 27.77 343 GLN A C 1
ATOM 2707 O O . GLN A 1 363 ? -31.001 -26.322 -6.540 1.00 19.42 343 GLN A O 1
ATOM 2713 N N . LYS A 1 364 ? -29.815 -28.218 -6.330 1.00 21.35 344 LYS A N 1
ATOM 2714 C CA . LYS A 1 364 ? -29.052 -27.958 -7.544 1.00 21.58 344 LYS A CA 1
ATOM 2715 C C . LYS A 1 364 ? -29.943 -28.027 -8.783 1.00 19.51 344 LYS A C 1
ATOM 2716 O O . LYS A 1 364 ? -29.903 -27.131 -9.633 1.00 23.55 344 LYS A O 1
ATOM 2722 N N . ASN A 1 365 ? -30.735 -29.098 -8.910 1.00 17.21 345 ASN A N 1
ATOM 2723 C CA . ASN A 1 365 ? -31.698 -29.206 -10.003 1.00 23.97 345 ASN A CA 1
ATOM 2724 C C . ASN A 1 365 ? -32.635 -28.006 -10.031 1.00 23.76 345 ASN A C 1
ATOM 2725 O O . ASN A 1 365 ? -32.959 -27.474 -11.100 1.00 18.38 345 ASN A O 1
ATOM 2730 N N . MET A 1 366 ? -33.110 -27.608 -8.854 1.00 20.39 346 MET A N 1
ATOM 2731 C CA . MET A 1 366 ? -34.096 -26.540 -8.730 1.00 18.07 346 MET A CA 1
ATOM 2732 C C . MET A 1 366 ? -33.541 -25.214 -9.228 1.00 17.85 346 MET A C 1
ATOM 2733 O O . MET A 1 366 ? -34.193 -24.508 -10.008 1.00 20.78 346 MET A O 1
ATOM 2738 N N . LEU A 1 367 ? -32.325 -24.862 -8.800 1.00 16.17 347 LEU A N 1
ATOM 2739 C CA . LEU A 1 367 ? -31.756 -23.578 -9.196 1.00 20.41 347 LEU A CA 1
ATOM 2740 C C . LEU A 1 367 ? -31.536 -23.506 -10.702 1.00 22.27 347 LEU A C 1
ATOM 2741 O O . LEU A 1 367 ? -31.720 -22.443 -11.312 1.00 20.12 347 LEU A O 1
ATOM 2746 N N . ALA A 1 368 ? -31.161 -24.628 -11.328 1.00 20.31 348 ALA A N 1
ATOM 2747 C CA . ALA A 1 368 ? -31.029 -24.631 -12.782 1.00 20.31 348 ALA A CA 1
ATOM 2748 C C . ALA A 1 368 ? -32.394 -24.557 -13.449 1.00 19.23 348 ALA A C 1
ATOM 2749 O O . ALA A 1 368 ? -32.577 -23.815 -14.424 1.00 20.88 348 ALA A O 1
ATOM 2751 N N . ASP A 1 369 ? -33.362 -25.320 -12.936 1.00 19.18 349 ASP A N 1
ATOM 2752 C CA . ASP A 1 369 ? -34.680 -25.364 -13.557 1.00 20.47 349 ASP A CA 1
ATOM 2753 C C . ASP A 1 369 ? -35.349 -23.991 -13.547 1.00 19.95 349 ASP A C 1
ATOM 2754 O O . ASP A 1 369 ? -35.880 -23.547 -14.568 1.00 18.07 349 ASP A O 1
ATOM 2759 N N . ILE A 1 370 ? -35.350 -23.307 -12.399 1.00 18.18 350 ILE A N 1
ATOM 2760 C CA . ILE A 1 370 ? -36.079 -22.036 -12.348 1.00 21.09 350 ILE A CA 1
ATOM 2761 C C . ILE A 1 370 ? -35.385 -20.962 -13.176 1.00 21.99 350 ILE A C 1
ATOM 2762 O O . ILE A 1 370 ? -36.042 -20.042 -13.682 1.00 20.39 350 ILE A O 1
ATOM 2767 N N . ALA A 1 371 ? -34.059 -21.042 -13.325 1.00 18.97 351 ALA A N 1
ATOM 2768 C CA . ALA A 1 371 ? -33.378 -20.144 -14.250 1.00 21.57 351 ALA A CA 1
ATOM 2769 C C . ALA A 1 371 ? -33.846 -20.391 -15.675 1.00 23.50 351 ALA A C 1
ATOM 2770 O O . ALA A 1 371 ? -34.039 -19.447 -16.445 1.00 25.45 351 ALA A O 1
ATOM 2772 N N . GLU A 1 372 ? -34.090 -21.657 -16.019 1.00 17.44 352 GLU A N 1
ATOM 2773 C CA . GLU A 1 372 ? -34.453 -22.029 -17.379 1.00 23.06 352 GLU A CA 1
ATOM 2774 C C . GLU A 1 372 ? -35.884 -21.614 -17.715 1.00 22.22 352 GLU A C 1
ATOM 2775 O O . GLU A 1 372 ? -36.149 -21.133 -18.818 1.00 21.90 352 GLU A O 1
ATOM 2781 N N . ARG A 1 373 ? -36.822 -21.792 -16.785 1.00 17.04 353 ARG A N 1
ATOM 2782 C CA . ARG A 1 373 ? -38.230 -21.593 -17.098 1.00 21.48 353 ARG A CA 1
ATOM 2783 C C . ARG A 1 373 ? -38.834 -20.310 -16.541 1.00 19.97 353 ARG A C 1
ATOM 2784 O O . ARG A 1 373 ? -39.829 -19.836 -17.100 1.00 21.28 353 ARG A O 1
ATOM 2792 N N . PHE A 1 374 ? -38.274 -19.731 -15.470 1.00 17.56 354 PHE A N 1
ATOM 2793 C CA . PHE A 1 374 ? -38.908 -18.596 -14.798 1.00 18.05 354 PHE A CA 1
ATOM 2794 C C . PHE A 1 374 ? -38.006 -17.366 -14.706 1.00 18.48 354 PHE A C 1
ATOM 2795 O O . PHE A 1 374 ? -38.286 -16.465 -13.907 1.00 15.99 354 PHE A O 1
ATOM 2803 N N . GLY A 1 375 ? -36.925 -17.302 -15.484 1.00 17.51 355 GLY A N 1
ATOM 2804 C CA . GLY A 1 375 ? -36.047 -16.144 -15.395 1.00 17.37 355 GLY A CA 1
ATOM 2805 C C . GLY A 1 375 ? -36.786 -14.876 -15.796 1.00 17.87 355 GLY A C 1
ATOM 2806 O O . GLY A 1 375 ? -37.617 -14.887 -16.706 1.00 19.40 355 GLY A O 1
ATOM 2807 N N . SER A 1 376 ? -36.501 -13.772 -15.091 1.00 16.64 356 SER A N 1
ATOM 2808 C CA . SER A 1 376 ? -37.233 -12.533 -15.367 1.00 16.73 356 SER A CA 1
ATOM 2809 C C . SER A 1 376 ? -37.008 -12.045 -16.801 1.00 22.87 356 SER A C 1
ATOM 2810 O O . SER A 1 376 ? -37.925 -11.497 -17.428 1.00 15.16 356 SER A O 1
ATOM 2813 N N . GLU A 1 377 ? -35.799 -12.231 -17.347 1.00 17.77 357 GLU A N 1
ATOM 2814 C CA . GLU A 1 377 ? -35.546 -11.778 -18.717 1.00 18.87 357 GLU A CA 1
ATOM 2815 C C . GLU A 1 377 ? -36.372 -12.572 -19.717 1.00 18.31 357 GLU A C 1
ATOM 2816 O O . GLU A 1 377 ? -36.976 -12.004 -20.637 1.00 18.21 357 GLU A O 1
ATOM 2822 N N . LEU A 1 378 ? -36.412 -13.887 -19.544 1.00 15.54 358 LEU A N 1
ATOM 2823 C CA . LEU A 1 378 ? -37.172 -14.746 -20.438 1.00 17.39 358 LEU A CA 1
ATOM 2824 C C . LEU A 1 378 ? -38.665 -14.418 -20.386 1.00 20.57 358 LEU A C 1
ATOM 2825 O O . LEU A 1 378 ? -39.333 -14.324 -21.427 1.00 16.64 358 LEU A O 1
ATOM 2830 N N . ILE A 1 379 ? -39.214 -14.254 -19.180 1.00 13.61 359 ILE A N 1
ATOM 2831 C CA . ILE A 1 379 ? -40.654 -13.999 -19.081 1.00 15.11 359 ILE A CA 1
ATOM 2832 C C . ILE A 1 379 ? -40.994 -12.628 -19.658 1.00 11.38 359 ILE A C 1
ATOM 2833 O O . ILE A 1 379 ? -41.986 -12.474 -20.385 1.00 16.06 359 ILE A O 1
ATOM 2838 N N . THR A 1 380 ? -40.180 -11.610 -19.344 1.00 14.67 360 THR A N 1
ATOM 2839 C CA . THR A 1 380 ? -40.401 -10.286 -19.923 1.00 12.91 360 THR A CA 1
ATOM 2840 C C . THR A 1 380 ? -40.358 -10.349 -21.447 1.00 16.78 360 THR A C 1
ATOM 2841 O O . THR A 1 380 ? -41.201 -9.749 -22.121 1.00 14.09 360 THR A O 1
ATOM 2845 N N . ASP A 1 381 ? -39.408 -11.109 -22.008 1.00 15.49 361 ASP A N 1
ATOM 2846 C CA . ASP A 1 381 ? -39.374 -11.305 -23.457 1.00 17.55 361 ASP A CA 1
ATOM 2847 C C . ASP A 1 381 ? -40.684 -11.886 -23.973 1.00 14.30 361 ASP A C 1
ATOM 2848 O O . ASP A 1 381 ? -41.138 -11.536 -25.069 1.00 12.95 361 ASP A O 1
ATOM 2853 N N . GLN A 1 382 ? -41.285 -12.811 -23.221 1.00 14.44 362 GLN A N 1
ATOM 2854 C CA . GLN A 1 382 ? -42.515 -13.435 -23.699 1.00 17.12 362 GLN A CA 1
ATOM 2855 C C . GLN A 1 382 ? -43.668 -12.436 -23.710 1.00 13.52 362 GLN A C 1
ATOM 2856 O O . GLN A 1 382 ? -44.381 -12.316 -24.710 1.00 15.76 362 GLN A O 1
ATOM 2862 N N . TYR A 1 383 ? -43.869 -11.711 -22.602 1.00 14.59 363 TYR A N 1
ATOM 2863 C CA . TYR A 1 383 ? -44.882 -10.656 -22.589 1.00 15.43 363 TYR A CA 1
ATOM 2864 C C . TYR A 1 383 ? -44.645 -9.658 -23.718 1.00 15.48 363 TYR A C 1
ATOM 2865 O O . TYR A 1 383 ? -45.569 -9.297 -24.455 1.00 16.83 363 TYR A O 1
ATOM 2874 N N . GLU A 1 384 ? -43.394 -9.210 -23.869 1.00 16.76 364 GLU A N 1
ATOM 2875 C CA . GLU A 1 384 ? -43.048 -8.242 -24.905 1.00 14.94 364 GLU A CA 1
ATOM 2876 C C . GLU A 1 384 ? -43.381 -8.774 -26.294 1.00 17.46 364 GLU A C 1
ATOM 2877 O O . GLU A 1 384 ? -43.904 -8.041 -27.145 1.00 18.53 364 GLU A O 1
ATOM 2883 N N . TYR A 1 385 ? -43.082 -10.052 -26.540 1.00 18.94 365 TYR A N 1
ATOM 2884 C CA . TYR A 1 385 ? -43.436 -10.671 -27.815 1.00 17.60 365 TYR A CA 1
ATOM 2885 C C . TYR A 1 385 ? -44.934 -10.575 -28.088 1.00 19.50 365 TYR A C 1
ATOM 2886 O O . TYR A 1 385 ? -45.353 -10.252 -29.208 1.00 18.51 365 TYR A O 1
ATOM 2895 N N . TYR A 1 386 ? -45.762 -10.871 -27.087 1.00 14.28 366 TYR A N 1
ATOM 2896 C CA . TYR A 1 386 ? -47.194 -10.862 -27.344 1.00 15.88 366 TYR A CA 1
ATOM 2897 C C . TYR A 1 386 ? -47.764 -9.442 -27.368 1.00 18.12 366 TYR A C 1
ATOM 2898 O O . TYR A 1 386 ? -48.742 -9.204 -28.081 1.00 17.62 366 TYR A O 1
ATOM 2907 N N . TYR A 1 387 ? -47.170 -8.486 -26.635 1.00 14.78 367 TYR A N 1
ATOM 2908 C CA . TYR A 1 387 ? -47.517 -7.082 -26.862 1.00 16.07 367 TYR A CA 1
ATOM 2909 C C . TYR A 1 387 ? -47.385 -6.739 -28.337 1.00 23.08 367 TYR A C 1
ATOM 2910 O O . TYR A 1 387 ? -48.285 -6.149 -28.943 1.00 16.93 367 TYR A O 1
ATOM 2919 N N . GLN A 1 388 ? -46.232 -7.072 -28.917 1.00 20.05 368 GLN A N 1
ATOM 2920 C CA . GLN A 1 388 ? -45.971 -6.708 -30.303 1.00 21.03 368 GLN A CA 1
ATOM 2921 C C . GLN A 1 388 ? -46.876 -7.476 -31.245 1.00 18.07 368 GLN A C 1
ATOM 2922 O O . GLN A 1 388 ? -47.345 -6.928 -32.251 1.00 19.92 368 GLN A O 1
ATOM 2928 N N . LYS A 1 389 ? -47.147 -8.741 -30.922 1.00 20.01 369 LYS A N 1
ATOM 2929 C CA . LYS A 1 389 ? -48.048 -9.536 -31.744 1.00 22.64 369 LYS A CA 1
ATOM 2930 C C . LYS A 1 389 ? -49.423 -8.881 -31.840 1.00 30.21 369 LYS A C 1
ATOM 2931 O O . LYS A 1 389 ? -50.000 -8.780 -32.928 1.00 24.08 369 LYS A O 1
ATOM 2937 N N . MET A 1 390 ? -49.973 -8.423 -30.715 1.00 25.11 370 MET A N 1
ATOM 2938 C CA . MET A 1 390 ? -51.319 -7.882 -30.835 1.00 25.32 370 MET A CA 1
ATOM 2939 C C . MET A 1 390 ? -51.300 -6.493 -31.455 1.00 21.56 370 MET A C 1
ATOM 2940 O O . MET A 1 390 ? -52.271 -6.109 -32.118 1.00 26.76 370 MET A O 1
ATOM 2945 N N . LEU A 1 391 ? -50.190 -5.759 -31.323 1.00 18.19 371 LEU A N 1
ATOM 2946 C CA . LEU A 1 391 ? -50.082 -4.474 -32.004 1.00 21.15 371 LEU A CA 1
ATOM 2947 C C . LEU A 1 391 ? -50.013 -4.628 -33.519 1.00 28.91 371 LEU A C 1
ATOM 2948 O O . LEU A 1 391 ? -50.367 -3.692 -34.246 1.00 30.29 371 LEU A O 1
ATOM 2953 N N . ASN A 1 392 ? -49.565 -5.780 -34.008 1.00 26.75 372 ASN A N 1
ATOM 2954 C CA . ASN A 1 392 ? -49.467 -6.037 -35.438 1.00 32.41 372 ASN A CA 1
ATOM 2955 C C . ASN A 1 392 ? -50.691 -6.746 -36.004 1.00 35.27 372 ASN A C 1
ATOM 2956 O O . ASN A 1 392 ? -50.681 -7.099 -37.186 1.00 36.86 372 ASN A O 1
ATOM 2961 N N . GLU A 1 393 ? -51.737 -6.961 -35.202 1.00 39.43 373 GLU A N 1
ATOM 2962 C CA . GLU A 1 393 ? -52.961 -7.627 -35.659 1.00 42.48 373 GLU A CA 1
ATOM 2963 C C . GLU A 1 393 ? -54.155 -6.682 -35.653 1.00 46.72 373 GLU A C 1
ATOM 2964 O O . GLU A 1 393 ? -54.002 -5.474 -35.840 1.00 58.67 373 GLU A O 1
#

Foldseek 3Di:
DDAFFEEEEDALPDPPLNVQSLVLQVVNVVVPHQYEYQYAPDDHPDDDDDPSYYYHHFHFDQPVPHPDRPRLVRSLCSLLVCCQVVVGQAYEYEALPPTLVSVVSSCVVNVHPHAYEYEYFCVVVVVVVVPCPCLVSSLCSQVPHLAYEYQAPLVVVVCCVRNVDPHDYHHFHAADALVLADQAADQPCQVVQPHPSVAAEEEEEDQQDVQQPVVLVLLLVLLLCVVGGHAYEYAEYHDCPVVSCVSCVVSVNNVRYHDPYHDPSCSNVLNHHAEYEGAGPAGQACVVCNSSLSNQHQYEYEPHHRPCVLDPDQAQHHYHHRSCSVVSNVRVNCCVVPVPSSVRNSVRSNVVCCVRHYSVVSSVVVVVVSVVSSVD